Protein AF-0000000087010013 (afdb_homodimer)

pLDDT: mean 96.3, std 2.97, range [78.44, 98.94]

Radius of gyration: 27.85 Å; Cα contacts (8 Å, |Δi|>4): 1281; chains: 2; bounding box: 55×81×56 Å

Secondary structure (DSSP, 8-state):
--EEESTTSS-EEESEEEE-TTBTTTB-HHHHHHHHHHHHHTT--EEEE-TTGGGGTHHHHHHHHHHTT--GGG-EEEEEESEEEETTEEEE--SHHHHHHHHHHHHHHHT-S-EEEEEE-S--TTS-HHHHHHHHHHHHHTTSEEEEEEES--HHHHHHHHHHHHHTTPPPEEEEEEE-BTTB-GGGGTHHHHHHHHTPEEEEESTTGGGGGGTTTSS---TTSGGGSTTTTHHHHTT-SHHHHHHHHHHHHHHHHHT--HHHHHHHHHHTSTTEEEEEE--SSHHHHHHHHTS--PPPPHHHHHHHHHHT-/--EEESTTSS-EEESEEEE-TTBTTTB-HHHHHHHHHHHHHTT--EEEE-TTGGGGTHHHHHHHHHHTT--GGG-EEEEEESEEEETTEEEE--SHHHHHHHHHHHHHHHT-S-EEEEEE-S--TTS-HHHHHHHHHHHHHTTSEEEEEEES--HHHHHHHHHHHHHTTPPPEEEEEEE-BTTB-GGGGTHHHHHHHHTPEEEEESTTGGGGGGTTTSS---TTSGGGSTTTTHHHHTT-SHHHHHHHHHHHHHHHHHT--HHHHHHHHHHTSTTEEEEEE--SSHHHHHHHHTS--PPPPHHHHHHHHHHT-

InterPro domains:
  IPR023210 NADP-dependent oxidoreductase domain [PF00248] (16-305)
  IPR036812 NAD(P)-dependent oxidoreductase domain superfamily [G3DSA:3.20.20.100] (1-313)
  IPR036812 NAD(P)-dependent oxidoreductase domain superfamily [SSF51430] (1-311)
  IPR050523 Aldo/Keto Reductase Detoxification and Biosynthesis [PTHR43364] (1-310)

Solvent-accessible surface area (backbone atoms only — not comparable to full-atom values): 31497 Å² total; per-residue (Å²): 86,64,69,28,47,30,33,74,49,93,50,68,31,14,42,54,23,39,35,35,60,42,26,62,64,73,14,51,67,67,33,54,45,49,39,54,50,49,37,47,74,43,53,20,31,30,37,38,43,27,45,40,20,22,79,38,31,21,43,48,49,53,10,50,42,38,72,72,65,48,62,70,88,63,46,41,38,33,36,36,38,36,42,29,41,58,94,90,36,78,42,80,38,53,44,52,70,40,40,53,51,49,53,51,49,49,30,59,47,38,70,48,78,53,40,40,31,40,21,42,46,49,77,56,89,89,47,63,67,66,51,39,54,51,43,55,34,46,39,39,75,71,50,46,19,70,40,34,31,40,19,62,58,55,34,33,55,51,27,29,51,38,40,45,22,54,76,69,71,42,71,52,59,33,37,35,37,36,69,35,26,78,87,37,60,76,45,69,79,41,38,50,56,44,26,62,75,68,39,23,7,30,38,24,34,52,34,42,45,58,46,47,45,52,51,66,55,76,88,46,78,52,75,89,36,48,70,55,31,82,92,41,18,73,68,23,56,86,52,67,46,73,67,44,50,55,42,38,49,51,43,42,51,53,11,57,74,69,76,50,44,24,49,30,49,45,46,16,52,51,60,66,37,86,53,42,20,26,34,32,38,66,58,59,41,35,67,56,41,51,54,60,73,66,47,67,62,61,77,64,56,67,69,59,48,48,50,53,50,61,71,51,103,85,64,67,28,48,31,33,72,49,93,51,67,31,14,41,53,23,40,36,32,59,42,25,62,64,74,13,50,68,67,33,52,47,49,38,55,51,50,37,47,72,44,54,20,31,30,36,39,45,27,46,40,19,21,79,39,30,21,43,48,49,53,11,50,42,39,71,71,65,47,62,69,88,65,47,42,40,33,37,33,39,35,44,29,44,57,94,90,37,78,42,79,38,54,44,54,68,40,40,54,51,48,52,52,51,50,30,59,48,37,70,48,77,54,41,40,29,41,20,43,49,49,76,55,91,89,47,62,67,65,51,40,54,52,41,55,37,45,38,38,76,72,51,45,19,70,38,35,31,42,19,63,57,56,33,32,57,52,27,29,53,39,38,45,24,53,76,69,71,43,72,52,59,32,36,37,37,35,70,36,26,78,88,37,60,76,44,70,78,40,38,50,56,44,25,61,77,67,39,24,7,30,38,22,33,50,36,42,44,58,47,47,44,54,51,66,54,76,86,44,76,52,75,89,35,48,69,56,32,81,92,41,17,73,67,23,57,86,52,67,44,74,68,44,50,55,44,39,51,52,44,42,52,54,11,58,74,68,75,50,44,24,48,31,50,46,47,15,52,50,60,66,36,87,52,40,20,26,34,34,39,67,58,59,41,37,67,54,40,51,53,60,73,66,47,68,62,62,76,63,56,66,69,58,49,48,51,53,50,61,70,51,102

Sequence (626 aa):
MKKNKVGISGLSVGHIGLGTLTWGRDTEFEDATRMVQALLDAGGNLIDVSPLYGEGLAVGVLGQILTNGINRDDLVISVHLGLSINNGRVIHDSSRGGLVRAIDDVLRQLGIDHVDIVQLAAPAPDIPFREVIDTLAALIQSGKARYLGLANHPAWQISRVSQYLIDLHLPELTAINTDYSLLQRGIEDDVTATAKAFGLGIIAQSPLAGGVLTGKYRRTIPASSRAATDHLSPTVDRYLDADSRRLVEAVVKAADGLGRTPTDVSLAWLLDQNHVAAALSGARTAAQFDQLLALDLSPLPSQVAEVLSEVTAMKKNKVGISGLSVGHIGLGTLTWGRDTEFEDATRMVQALLDAGGNLIDVSPLYGEGLAVGVLGQILTNGINRDDLVISVHLGLSINNGRVIHDSSRGGLVRAIDDVLRQLGIDHVDIVQLAAPAPDIPFREVIDTLAALIQSGKARYLGLANHPAWQISRVSQYLIDLHLPELTAINTDYSLLQRGIEDDVTATAKAFGLGIIAQSPLAGGVLTGKYRRTIPASSRAATDHLSPTVDRYLDADSRRLVEAVVKAADGLGRTPTDVSLAWLLDQNHVAAALSGARTAAQFDQLLALDLSPLPSQVAEVLSEVTA

Organism: NCBI:txid2722751

Structure (mmCIF, N/CA/C/O backbone):
data_AF-0000000087010013-model_v1
#
loop_
_entity.id
_entity.type
_entity.pdbx_description
1 polymer 'Aldo/keto reductase'
#
loop_
_atom_site.group_PDB
_atom_site.id
_atom_site.type_symbol
_atom_site.label_atom_id
_atom_site.label_alt_id
_atom_site.label_comp_id
_atom_site.label_asym_id
_atom_site.label_entity_id
_atom_site.label_seq_id
_atom_site.pdbx_PDB_ins_code
_atom_site.Cartn_x
_atom_site.Cartn_y
_atom_site.Cartn_z
_atom_site.occupancy
_atom_site.B_iso_or_equiv
_atom_site.auth_seq_id
_atom_site.auth_comp_id
_atom_site.auth_asym_id
_atom_site.auth_atom_id
_atom_site.pdbx_PDB_model_num
ATOM 1 N N . MET A 1 1 ? 2.674 -22.375 -26.75 1 93.12 1 MET A N 1
ATOM 2 C CA . MET A 1 1 ? 2.242 -21.375 -25.781 1 93.12 1 MET A CA 1
ATOM 3 C C . MET A 1 1 ? 3.141 -20.141 -25.828 1 93.12 1 MET A C 1
ATOM 5 O O . MET A 1 1 ? 4.348 -20.266 -26.062 1 93.12 1 MET A O 1
ATOM 9 N N . LYS A 1 2 ? 2.473 -18.922 -25.656 1 93.56 2 LYS A N 1
ATOM 10 C CA . LYS A 1 2 ? 3.209 -17.656 -25.578 1 93.56 2 LYS A CA 1
ATOM 11 C C . LYS A 1 2 ? 4.043 -17.594 -24.297 1 93.56 2 LYS A C 1
ATOM 13 O O . LYS A 1 2 ? 3.578 -17.984 -23.234 1 93.56 2 LYS A O 1
ATOM 18 N N . LYS A 1 3 ? 5.352 -17.156 -24.453 1 96.56 3 LYS A N 1
ATOM 19 C CA . LYS A 1 3 ? 6.184 -16.891 -23.281 1 96.56 3 LYS A CA 1
ATOM 20 C C . LYS A 1 3 ? 6.312 -15.391 -23.031 1 96.56 3 LYS A C 1
ATOM 22 O O . LYS A 1 3 ? 6.426 -14.602 -23.969 1 96.56 3 LYS A O 1
ATOM 27 N N . ASN A 1 4 ? 6.25 -15.062 -21.828 1 97.56 4 ASN A N 1
ATOM 28 C CA . ASN A 1 4 ? 6.402 -13.68 -21.406 1 97.56 4 ASN A CA 1
ATOM 29 C C . ASN A 1 4 ? 7.625 -13.492 -20.516 1 97.56 4 ASN A C 1
ATOM 31 O O . ASN A 1 4 ? 8.016 -14.406 -19.781 1 97.56 4 ASN A O 1
ATOM 35 N N . LYS A 1 5 ? 8.133 -12.305 -20.578 1 97.81 5 LYS A N 1
ATOM 36 C CA . LYS A 1 5 ? 9.148 -11.938 -19.594 1 97.81 5 LYS A CA 1
ATOM 37 C C . LYS A 1 5 ? 8.523 -11.703 -18.219 1 97.81 5 LYS A C 1
ATOM 39 O O . LYS A 1 5 ? 7.391 -11.234 -18.125 1 97.81 5 LYS A O 1
ATOM 44 N N . VAL A 1 6 ? 9.266 -12.07 -17.234 1 98.62 6 VAL A N 1
ATOM 45 C CA . VAL A 1 6 ? 8.852 -11.719 -15.883 1 98.62 6 VAL A CA 1
ATOM 46 C C . VAL A 1 6 ? 9.406 -10.344 -15.523 1 98.62 6 VAL A C 1
ATOM 48 O O . VAL A 1 6 ? 10.578 -10.211 -15.172 1 98.62 6 VAL A O 1
ATOM 51 N N . GLY A 1 7 ? 8.5 -9.383 -15.547 1 97.81 7 GLY A N 1
ATOM 52 C CA . GLY A 1 7 ? 8.977 -8.023 -15.406 1 97.81 7 GLY A CA 1
ATOM 53 C C . GLY A 1 7 ? 10.008 -7.641 -16.453 1 97.81 7 GLY A C 1
ATOM 54 O O . GLY A 1 7 ? 9.82 -7.875 -17.641 1 97.81 7 GLY A O 1
ATOM 55 N N . ILE A 1 8 ? 11.047 -7.016 -15.992 1 97.62 8 ILE A N 1
ATOM 56 C CA . ILE A 1 8 ? 12.078 -6.559 -16.906 1 97.62 8 ILE A CA 1
ATOM 57 C C . ILE A 1 8 ? 13.266 -7.516 -16.875 1 97.62 8 ILE A C 1
ATOM 59 O O . ILE A 1 8 ? 14.344 -7.203 -17.391 1 97.62 8 ILE A O 1
ATOM 63 N N . SER A 1 9 ? 13.07 -8.656 -16.203 1 97.5 9 SER A N 1
ATOM 64 C CA . SER A 1 9 ? 14.164 -9.609 -16.031 1 97.5 9 SER A CA 1
ATOM 65 C C . SER A 1 9 ? 14.414 -10.398 -17.312 1 97.5 9 SER A C 1
ATOM 67 O O . SER A 1 9 ? 13.68 -10.242 -18.297 1 97.5 9 SER A O 1
ATOM 69 N N . GLY A 1 10 ? 15.461 -11.172 -17.266 1 97.38 10 GLY A N 1
ATOM 70 C CA . GLY A 1 10 ? 15.75 -12.078 -18.375 1 97.38 10 GLY A CA 1
ATOM 71 C C . GLY A 1 10 ? 14.977 -13.375 -18.297 1 97.38 10 GLY A C 1
ATOM 72 O O . GLY A 1 10 ? 15.094 -14.227 -19.188 1 97.38 10 GLY A O 1
ATOM 73 N N . LEU A 1 11 ? 14.18 -13.547 -17.266 1 97.88 11 LEU A N 1
ATOM 74 C CA . LEU A 1 11 ? 13.391 -14.758 -17.078 1 97.88 11 LEU A CA 1
ATOM 75 C C . LEU A 1 11 ? 12.156 -14.75 -17.969 1 97.88 11 LEU A C 1
ATOM 77 O O . LEU A 1 11 ? 11.438 -13.75 -18.031 1 97.88 11 LEU A O 1
ATOM 81 N N . SER A 1 12 ? 11.914 -15.789 -18.656 1 98.12 12 SER A N 1
ATOM 82 C CA . SER A 1 12 ? 10.75 -15.961 -19.516 1 98.12 12 SER A CA 1
ATOM 83 C C . SER A 1 12 ? 9.922 -17.172 -19.094 1 98.12 12 SER A C 1
ATOM 85 O O . SER A 1 12 ? 10.477 -18.25 -18.844 1 98.12 12 SER A O 1
ATOM 87 N N . VAL A 1 13 ? 8.664 -16.984 -19 1 98.69 13 VAL A N 1
ATOM 88 C CA . VAL A 1 13 ? 7.785 -18.078 -18.578 1 98.69 13 VAL A CA 1
ATOM 89 C C . VAL A 1 13 ? 6.578 -18.141 -19.516 1 98.69 13 VAL A C 1
ATOM 91 O O . VAL A 1 13 ? 6.184 -17.141 -20.109 1 98.69 13 VAL A O 1
ATOM 94 N N . GLY A 1 14 ? 6.07 -19.391 -19.641 1 98.12 14 GLY A N 1
ATOM 95 C CA . GLY A 1 14 ? 4.793 -19.5 -20.328 1 98.12 14 GLY A CA 1
ATOM 96 C C . GLY A 1 14 ? 3.676 -18.734 -19.656 1 98.12 14 GLY A C 1
ATOM 97 O O . GLY A 1 14 ? 3.656 -18.625 -18.422 1 98.12 14 GLY A O 1
ATOM 98 N N . HIS A 1 15 ? 2.742 -18.25 -20.438 1 97.94 15 HIS A N 1
ATOM 99 C CA . HIS A 1 15 ? 1.671 -17.438 -19.891 1 97.94 15 HIS A CA 1
ATOM 100 C C . HIS A 1 15 ? 0.713 -18.266 -19.047 1 97.94 15 HIS A C 1
ATOM 102 O O . HIS A 1 15 ? -0.053 -17.719 -18.25 1 97.94 15 HIS A O 1
ATOM 108 N N . ILE A 1 16 ? 0.754 -19.594 -19.203 1 98.06 16 ILE A N 1
ATOM 109 C CA . ILE A 1 16 ? 0.075 -20.516 -18.297 1 98.06 16 ILE A CA 1
ATOM 110 C C . ILE A 1 16 ? 1.106 -21.344 -17.547 1 98.06 16 ILE A C 1
ATOM 112 O O . ILE A 1 16 ? 2.029 -21.891 -18.156 1 98.06 16 ILE A O 1
ATOM 116 N N . GLY A 1 17 ? 1.034 -21.312 -16.25 1 98.31 17 GLY A N 1
ATOM 117 C CA . GLY A 1 17 ? 1.851 -22.156 -15.406 1 98.31 17 GLY A CA 1
ATOM 118 C C . GLY A 1 17 ? 1.043 -23.203 -14.648 1 98.31 17 GLY A C 1
ATOM 119 O O . GLY A 1 17 ? -0.189 -23.156 -14.641 1 98.31 17 GLY A O 1
ATOM 120 N N . LEU A 1 18 ? 1.729 -24.094 -14.078 1 98.31 18 LEU A N 1
ATOM 121 C CA . LEU A 1 18 ? 1.094 -25.156 -13.297 1 98.31 18 LEU A CA 1
ATOM 122 C C . LEU A 1 18 ? 1.266 -24.906 -11.805 1 98.31 18 LEU A C 1
ATOM 124 O O . LEU A 1 18 ? 2.391 -24.75 -11.32 1 98.31 18 LEU A O 1
ATOM 128 N N . GLY A 1 19 ? 0.164 -24.766 -11.117 1 98 19 GLY A N 1
ATOM 129 C CA . GLY A 1 19 ? 0.165 -24.812 -9.664 1 98 19 GLY A CA 1
ATOM 130 C C . GLY A 1 19 ? -0.008 -26.219 -9.102 1 98 19 GLY A C 1
ATOM 131 O O . GLY A 1 19 ? -0.709 -27.031 -9.695 1 98 19 GLY A O 1
ATOM 132 N N . THR A 1 20 ? 0.496 -26.484 -7.91 1 98.31 20 THR A N 1
ATOM 133 C CA . THR A 1 20 ? 0.564 -27.859 -7.438 1 98.31 20 THR A CA 1
ATOM 134 C C . THR A 1 20 ? -0.109 -28 -6.074 1 98.31 20 THR A C 1
ATOM 136 O O . THR A 1 20 ? 0.224 -28.891 -5.297 1 98.31 20 THR A O 1
ATOM 139 N N . LEU A 1 21 ? -1.007 -27.125 -5.77 1 96.94 21 LEU A N 1
ATOM 140 C CA . LEU A 1 21 ? -1.673 -27.047 -4.473 1 96.94 21 LEU A CA 1
ATOM 141 C C . LEU A 1 21 ? -2.225 -28.422 -4.07 1 96.94 21 LEU A C 1
ATOM 143 O O . LEU A 1 21 ? -2.18 -28.781 -2.895 1 96.94 21 LEU A O 1
ATOM 147 N N . THR A 1 22 ? -2.668 -29.266 -5.043 1 96.31 22 THR A N 1
ATOM 148 C CA . THR A 1 22 ? -3.42 -30.484 -4.746 1 96.31 22 THR A CA 1
ATOM 149 C C . THR A 1 22 ? -2.57 -31.719 -5 1 96.31 22 THR A C 1
ATOM 151 O O . THR A 1 22 ? -3.049 -32.844 -4.859 1 96.31 22 THR A O 1
ATOM 154 N N . TRP A 1 23 ? -1.386 -31.578 -5.461 1 98 23 TRP A N 1
ATOM 155 C CA . TRP A 1 23 ? -0.56 -32.688 -5.902 1 98 23 TRP A CA 1
ATOM 156 C C . TRP A 1 23 ? -0.235 -33.625 -4.738 1 98 23 TRP A C 1
ATOM 158 O O . TRP A 1 23 ? 0.177 -33.156 -3.668 1 98 23 TRP A O 1
ATOM 168 N N . GLY A 1 24 ? -0.354 -34.875 -4.941 1 96.31 24 GLY A N 1
ATOM 169 C CA . GLY A 1 24 ? -0.057 -35.906 -3.934 1 96.31 24 GLY A CA 1
ATOM 170 C C . GLY A 1 24 ? -1.234 -36.188 -3.025 1 96.31 24 GLY A C 1
ATOM 171 O O . GLY A 1 24 ? -1.288 -37.25 -2.4 1 96.31 24 GLY A O 1
ATOM 172 N N . ARG A 1 25 ? -2.189 -35.281 -2.955 1 94.44 25 ARG A N 1
ATOM 173 C CA . ARG A 1 25 ? -3.377 -35.469 -2.125 1 94.44 25 ARG A CA 1
ATOM 174 C C . ARG A 1 25 ? -4.617 -35.688 -2.984 1 94.44 25 ARG A C 1
ATOM 176 O O . ARG A 1 25 ? -5.133 -36.812 -3.059 1 94.44 25 ARG A O 1
ATOM 183 N N . ASP A 1 26 ? -4.977 -34.719 -3.766 1 94.12 26 ASP A N 1
ATOM 184 C CA . ASP A 1 26 ? -6.172 -34.75 -4.602 1 94.12 26 ASP A CA 1
ATOM 185 C C . ASP A 1 26 ? -5.816 -35.031 -6.055 1 94.12 26 ASP A C 1
ATOM 187 O O . ASP A 1 26 ? -6.688 -35.406 -6.852 1 94.12 26 ASP A O 1
ATOM 191 N N . THR A 1 27 ? -4.617 -34.812 -6.465 1 95.81 27 THR A N 1
ATOM 192 C CA . THR A 1 27 ? -4.078 -35.062 -7.793 1 95.81 27 THR A CA 1
ATOM 193 C C . THR A 1 27 ? -3.104 -36.25 -7.75 1 95.81 27 THR A C 1
ATOM 195 O O . THR A 1 27 ? -2.064 -36.188 -7.094 1 95.81 27 THR A O 1
ATOM 198 N N . GLU A 1 28 ? -3.426 -37.25 -8.477 1 95.75 28 GLU A N 1
ATOM 199 C CA . GLU A 1 28 ? -2.602 -38.469 -8.5 1 95.75 28 GLU A CA 1
ATOM 200 C C . GLU A 1 28 ? -1.308 -38.219 -9.273 1 95.75 28 GLU A C 1
ATOM 202 O O . GLU A 1 28 ? -1.246 -37.344 -10.148 1 95.75 28 GLU A O 1
ATOM 207 N N . PHE A 1 29 ? -0.332 -39.094 -8.906 1 97.62 29 PHE A N 1
ATOM 208 C CA . PHE A 1 29 ? 0.993 -39 -9.508 1 97.62 29 PHE A CA 1
ATOM 209 C C . PHE A 1 29 ? 0.903 -39.062 -11.031 1 97.62 29 PHE A C 1
ATOM 211 O O . PHE A 1 29 ? 1.562 -38.281 -11.727 1 97.62 29 PHE A O 1
ATOM 218 N N . GLU A 1 30 ? 0.088 -39.938 -11.516 1 97.38 30 GLU A N 1
ATOM 219 C CA . GLU A 1 30 ? -0.029 -40.094 -12.953 1 97.38 30 GLU A CA 1
ATOM 220 C C . GLU A 1 30 ? -0.594 -38.844 -13.625 1 97.38 30 GLU A C 1
ATOM 222 O O . GLU A 1 30 ? -0.115 -38.438 -14.68 1 97.38 30 GLU A O 1
ATOM 227 N N . ASP A 1 31 ? -1.587 -38.281 -13.031 1 97.88 31 ASP A N 1
ATOM 228 C CA . ASP A 1 31 ? -2.162 -37.031 -13.547 1 97.88 31 ASP A CA 1
ATOM 229 C C . ASP A 1 31 ? -1.145 -35.906 -13.508 1 97.88 31 ASP A C 1
ATOM 231 O O . ASP A 1 31 ? -1.012 -35.125 -14.477 1 97.88 31 ASP A O 1
ATOM 235 N N . ALA A 1 32 ? -0.458 -35.812 -12.414 1 98.38 32 ALA A N 1
ATOM 236 C CA . ALA A 1 32 ? 0.565 -34.781 -12.266 1 98.38 32 ALA A CA 1
ATOM 237 C C . ALA A 1 32 ? 1.634 -34.906 -13.352 1 98.38 32 ALA A C 1
ATOM 239 O O . ALA A 1 32 ? 2.01 -33.938 -13.977 1 98.38 32 ALA A O 1
ATOM 240 N N . THR A 1 33 ? 2.055 -36.156 -13.586 1 98.25 33 THR A N 1
ATOM 241 C CA . THR A 1 33 ? 3.068 -36.438 -14.602 1 98.25 33 THR A CA 1
ATOM 242 C C . THR A 1 33 ? 2.572 -36.031 -15.984 1 98.25 33 THR A C 1
ATOM 244 O O . THR A 1 33 ? 3.287 -35.344 -16.734 1 98.25 33 THR A O 1
ATOM 247 N N . ARG A 1 34 ? 1.408 -36.406 -16.25 1 98.25 34 ARG A N 1
ATOM 248 C CA . ARG A 1 34 ? 0.816 -36.062 -17.531 1 98.25 34 ARG A CA 1
ATOM 249 C C . ARG A 1 34 ? 0.668 -34.562 -17.703 1 98.25 34 ARG A C 1
ATOM 251 O O . ARG A 1 34 ? 0.851 -34.031 -18.812 1 98.25 34 ARG A O 1
ATOM 258 N N . MET A 1 35 ? 0.333 -33.844 -16.656 1 98.56 35 MET A N 1
ATOM 259 C CA . MET A 1 35 ? 0.165 -32.406 -16.734 1 98.56 35 MET A CA 1
ATOM 260 C C . MET A 1 35 ? 1.495 -31.719 -17 1 98.56 35 MET A C 1
ATOM 262 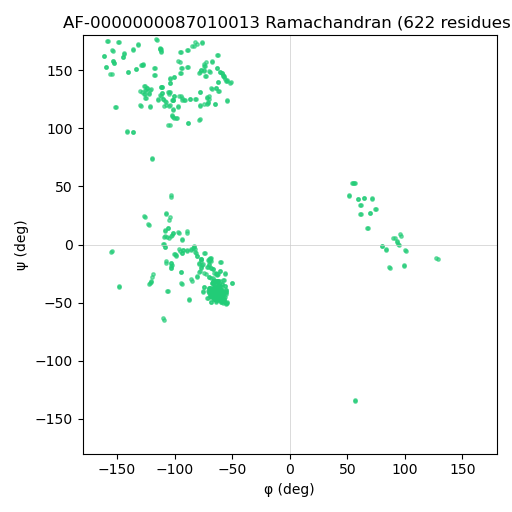O O . MET A 1 35 ? 1.552 -30.75 -17.781 1 98.56 35 MET A O 1
ATOM 266 N N . VAL A 1 36 ? 2.564 -32.219 -16.391 1 98.69 36 VAL A N 1
ATOM 267 C CA . VAL A 1 36 ? 3.879 -31.625 -16.641 1 98.69 36 VAL A CA 1
ATOM 268 C C . VAL A 1 36 ? 4.277 -31.844 -18.109 1 98.69 36 VAL A C 1
ATOM 270 O O . VAL A 1 36 ? 4.758 -30.938 -18.766 1 98.69 36 VAL A O 1
ATOM 273 N N . GLN A 1 37 ? 4 -33.062 -18.594 1 98.31 37 GLN A N 1
ATOM 274 C CA . GLN A 1 37 ? 4.301 -33.375 -20 1 98.31 37 GLN A CA 1
ATOM 275 C C . GLN A 1 37 ? 3.486 -32.469 -20.938 1 98.31 37 GLN A C 1
ATOM 277 O O . GLN A 1 37 ? 4.02 -31.953 -21.906 1 98.31 37 GLN A O 1
ATOM 282 N N . ALA A 1 38 ? 2.232 -32.344 -20.594 1 98.31 38 ALA A N 1
ATOM 283 C CA . ALA A 1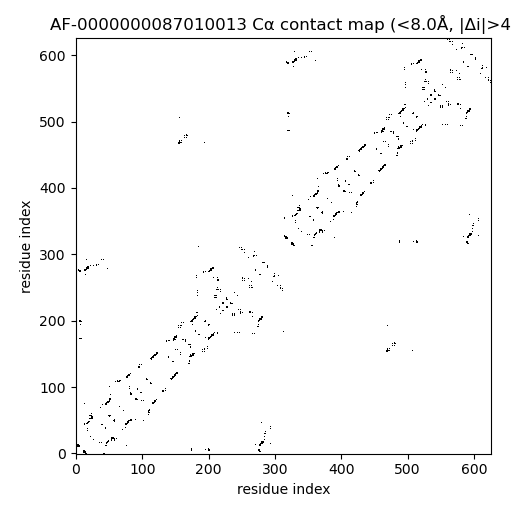 38 ? 1.35 -31.531 -21.422 1 98.31 38 ALA A CA 1
ATOM 284 C C . ALA A 1 38 ? 1.814 -30.078 -21.422 1 98.31 38 ALA A C 1
ATOM 286 O O . ALA A 1 38 ? 1.758 -29.406 -22.453 1 98.31 38 ALA A O 1
ATOM 287 N N . LEU A 1 39 ? 2.256 -29.578 -20.266 1 98.44 39 LEU A N 1
ATOM 288 C CA . LEU A 1 39 ? 2.783 -28.219 -20.172 1 98.44 39 LEU A CA 1
ATOM 289 C C . LEU A 1 39 ? 3.959 -28.016 -21.109 1 98.44 39 LEU A C 1
ATOM 291 O O . LEU A 1 39 ? 3.971 -27.078 -21.906 1 98.44 39 LEU A O 1
ATOM 295 N N . LEU A 1 40 ? 4.883 -28.906 -21.109 1 98.31 40 LEU A N 1
ATOM 296 C CA . LEU A 1 40 ? 6.082 -28.828 -21.938 1 98.31 40 LEU A CA 1
ATOM 297 C C . LEU A 1 40 ? 5.727 -28.953 -23.406 1 98.31 40 LEU A C 1
ATOM 299 O O . LEU A 1 40 ? 6.238 -28.203 -24.25 1 98.31 40 LEU A O 1
ATOM 303 N N . ASP A 1 41 ? 4.797 -29.891 -23.672 1 97.94 41 ASP A N 1
ATOM 304 C CA . ASP A 1 41 ? 4.379 -30.109 -25.062 1 97.94 41 ASP A CA 1
ATOM 305 C C . ASP A 1 41 ? 3.723 -28.844 -25.641 1 97.94 41 ASP A C 1
ATOM 307 O O . ASP A 1 41 ? 3.84 -28.578 -26.828 1 97.94 41 ASP A O 1
ATOM 311 N N . ALA A 1 42 ? 3.076 -28.109 -24.781 1 97.5 42 ALA A N 1
ATOM 312 C CA . ALA A 1 42 ? 2.389 -26.906 -25.203 1 97.5 42 ALA A CA 1
ATOM 313 C C . ALA A 1 42 ? 3.357 -25.719 -25.297 1 97.5 42 ALA A C 1
ATOM 315 O O . ALA A 1 42 ? 2.969 -24.625 -25.688 1 97.5 42 ALA A O 1
ATOM 316 N N . GLY A 1 43 ? 4.59 -25.922 -24.922 1 97.38 43 GLY A N 1
ATOM 317 C CA . GLY A 1 43 ? 5.609 -24.891 -25.016 1 97.38 43 GLY A CA 1
ATOM 318 C C . GLY A 1 43 ? 5.754 -24.094 -23.719 1 97.38 43 GLY A C 1
ATOM 319 O O . GLY A 1 43 ? 6.465 -23.094 -23.688 1 97.38 43 GLY A O 1
ATOM 320 N N . GLY A 1 44 ? 4.984 -24.5 -22.672 1 98 44 GLY A N 1
ATOM 321 C CA . GLY A 1 44 ? 5.129 -23.875 -21.375 1 98 44 GLY A CA 1
ATOM 322 C C . GLY A 1 44 ? 6.285 -24.438 -20.562 1 98 44 GLY A C 1
ATOM 323 O O . GLY A 1 44 ? 6.941 -25.391 -21 1 98 44 GLY A O 1
ATOM 324 N N . ASN A 1 45 ? 6.512 -23.766 -19.375 1 98.69 45 ASN A N 1
ATOM 325 C CA . ASN A 1 45 ? 7.684 -24.203 -18.625 1 98.69 45 ASN A CA 1
ATOM 326 C C . ASN A 1 45 ? 7.543 -23.891 -17.141 1 98.69 45 ASN A C 1
ATOM 328 O O . ASN A 1 45 ? 8.398 -24.266 -16.328 1 98.69 45 ASN A O 1
ATOM 332 N N . LEU A 1 46 ? 6.562 -23.203 -16.672 1 98.88 46 LEU A N 1
ATOM 333 C CA . LEU A 1 46 ? 6.473 -22.703 -15.305 1 98.88 46 LEU A CA 1
ATOM 334 C C . LEU A 1 46 ? 5.715 -23.672 -14.414 1 98.88 46 LEU A C 1
ATOM 336 O O . LEU A 1 46 ? 4.594 -24.062 -14.734 1 98.88 46 LEU A O 1
ATOM 340 N N . ILE A 1 47 ? 6.293 -24.062 -13.344 1 98.88 47 ILE A N 1
ATOM 341 C CA . ILE A 1 47 ? 5.645 -24.859 -12.305 1 98.88 47 ILE A CA 1
ATOM 342 C C . ILE A 1 47 ? 5.887 -24.219 -10.938 1 98.88 47 ILE A C 1
ATOM 344 O O . ILE A 1 47 ? 7.02 -23.859 -10.609 1 98.88 47 ILE A O 1
ATOM 348 N N . ASP A 1 48 ? 4.863 -24.078 -10.188 1 98.88 48 ASP A N 1
ATOM 349 C CA . ASP A 1 48 ? 4.902 -23.453 -8.867 1 98.88 48 ASP A CA 1
ATOM 350 C C . ASP A 1 48 ? 4.617 -24.484 -7.773 1 98.88 48 ASP A C 1
ATOM 352 O O . ASP A 1 48 ? 3.627 -25.203 -7.84 1 98.88 48 ASP A O 1
ATOM 356 N N . VAL A 1 49 ? 5.48 -24.547 -6.762 1 98.75 49 VAL A N 1
ATOM 357 C CA . VAL A 1 49 ? 5.34 -25.594 -5.754 1 98.75 49 VAL A CA 1
ATOM 358 C C . VAL A 1 49 ? 5.73 -25.047 -4.383 1 98.75 49 VAL A C 1
ATOM 360 O O . VAL A 1 49 ? 6.285 -23.953 -4.281 1 98.75 49 VAL A O 1
ATOM 363 N N . SER A 1 50 ? 5.363 -25.734 -3.34 1 98.69 50 SER A N 1
ATOM 364 C CA . SER A 1 50 ? 5.629 -25.359 -1.958 1 98.69 50 SER A CA 1
ATOM 365 C C . SER A 1 50 ? 5.648 -26.578 -1.039 1 98.69 50 SER A C 1
ATOM 367 O O . SER A 1 50 ? 4.918 -27.531 -1.266 1 98.69 50 SER A O 1
ATOM 369 N N . PRO A 1 51 ? 6.48 -26.547 0.001 1 98.44 51 PRO A N 1
ATOM 370 C CA . PRO A 1 51 ? 6.418 -27.594 1.023 1 98.44 51 PRO A CA 1
ATOM 371 C C . PRO A 1 51 ? 5.059 -27.656 1.714 1 98.44 51 PRO A C 1
ATOM 373 O O . PRO A 1 51 ? 4.758 -28.641 2.389 1 98.44 51 PRO A O 1
ATOM 376 N N . LEU A 1 52 ? 4.25 -26.641 1.565 1 97.75 52 LEU A N 1
ATOM 377 C CA . LEU A 1 52 ? 2.922 -26.562 2.162 1 97.75 52 LEU A CA 1
ATOM 378 C C . LEU A 1 52 ? 1.91 -27.344 1.331 1 97.75 52 LEU A C 1
ATOM 380 O O . LEU A 1 52 ? 0.913 -27.844 1.863 1 97.75 52 LEU A O 1
ATOM 384 N N . TYR A 1 53 ? 2.086 -27.5 0.098 1 97.38 53 TYR A N 1
ATOM 385 C CA . TYR A 1 53 ? 1.071 -27.969 -0.837 1 97.38 53 TYR A CA 1
ATOM 386 C C . TYR A 1 53 ? 0.907 -29.484 -0.745 1 97.38 53 TYR A C 1
ATOM 388 O O . TYR A 1 53 ? 1.862 -30.203 -0.438 1 97.38 53 TYR A O 1
ATOM 396 N N . GLY A 1 54 ? -0.372 -29.953 -1.009 1 96.12 54 GLY A N 1
ATOM 397 C CA . GLY A 1 54 ? -0.678 -31.375 -0.992 1 96.12 54 GLY A CA 1
ATOM 398 C C . GLY A 1 54 ? -0.437 -32.031 0.358 1 96.12 54 GLY A C 1
ATOM 399 O O . GLY A 1 54 ? -0.025 -33.188 0.433 1 96.12 54 GLY A O 1
ATOM 400 N N . GLU A 1 55 ? -0.533 -31.172 1.384 1 94.81 55 GLU A N 1
ATOM 401 C CA . GLU A 1 55 ? -0.229 -31.609 2.742 1 94.81 55 GLU A CA 1
ATOM 402 C C . GLU A 1 55 ? 1.225 -32.062 2.865 1 94.81 55 GLU A C 1
ATOM 404 O O . GLU A 1 55 ? 1.514 -33.094 3.5 1 94.81 55 GLU A O 1
ATOM 409 N N . GLY A 1 56 ? 2.061 -31.422 2.127 1 96.88 56 GLY A N 1
ATOM 410 C CA . GLY A 1 56 ? 3.492 -31.656 2.211 1 96.88 56 GLY A CA 1
ATOM 411 C C . GLY A 1 56 ? 3.994 -32.625 1.164 1 96.88 56 GLY A C 1
ATOM 412 O O . GLY A 1 56 ? 5.188 -32.938 1.123 1 96.88 56 GLY A O 1
ATOM 413 N N . LEU A 1 57 ? 3.166 -33.031 0.222 1 97.69 57 LEU A N 1
ATOM 414 C CA . LEU A 1 57 ? 3.518 -34.094 -0.684 1 97.69 57 LEU A CA 1
ATOM 415 C C . LEU A 1 57 ? 3.934 -33.562 -2.047 1 97.69 57 LEU A C 1
ATOM 417 O O . LEU A 1 57 ? 4.562 -34.281 -2.836 1 97.69 57 LEU A O 1
ATOM 421 N N . ALA A 1 58 ? 3.596 -32.344 -2.346 1 98.5 58 ALA A N 1
ATOM 422 C CA . ALA A 1 58 ? 3.699 -31.797 -3.703 1 98.5 58 ALA A CA 1
ATOM 423 C C . ALA A 1 58 ? 5.148 -31.781 -4.18 1 98.5 58 ALA A C 1
ATOM 425 O O . ALA A 1 58 ? 5.438 -32.156 -5.32 1 98.5 58 ALA A O 1
ATOM 426 N N . VAL A 1 59 ? 6.082 -31.391 -3.293 1 98.81 59 VAL A N 1
ATOM 427 C CA . VAL A 1 59 ? 7.488 -31.328 -3.674 1 98.81 59 VAL A CA 1
ATOM 428 C C . VAL A 1 59 ? 7.992 -32.719 -4.039 1 98.81 59 VAL A C 1
ATOM 430 O O . VAL A 1 59 ? 8.68 -32.875 -5.047 1 98.81 59 VAL A O 1
ATOM 433 N N . GLY A 1 60 ? 7.629 -33.656 -3.24 1 98.62 60 GLY A N 1
ATOM 434 C CA . GLY A 1 60 ? 8.016 -35.031 -3.529 1 98.62 60 GLY A CA 1
ATOM 435 C C . GLY A 1 60 ? 7.48 -35.531 -4.855 1 98.62 60 GLY A C 1
ATOM 436 O O . GLY A 1 60 ? 8.188 -36.219 -5.598 1 98.62 60 GLY A O 1
ATOM 437 N N . VAL A 1 61 ? 6.238 -35.219 -5.141 1 98.69 61 VAL A N 1
ATOM 438 C CA . VAL A 1 61 ? 5.625 -35.594 -6.406 1 98.69 61 VAL A CA 1
ATOM 439 C C . VAL A 1 61 ? 6.422 -35.031 -7.57 1 98.69 61 VAL A C 1
ATOM 441 O O . VAL A 1 61 ? 6.766 -35.75 -8.516 1 98.69 61 VAL A O 1
ATOM 444 N N . LEU A 1 62 ? 6.762 -33.781 -7.523 1 98.81 62 LEU A N 1
ATOM 445 C CA . LEU A 1 62 ? 7.539 -33.125 -8.586 1 98.81 62 LEU A CA 1
ATOM 446 C C . LEU A 1 62 ? 8.922 -33.781 -8.695 1 98.81 62 LEU A C 1
ATOM 448 O O . LEU A 1 62 ? 9.422 -33.969 -9.805 1 98.81 62 LEU A O 1
ATOM 452 N N . GLY A 1 63 ? 9.539 -34.062 -7.531 1 98.81 63 GLY A N 1
ATOM 453 C CA . GLY A 1 63 ? 10.828 -34.719 -7.539 1 98.81 63 GLY A CA 1
ATOM 454 C C . GLY A 1 63 ? 10.797 -36.062 -8.289 1 98.81 63 GLY A C 1
ATOM 455 O O . GLY A 1 63 ? 11.695 -36.344 -9.078 1 98.81 63 GLY A O 1
ATOM 456 N N . GLN A 1 64 ? 9.773 -36.812 -8.016 1 98.5 64 GLN A N 1
ATOM 457 C CA . GLN A 1 64 ? 9.617 -38.094 -8.688 1 98.5 64 GLN A CA 1
ATOM 458 C C . GLN A 1 64 ? 9.445 -37.906 -10.195 1 98.5 64 GLN A C 1
ATOM 460 O O . GLN A 1 64 ? 9.977 -38.688 -10.984 1 98.5 64 GLN A O 1
ATOM 465 N N . ILE A 1 65 ? 8.688 -36.906 -10.531 1 98.5 65 ILE A N 1
ATOM 466 C CA . ILE A 1 65 ? 8.461 -36.625 -11.945 1 98.5 65 ILE A CA 1
ATOM 467 C C . ILE A 1 65 ? 9.789 -36.281 -12.617 1 98.5 65 ILE A C 1
ATOM 469 O O . ILE A 1 65 ? 10.062 -36.75 -13.727 1 98.5 65 ILE A O 1
ATOM 473 N N . LEU A 1 66 ? 10.625 -35.531 -11.977 1 98.25 66 LEU A N 1
ATOM 474 C CA . LEU A 1 66 ? 11.93 -35.188 -12.516 1 98.25 66 LEU A CA 1
ATOM 475 C C . LEU A 1 66 ? 12.828 -36.406 -12.641 1 98.25 66 LEU A C 1
ATOM 477 O O . LEU A 1 66 ? 13.523 -36.562 -13.648 1 98.25 66 LEU A O 1
ATOM 481 N N . THR A 1 67 ? 12.766 -37.25 -11.68 1 96.38 67 THR A N 1
ATOM 482 C CA . THR A 1 67 ? 13.57 -38.469 -11.68 1 96.38 67 THR A CA 1
ATOM 483 C C . THR A 1 67 ? 13.133 -39.406 -12.789 1 96.38 67 THR A C 1
ATOM 485 O O . THR A 1 67 ? 13.953 -40.156 -13.344 1 96.38 67 THR A O 1
ATOM 488 N N . ASN A 1 68 ? 11.875 -39.344 -13.156 1 95.19 68 ASN A N 1
ATOM 489 C CA . ASN A 1 68 ? 11.297 -40.281 -14.117 1 95.19 68 ASN A CA 1
ATOM 490 C C . ASN A 1 68 ? 11.453 -39.781 -15.555 1 95.19 68 ASN A C 1
ATOM 492 O O . ASN A 1 68 ? 10.789 -40.25 -16.469 1 95.19 68 ASN A O 1
ATOM 496 N N . GLY A 1 69 ? 12.219 -38.75 -15.727 1 92.81 69 GLY A N 1
ATOM 497 C CA . GLY A 1 69 ? 12.617 -38.531 -17.109 1 92.81 69 GLY A CA 1
ATOM 498 C C . GLY A 1 69 ? 12.344 -37.094 -17.578 1 92.81 69 GLY A C 1
ATOM 499 O O . GLY A 1 69 ? 12.75 -36.719 -18.672 1 92.81 69 GLY A O 1
ATOM 500 N N . ILE A 1 70 ? 11.586 -36.281 -16.859 1 96.25 70 ILE A N 1
ATOM 501 C CA . ILE A 1 70 ? 11.438 -34.906 -17.25 1 96.25 70 ILE A CA 1
ATOM 502 C C . ILE A 1 70 ? 12.742 -34.156 -17.016 1 96.25 70 ILE A C 1
ATOM 504 O O . ILE A 1 70 ? 13.328 -34.219 -15.93 1 96.25 70 ILE A O 1
ATOM 508 N N . ASN A 1 71 ? 13.188 -33.5 -18.047 1 96.38 71 ASN A N 1
ATOM 509 C CA . ASN A 1 71 ? 14.43 -32.75 -17.938 1 96.38 71 ASN A CA 1
ATOM 510 C C . ASN A 1 71 ? 14.227 -31.469 -17.125 1 96.38 71 ASN A C 1
ATOM 512 O O . ASN A 1 71 ? 13.445 -30.594 -17.516 1 96.38 71 ASN A O 1
ATOM 516 N N . ARG A 1 72 ? 14.953 -31.344 -16.062 1 97.31 72 ARG A N 1
ATOM 517 C CA . ARG A 1 72 ? 14.852 -30.203 -15.156 1 97.31 72 ARG A CA 1
ATOM 518 C C . ARG A 1 72 ? 15.102 -28.891 -15.891 1 97.31 72 ARG A C 1
ATOM 520 O O . ARG A 1 72 ? 14.492 -27.875 -15.57 1 97.31 72 ARG A O 1
ATOM 527 N N . ASP A 1 73 ? 15.898 -28.875 -16.922 1 96.44 73 ASP A N 1
ATOM 528 C CA . ASP A 1 73 ? 16.297 -27.656 -17.625 1 96.44 73 ASP A CA 1
ATOM 529 C C . ASP A 1 73 ? 15.164 -27.156 -18.531 1 96.44 73 ASP A C 1
ATOM 531 O O . ASP A 1 73 ? 15.211 -26.031 -19.016 1 96.44 73 ASP A O 1
ATOM 535 N N . ASP A 1 74 ? 14.203 -27.969 -18.719 1 97.94 74 ASP A N 1
ATOM 536 C CA . ASP A 1 74 ? 13.062 -27.578 -19.531 1 97.94 74 ASP A CA 1
ATOM 537 C C . ASP A 1 74 ? 12.023 -26.828 -18.703 1 97.94 74 ASP A C 1
ATOM 539 O O . ASP A 1 74 ? 11.07 -26.266 -19.25 1 97.94 74 ASP A O 1
ATOM 543 N N . LEU A 1 75 ? 12.281 -26.75 -17.375 1 98.69 75 LEU A N 1
ATOM 544 C CA . LEU A 1 75 ? 11.289 -26.188 -16.484 1 98.69 75 LEU A CA 1
ATOM 545 C C . LEU A 1 75 ? 11.812 -24.922 -15.805 1 98.69 75 LEU A C 1
ATOM 547 O O . LEU A 1 75 ? 13.023 -24.781 -15.617 1 98.69 75 LEU A O 1
ATOM 551 N N . VAL A 1 76 ? 10.953 -23.984 -15.57 1 98.88 76 VAL A N 1
ATOM 552 C CA . VAL A 1 76 ? 11.125 -22.938 -14.578 1 98.88 76 VAL A CA 1
ATOM 553 C C . VAL A 1 76 ? 10.391 -23.297 -13.297 1 98.88 76 VAL A C 1
ATOM 555 O O . VAL A 1 76 ? 9.156 -23.312 -13.258 1 98.88 76 VAL A O 1
ATOM 558 N N . ILE A 1 77 ? 11.125 -23.609 -12.273 1 98.94 77 ILE A N 1
ATOM 559 C CA . ILE A 1 77 ? 10.539 -24.062 -11.016 1 98.94 77 ILE A CA 1
ATOM 560 C C . ILE A 1 77 ? 10.516 -22.922 -10.008 1 98.94 77 ILE A C 1
ATOM 562 O O . ILE A 1 77 ? 11.57 -22.391 -9.648 1 98.94 77 ILE A O 1
ATOM 566 N N . SER A 1 78 ? 9.32 -22.516 -9.609 1 98.94 78 SER A N 1
ATOM 567 C CA . SER A 1 78 ? 9.07 -21.5 -8.594 1 98.94 78 SER A CA 1
ATOM 568 C C . SER A 1 78 ? 8.688 -22.141 -7.262 1 98.94 78 SER A C 1
ATOM 570 O O . SER A 1 78 ? 7.699 -22.875 -7.184 1 98.94 78 SER A O 1
ATOM 572 N N . VAL A 1 79 ? 9.398 -21.828 -6.191 1 98.88 79 VAL A N 1
ATOM 573 C CA . VAL A 1 79 ? 9.172 -22.484 -4.906 1 98.88 79 VAL A CA 1
ATOM 574 C C . VAL A 1 79 ? 8.836 -21.438 -3.85 1 98.88 79 VAL A C 1
ATOM 576 O O . VAL A 1 79 ? 9.531 -20.422 -3.725 1 98.88 79 VAL A O 1
ATOM 579 N N . HIS A 1 80 ? 7.773 -21.688 -3.152 1 98.81 80 HIS A N 1
ATOM 580 C CA . HIS A 1 80 ? 7.414 -20.859 -2.004 1 98.81 80 HIS A CA 1
ATOM 581 C C . HIS A 1 80 ? 8.016 -21.422 -0.717 1 98.81 80 HIS A C 1
ATOM 583 O O . HIS A 1 80 ? 7.797 -22.594 -0.38 1 98.81 80 HIS A O 1
ATOM 589 N N . LEU A 1 81 ? 8.758 -20.641 -0.018 1 98.75 81 LEU A N 1
ATOM 590 C CA . LEU A 1 81 ? 9.375 -21.047 1.24 1 98.75 81 LEU A CA 1
ATOM 591 C C . LEU A 1 81 ? 8.758 -20.297 2.416 1 98.75 81 LEU A C 1
ATOM 593 O O . LEU A 1 81 ? 8.062 -19.297 2.223 1 98.75 81 LEU A O 1
ATOM 597 N N . GLY A 1 82 ? 9.016 -20.75 3.625 1 98.31 82 GLY A N 1
ATOM 598 C CA . GLY A 1 82 ? 8.586 -20.109 4.855 1 98.31 82 GLY A CA 1
ATOM 599 C C . GLY A 1 82 ? 7.344 -20.734 5.457 1 98.31 82 GLY A C 1
ATOM 600 O O . GLY A 1 82 ? 7.047 -20.547 6.637 1 98.31 82 GLY A O 1
ATOM 601 N N . LEU A 1 83 ? 6.641 -21.484 4.641 1 97.94 83 LEU A N 1
ATOM 602 C CA . LEU A 1 83 ? 5.473 -22.219 5.098 1 97.94 83 LEU A CA 1
ATOM 603 C C . LEU A 1 83 ? 5.594 -23.703 4.738 1 97.94 83 LEU A C 1
ATOM 605 O O . LEU A 1 83 ? 6.055 -24.047 3.646 1 97.94 83 LEU A O 1
ATOM 609 N N . SER A 1 84 ? 5.25 -24.516 5.664 1 97.19 84 SER A N 1
ATOM 610 C CA . SER A 1 84 ? 5.223 -25.969 5.473 1 97.19 84 SER A CA 1
ATOM 611 C C . SER A 1 84 ? 4.141 -26.609 6.328 1 97.19 84 SER A C 1
ATOM 613 O O . SER A 1 84 ? 3.344 -25.922 6.965 1 97.19 84 SER A O 1
ATOM 615 N N . ILE A 1 85 ? 4.012 -27.859 6.109 1 95.81 85 ILE A N 1
ATOM 616 C CA . ILE A 1 85 ? 3.02 -28.578 6.895 1 95.81 85 ILE A CA 1
ATOM 617 C C . ILE A 1 85 ? 3.674 -29.781 7.57 1 95.81 85 ILE A C 1
ATOM 619 O O . ILE A 1 85 ? 4.496 -30.469 6.965 1 95.81 85 ILE A O 1
ATOM 623 N N . ASN A 1 86 ? 3.475 -29.906 8.852 1 91.06 86 ASN A N 1
ATOM 624 C CA . ASN A 1 86 ? 3.908 -31.047 9.641 1 91.06 86 ASN A CA 1
ATOM 625 C C . ASN A 1 86 ? 2.768 -31.609 10.492 1 91.06 86 ASN A C 1
ATOM 627 O O . ASN A 1 86 ? 2.225 -30.906 11.344 1 91.06 86 ASN A O 1
ATOM 631 N N . ASN A 1 87 ? 2.391 -32.844 10.305 1 90.94 87 ASN A N 1
ATOM 632 C CA . ASN A 1 87 ? 1.322 -33.531 11.031 1 90.94 87 ASN A CA 1
ATOM 633 C C . ASN A 1 87 ? 0.031 -32.719 11.016 1 90.94 87 ASN A C 1
ATOM 635 O O . ASN A 1 87 ? -0.563 -32.469 12.07 1 90.94 87 ASN A O 1
ATOM 639 N N . GLY A 1 88 ? -0.263 -32.188 9.914 1 88.81 88 GLY A N 1
ATOM 640 C CA . GLY A 1 88 ? -1.521 -31.484 9.711 1 88.81 88 GLY A CA 1
ATOM 641 C C . GLY A 1 88 ? -1.488 -30.047 10.18 1 88.81 88 GLY A C 1
ATOM 642 O O . GLY A 1 88 ? -2.48 -29.328 10.062 1 88.81 88 GLY A O 1
ATOM 643 N N . ARG A 1 89 ? -0.375 -29.688 10.781 1 93.19 89 ARG A N 1
ATOM 644 C CA . ARG A 1 89 ? -0.263 -28.328 11.281 1 93.19 89 ARG A CA 1
ATOM 645 C C . ARG A 1 89 ? 0.637 -27.484 10.383 1 93.19 89 ARG A C 1
ATOM 647 O O . ARG A 1 89 ? 1.739 -27.906 10.023 1 93.19 89 ARG A O 1
ATOM 654 N N . VAL A 1 90 ? 0.158 -26.312 9.984 1 95.81 90 VAL A N 1
ATOM 655 C CA . VAL A 1 90 ? 0.95 -25.391 9.18 1 95.81 90 VAL A CA 1
ATOM 656 C C . VAL A 1 90 ? 2.053 -24.766 10.039 1 95.81 90 VAL A C 1
ATOM 658 O O . VAL A 1 90 ? 1.791 -24.281 11.141 1 95.81 90 VAL A O 1
ATOM 661 N N . ILE A 1 91 ? 3.246 -24.875 9.578 1 95.75 91 ILE A N 1
ATOM 662 C CA . ILE A 1 91 ? 4.406 -24.312 10.266 1 95.75 91 ILE A CA 1
ATOM 663 C C . ILE A 1 91 ? 4.922 -23.094 9.508 1 95.75 91 ILE A C 1
ATOM 665 O O . ILE A 1 91 ? 5.164 -23.172 8.297 1 95.75 91 ILE A O 1
ATOM 669 N N . HIS A 1 92 ? 4.973 -22 10.18 1 96.94 92 HIS A N 1
ATOM 670 C CA . HIS A 1 92 ? 5.57 -20.797 9.641 1 96.94 92 HIS A CA 1
ATOM 671 C C . HIS A 1 92 ? 6.969 -20.562 10.211 1 96.94 92 HIS A C 1
ATOM 673 O O . HIS A 1 92 ? 7.125 -20.344 11.414 1 96.94 92 HIS A O 1
ATOM 679 N N . ASP A 1 93 ? 8 -20.688 9.406 1 97.31 93 ASP A N 1
ATOM 680 C CA . ASP A 1 93 ? 9.375 -20.438 9.828 1 97.31 93 ASP A CA 1
ATOM 681 C C . ASP A 1 93 ? 10.172 -19.734 8.734 1 97.31 93 ASP A C 1
ATOM 683 O O . ASP A 1 93 ? 10.742 -20.391 7.859 1 97.31 93 ASP A O 1
ATOM 687 N N . SER A 1 94 ? 10.258 -18.438 8.844 1 98.19 94 SER A N 1
ATOM 688 C CA . SER A 1 94 ? 11.008 -17.625 7.891 1 98.19 94 SER A CA 1
ATOM 689 C C . SER A 1 94 ? 12.328 -17.141 8.484 1 98.19 94 SER A C 1
ATOM 691 O O . SER A 1 94 ? 12.922 -16.188 7.996 1 98.19 94 SER A O 1
ATOM 693 N N . SER A 1 95 ? 12.711 -17.766 9.617 1 97.88 95 SER A N 1
ATOM 694 C CA . SER A 1 95 ? 14.031 -17.469 10.164 1 97.88 95 SER A CA 1
ATOM 695 C C . SER A 1 95 ? 15.133 -17.891 9.195 1 97.88 95 SER A C 1
ATOM 697 O O . SER A 1 95 ? 14.898 -18.672 8.273 1 97.88 95 SER A O 1
ATOM 699 N N . ARG A 1 96 ? 16.328 -17.391 9.398 1 97.62 96 ARG A N 1
ATOM 700 C CA . ARG A 1 96 ? 17.469 -17.766 8.57 1 97.62 96 ARG A CA 1
ATOM 701 C C . ARG A 1 96 ? 17.641 -19.281 8.555 1 97.62 96 ARG A C 1
ATOM 703 O O . ARG A 1 96 ? 17.734 -19.891 7.48 1 97.62 96 ARG A O 1
ATOM 710 N N . GLY A 1 97 ? 17.641 -19.875 9.734 1 97.31 97 GLY A N 1
ATOM 711 C CA . GLY A 1 97 ? 17.75 -21.312 9.82 1 97.31 97 GLY A CA 1
ATOM 712 C C . GLY A 1 97 ? 16.625 -22.047 9.125 1 97.31 97 GLY A C 1
ATOM 713 O O . GLY A 1 97 ? 16.844 -23.047 8.445 1 97.31 97 GLY A O 1
ATOM 714 N N . GLY A 1 98 ? 15.422 -21.547 9.297 1 98.06 98 GLY A N 1
ATOM 715 C CA . GLY A 1 98 ? 14.25 -22.141 8.68 1 98.06 98 GLY A CA 1
ATOM 716 C C . GLY A 1 98 ? 14.273 -22.109 7.164 1 98.06 98 GLY A C 1
ATOM 717 O O . GLY A 1 98 ? 14.008 -23.109 6.508 1 98.06 98 GLY A O 1
ATOM 718 N N . LEU A 1 99 ? 14.602 -20.984 6.621 1 98.69 99 LEU A N 1
ATOM 719 C CA . LEU A 1 99 ? 14.609 -20.828 5.172 1 98.69 99 LEU A CA 1
ATOM 720 C C . LEU A 1 99 ? 15.719 -21.656 4.539 1 98.69 99 LEU A C 1
ATOM 722 O O . LEU A 1 99 ? 15.516 -22.281 3.496 1 98.69 99 LEU A O 1
ATOM 726 N N . VAL A 1 100 ? 16.875 -21.688 5.172 1 98.31 100 VAL A N 1
ATOM 727 C CA . VAL A 1 100 ? 18 -22.453 4.656 1 98.31 100 VAL A CA 1
ATOM 728 C C . VAL A 1 100 ? 17.656 -23.953 4.691 1 98.31 100 VAL A C 1
ATOM 730 O O . VAL A 1 100 ? 17.891 -24.672 3.715 1 98.31 100 VAL A O 1
ATOM 733 N N . ARG A 1 101 ? 17.078 -24.375 5.797 1 98.25 101 ARG A N 1
ATOM 734 C CA . ARG A 1 101 ? 16.672 -25.781 5.895 1 98.25 101 ARG A CA 1
ATOM 735 C C . ARG A 1 101 ? 15.609 -26.109 4.852 1 98.25 101 ARG A C 1
ATOM 737 O O . ARG A 1 101 ? 15.656 -27.188 4.238 1 98.25 101 ARG A O 1
ATOM 744 N N . ALA A 1 102 ? 14.703 -25.234 4.676 1 98.56 102 ALA A N 1
ATOM 745 C CA . ALA A 1 102 ? 13.594 -25.469 3.756 1 98.56 102 ALA A CA 1
ATOM 746 C C . ALA A 1 102 ? 14.094 -25.625 2.324 1 98.56 102 ALA A C 1
ATOM 748 O O . ALA A 1 102 ? 13.688 -26.562 1.623 1 98.56 102 ALA A O 1
ATOM 749 N N . ILE A 1 103 ? 14.992 -24.734 1.896 1 98.81 103 ILE A N 1
ATOM 750 C CA . ILE A 1 103 ? 15.461 -24.812 0.516 1 98.81 103 ILE A CA 1
ATOM 751 C C . ILE A 1 103 ? 16.312 -26.062 0.333 1 98.81 103 ILE A C 1
ATOM 753 O O . ILE A 1 103 ? 16.25 -26.719 -0.708 1 98.81 103 ILE A O 1
ATOM 757 N N . ASP A 1 104 ? 17.094 -26.391 1.324 1 98.69 104 ASP A N 1
ATOM 758 C CA . ASP A 1 104 ? 17.891 -27.609 1.24 1 98.69 104 ASP A CA 1
ATOM 759 C C . ASP A 1 104 ? 17 -28.844 1.119 1 98.69 104 ASP A C 1
ATOM 761 O O . ASP A 1 104 ? 17.281 -29.75 0.313 1 98.69 104 ASP A O 1
ATOM 765 N N . ASP A 1 105 ? 16 -28.875 1.87 1 98.62 105 ASP A N 1
ATOM 766 C CA . ASP A 1 105 ? 15.062 -30 1.839 1 98.62 105 ASP A CA 1
ATOM 767 C C . ASP A 1 105 ? 14.352 -30.078 0.491 1 98.62 105 ASP A C 1
ATOM 769 O O . ASP A 1 105 ? 14.188 -31.156 -0.066 1 98.62 105 ASP A O 1
ATOM 773 N N . VAL A 1 106 ? 13.914 -28.953 -0.006 1 98.88 106 VAL A N 1
ATOM 774 C CA . VAL A 1 106 ? 13.227 -28.891 -1.294 1 98.88 106 VAL A CA 1
ATOM 775 C C . VAL A 1 106 ? 14.156 -29.422 -2.391 1 98.88 106 VAL A C 1
ATOM 777 O O . VAL A 1 106 ? 13.758 -30.266 -3.193 1 98.88 106 VAL A O 1
ATOM 780 N N . LEU A 1 107 ? 15.391 -28.938 -2.402 1 98.81 107 LEU A N 1
ATOM 781 C CA . LEU A 1 107 ? 16.359 -29.344 -3.422 1 98.81 107 LEU A CA 1
ATOM 782 C C . LEU A 1 107 ? 16.641 -30.828 -3.332 1 98.81 107 LEU A C 1
ATOM 784 O O . LEU A 1 107 ? 16.734 -31.516 -4.355 1 98.81 107 LEU A O 1
ATOM 788 N N . ARG A 1 108 ? 16.75 -31.297 -2.115 1 98.62 108 ARG A N 1
ATOM 789 C CA . ARG A 1 108 ? 16.969 -32.719 -1.918 1 98.62 108 ARG A CA 1
ATOM 790 C C . ARG A 1 108 ? 15.789 -33.531 -2.467 1 98.62 108 ARG A C 1
ATOM 792 O O . ARG A 1 108 ? 15.992 -34.5 -3.189 1 98.62 108 ARG A O 1
ATOM 799 N N . GLN A 1 109 ? 14.609 -33.156 -2.17 1 98.62 109 GLN A N 1
ATOM 800 C CA . GLN A 1 109 ? 13.414 -33.875 -2.611 1 98.62 109 GLN A CA 1
ATOM 801 C C . GLN A 1 109 ? 13.266 -33.812 -4.129 1 98.62 109 GLN A C 1
ATOM 803 O O . GLN A 1 109 ? 12.828 -34.781 -4.758 1 98.62 109 GLN A O 1
ATOM 808 N N . LEU A 1 110 ? 13.57 -32.688 -4.672 1 98.69 110 LEU A N 1
ATOM 809 C CA . LEU A 1 110 ? 13.461 -32.5 -6.113 1 98.69 110 LEU A CA 1
ATOM 810 C C . LEU A 1 110 ? 14.586 -33.25 -6.844 1 98.69 110 LEU A C 1
ATOM 812 O O . LEU A 1 110 ? 14.469 -33.531 -8.039 1 98.69 110 LEU A O 1
ATOM 816 N N . GLY A 1 111 ? 15.695 -33.469 -6.16 1 98.19 111 GLY A N 1
ATOM 817 C CA . GLY A 1 111 ? 16.859 -34.094 -6.762 1 98.19 111 GLY A CA 1
ATOM 818 C C . GLY A 1 111 ? 17.625 -33.188 -7.695 1 98.19 111 GLY A C 1
ATOM 819 O O . GLY A 1 111 ? 18.141 -33.625 -8.727 1 98.19 111 GLY A O 1
ATOM 820 N N . ILE A 1 112 ? 17.594 -31.891 -7.398 1 98.31 112 ILE A N 1
ATOM 821 C CA . ILE A 1 112 ? 18.281 -30.922 -8.242 1 98.31 112 ILE A CA 1
ATOM 822 C C . ILE A 1 112 ? 19.125 -29.984 -7.367 1 98.31 112 ILE A C 1
ATOM 824 O O . ILE A 1 112 ? 19.016 -30.016 -6.137 1 98.31 112 ILE A O 1
ATOM 828 N N . ASP A 1 113 ? 19.938 -29.141 -8.008 1 97.88 113 ASP A N 1
ATOM 829 C CA . ASP A 1 113 ? 20.875 -28.328 -7.242 1 97.88 113 ASP A CA 1
ATOM 830 C C . ASP A 1 113 ? 20.391 -26.891 -7.113 1 97.88 113 ASP A C 1
ATOM 832 O O . ASP A 1 113 ? 20.938 -26.109 -6.32 1 97.88 113 ASP A O 1
ATOM 836 N N . HIS A 1 114 ? 19.422 -26.484 -7.93 1 98.5 114 HIS A N 1
ATOM 837 C CA . HIS A 1 114 ? 18.875 -25.141 -7.828 1 98.5 114 HIS A CA 1
ATOM 838 C C . HIS A 1 114 ? 17.438 -25.078 -8.344 1 98.5 114 HIS A C 1
ATOM 840 O O . HIS A 1 114 ? 17.016 -25.953 -9.102 1 98.5 114 HIS A O 1
ATOM 846 N N . VAL A 1 115 ? 16.766 -24.109 -7.895 1 98.81 115 VAL A N 1
ATOM 847 C CA . VAL A 1 115 ? 15.461 -23.75 -8.461 1 98.81 115 VAL A CA 1
ATOM 848 C C . VAL A 1 115 ? 15.562 -22.406 -9.164 1 98.81 115 VAL A C 1
ATOM 850 O O . VAL A 1 115 ? 16.578 -21.703 -9.062 1 98.81 115 VAL A O 1
ATOM 853 N N . ASP A 1 116 ? 14.555 -22.062 -9.906 1 98.88 116 ASP A N 1
ATOM 854 C CA . ASP A 1 116 ? 14.617 -20.859 -10.711 1 98.88 116 ASP A CA 1
ATOM 855 C C . ASP A 1 116 ? 14.148 -19.641 -9.914 1 98.88 116 ASP A C 1
ATOM 857 O O . ASP A 1 116 ? 14.789 -18.594 -9.93 1 98.88 116 ASP A O 1
ATOM 861 N N . ILE A 1 117 ? 13.055 -19.734 -9.25 1 98.88 117 ILE A N 1
ATOM 862 C CA . ILE A 1 117 ? 12.523 -18.656 -8.43 1 98.88 117 ILE A CA 1
ATOM 863 C C . ILE A 1 117 ? 12.297 -19.141 -7.004 1 98.88 117 ILE A C 1
ATOM 865 O O . ILE A 1 117 ? 11.648 -20.172 -6.789 1 98.88 117 ILE A O 1
ATOM 869 N N . VAL A 1 118 ? 12.828 -18.5 -6.047 1 98.88 118 VAL A N 1
ATOM 870 C CA . VAL A 1 118 ? 12.453 -18.688 -4.648 1 98.88 118 VAL A CA 1
ATOM 871 C C . VAL A 1 118 ? 11.594 -17.516 -4.188 1 98.88 118 VAL A C 1
ATOM 873 O O . VAL A 1 118 ? 11.922 -16.359 -4.453 1 98.88 118 VAL A O 1
ATOM 876 N N . GLN A 1 119 ? 10.5 -17.875 -3.568 1 98.69 119 GLN A N 1
ATOM 877 C CA . GLN A 1 119 ? 9.57 -16.859 -3.08 1 98.69 119 GLN A CA 1
ATOM 878 C C . GLN A 1 119 ? 9.328 -17.016 -1.582 1 98.69 119 GLN A C 1
ATOM 880 O O . GLN A 1 119 ? 9.141 -18.141 -1.092 1 98.69 119 GLN A O 1
ATOM 885 N N . LEU A 1 120 ? 9.359 -15.922 -0.84 1 98.88 120 LEU A N 1
ATOM 886 C CA . LEU A 1 120 ? 8.797 -15.953 0.504 1 98.88 120 LEU A CA 1
ATOM 887 C C . LEU A 1 120 ? 7.273 -16.047 0.453 1 98.88 120 LEU A C 1
ATOM 889 O O . LEU A 1 120 ? 6.617 -15.172 -0.119 1 98.88 120 LEU A O 1
ATOM 893 N N . ALA A 1 121 ? 6.73 -17.047 1.045 1 98.69 121 ALA A N 1
ATOM 894 C CA . ALA A 1 121 ? 5.336 -17.438 0.841 1 98.69 121 ALA A CA 1
ATOM 895 C C . ALA A 1 121 ? 4.387 -16.422 1.467 1 98.69 121 ALA A C 1
ATOM 897 O O . ALA A 1 121 ? 3.234 -16.297 1.047 1 98.69 121 ALA A O 1
ATOM 898 N N . ALA A 1 122 ? 4.844 -15.758 2.488 1 97.88 122 ALA A N 1
ATOM 899 C CA . ALA A 1 122 ? 4.035 -14.797 3.229 1 97.88 122 ALA A CA 1
ATOM 900 C C . ALA A 1 122 ? 4.918 -13.859 4.051 1 97.88 122 ALA A C 1
ATOM 902 O O . ALA A 1 122 ? 6.078 -14.172 4.328 1 97.88 122 ALA A O 1
ATOM 903 N N . PRO A 1 123 ? 4.289 -12.734 4.441 1 97.19 123 PRO A N 1
ATOM 904 C CA . PRO A 1 123 ? 5.047 -11.844 5.324 1 97.19 123 PRO A CA 1
ATOM 905 C C . PRO A 1 123 ? 5.473 -12.523 6.625 1 97.19 123 PRO A C 1
ATOM 907 O O . PRO A 1 123 ? 4.777 -13.422 7.113 1 97.19 123 PRO A O 1
ATOM 910 N N . ALA A 1 124 ? 6.625 -12.133 7.156 1 96.38 124 ALA A N 1
ATOM 911 C CA . ALA A 1 124 ? 7.172 -12.648 8.406 1 96.38 124 ALA A CA 1
ATOM 912 C C . ALA A 1 124 ? 7.344 -11.531 9.438 1 96.38 124 ALA A C 1
ATOM 914 O O . ALA A 1 124 ? 8.469 -11.172 9.789 1 96.38 124 ALA A O 1
ATOM 915 N N . PRO A 1 125 ? 6.277 -11.062 10.008 1 91.81 125 PRO A N 1
ATOM 916 C CA . PRO A 1 125 ? 6.355 -9.883 10.875 1 91.81 125 PRO A CA 1
ATOM 917 C C . PRO A 1 125 ? 7.102 -10.164 12.18 1 91.81 125 PRO A C 1
ATOM 919 O O . PRO A 1 125 ? 7.555 -9.227 12.844 1 91.81 125 PRO A O 1
ATOM 922 N N . ASP A 1 126 ? 7.32 -11.461 12.484 1 94.19 126 ASP A N 1
ATOM 923 C CA . ASP A 1 126 ? 7.91 -11.805 13.781 1 94.19 126 ASP A CA 1
ATOM 924 C C . ASP A 1 126 ? 9.422 -11.984 13.656 1 94.19 126 ASP A C 1
ATOM 926 O O . ASP A 1 126 ? 10.094 -12.297 14.641 1 94.19 126 ASP A O 1
ATOM 930 N N . ILE A 1 127 ? 9.891 -11.914 12.484 1 96.88 127 ILE A N 1
ATOM 931 C CA . ILE A 1 127 ? 11.32 -12.062 12.227 1 96.88 127 ILE A CA 1
ATOM 932 C C . ILE A 1 127 ? 11.898 -10.734 11.75 1 96.88 127 ILE A C 1
ATOM 934 O O . ILE A 1 127 ? 11.281 -10.031 10.945 1 96.88 127 ILE A O 1
ATOM 938 N N . PRO A 1 128 ? 13.109 -10.312 12.289 1 97 128 PRO A N 1
ATOM 939 C CA . PRO A 1 128 ? 13.711 -9.062 11.828 1 97 128 PRO A CA 1
ATOM 940 C C . PRO A 1 128 ? 13.82 -8.984 10.305 1 97 128 PRO A C 1
ATOM 942 O O . PRO A 1 128 ? 14.227 -9.961 9.664 1 97 128 PRO A O 1
ATOM 945 N N . PHE A 1 129 ? 13.555 -7.844 9.781 1 97.56 129 PHE A N 1
ATOM 946 C CA . PHE A 1 129 ? 13.484 -7.594 8.352 1 97.56 129 PHE A CA 1
ATOM 947 C C . PHE A 1 129 ? 14.781 -8.016 7.664 1 97.56 129 PHE A C 1
ATOM 949 O O . PHE A 1 129 ? 14.758 -8.797 6.715 1 97.56 129 PHE A O 1
ATOM 956 N N . ARG A 1 130 ? 15.891 -7.59 8.133 1 97.56 130 ARG A N 1
ATOM 957 C CA . ARG A 1 130 ? 17.172 -7.84 7.5 1 97.56 130 ARG A CA 1
ATOM 958 C C . ARG A 1 130 ? 17.531 -9.32 7.535 1 97.56 130 ARG A C 1
ATOM 960 O O . ARG A 1 130 ? 18.141 -9.844 6.598 1 97.56 130 ARG A O 1
ATOM 967 N N . GLU A 1 131 ? 17.125 -10.008 8.594 1 98.31 131 GLU A N 1
ATOM 968 C CA . GLU A 1 131 ? 17.406 -11.438 8.68 1 98.31 131 GLU A CA 1
ATOM 969 C C . GLU A 1 131 ? 16.734 -12.203 7.539 1 98.31 131 GLU A C 1
ATOM 971 O O . GLU A 1 131 ? 17.375 -13.008 6.859 1 98.31 131 GLU A O 1
ATOM 976 N N . VAL A 1 132 ? 15.523 -11.898 7.305 1 98.5 132 VAL A N 1
ATOM 977 C CA . VAL A 1 132 ? 14.742 -12.609 6.301 1 98.5 132 VAL A CA 1
ATOM 978 C C . VAL A 1 132 ? 15.273 -12.289 4.906 1 98.5 132 VAL A C 1
ATOM 980 O O . VAL A 1 132 ? 15.602 -13.195 4.137 1 98.5 132 VAL A O 1
ATOM 983 N N . ILE A 1 133 ? 15.438 -10.969 4.641 1 98.56 133 ILE A N 1
ATOM 984 C CA . ILE A 1 133 ? 15.711 -10.539 3.271 1 98.56 133 ILE A CA 1
ATOM 985 C C . ILE A 1 133 ? 17.156 -10.867 2.902 1 98.56 133 ILE A C 1
ATOM 987 O O . ILE A 1 133 ? 17.422 -11.305 1.784 1 98.56 133 ILE A O 1
ATOM 991 N N . ASP A 1 134 ? 18.062 -10.742 3.842 1 98.44 134 ASP A N 1
ATOM 992 C CA . ASP A 1 134 ? 19.453 -11.125 3.59 1 98.44 134 ASP A CA 1
ATOM 993 C C . ASP A 1 134 ? 19.562 -12.625 3.348 1 98.44 134 ASP A C 1
ATOM 995 O O . ASP A 1 134 ? 20.391 -13.07 2.553 1 98.44 134 ASP A O 1
ATOM 999 N N . THR A 1 135 ? 18.766 -13.383 4.062 1 98.69 135 THR A N 1
ATOM 1000 C CA . THR A 1 135 ? 18.766 -14.828 3.859 1 98.69 135 THR A CA 1
ATOM 1001 C C . THR A 1 135 ? 18.281 -15.18 2.457 1 98.69 135 THR A C 1
ATOM 1003 O O . THR A 1 135 ? 18.891 -15.992 1.764 1 98.69 135 THR A O 1
ATOM 1006 N N . LEU A 1 136 ? 17.25 -14.578 2.018 1 98.81 136 LEU A N 1
ATOM 1007 C CA . LEU A 1 136 ? 16.719 -14.828 0.68 1 98.81 136 LEU A CA 1
ATOM 1008 C C . LEU A 1 136 ? 17.734 -14.43 -0.388 1 98.81 136 LEU A C 1
ATOM 1010 O O . LEU A 1 136 ? 17.953 -15.164 -1.357 1 98.81 136 LEU A O 1
ATOM 1014 N N . ALA A 1 137 ? 18.344 -13.281 -0.198 1 98.69 137 ALA A N 1
ATOM 1015 C CA . ALA A 1 137 ? 19.375 -12.836 -1.119 1 98.69 137 ALA A CA 1
ATOM 1016 C C . ALA A 1 137 ? 20.531 -13.836 -1.165 1 98.69 137 ALA A C 1
ATOM 1018 O O . ALA A 1 137 ? 21.078 -14.117 -2.236 1 98.69 137 ALA A O 1
ATOM 1019 N N . ALA A 1 138 ? 20.875 -14.344 -0.015 1 98.56 138 ALA A N 1
ATOM 1020 C CA . ALA A 1 138 ? 21.984 -15.297 0.081 1 98.56 138 ALA A CA 1
ATOM 1021 C C . ALA A 1 138 ? 21.672 -16.578 -0.685 1 98.56 138 ALA A C 1
ATOM 1023 O O . ALA A 1 138 ? 22.562 -17.219 -1.232 1 98.56 138 ALA A O 1
ATOM 1024 N N . LEU A 1 139 ? 20.375 -16.969 -0.751 1 98.69 139 LEU A N 1
ATOM 1025 C CA . LEU A 1 139 ? 19.984 -18.141 -1.519 1 98.69 139 LEU A CA 1
ATOM 1026 C C . LEU A 1 139 ? 20.297 -17.953 -3 1 98.69 139 LEU A C 1
ATOM 1028 O O . LEU A 1 139 ? 20.672 -18.906 -3.688 1 98.69 139 LEU A O 1
ATOM 1032 N N . ILE A 1 140 ? 20.141 -16.719 -3.506 1 98.69 140 ILE A N 1
ATOM 1033 C CA . ILE A 1 140 ? 20.469 -16.391 -4.891 1 98.69 140 ILE A CA 1
ATOM 1034 C C . ILE A 1 140 ? 21.984 -16.391 -5.078 1 98.69 140 ILE A C 1
ATOM 1036 O O . ILE A 1 140 ? 22.5 -17 -6.02 1 98.69 140 ILE A O 1
ATOM 1040 N N . GLN A 1 141 ? 22.641 -15.766 -4.164 1 98.25 141 GLN A N 1
ATOM 1041 C CA . GLN A 1 141 ? 24.094 -15.609 -4.258 1 98.25 141 GLN A CA 1
ATOM 1042 C C . GLN A 1 141 ? 24.797 -16.969 -4.168 1 98.25 141 GLN A C 1
ATOM 1044 O O . GLN A 1 141 ? 25.844 -17.172 -4.781 1 98.25 141 GLN A O 1
ATOM 1049 N N . SER A 1 142 ? 24.203 -17.891 -3.43 1 97.56 142 SER A N 1
ATOM 1050 C CA . SER A 1 142 ? 24.797 -19.219 -3.26 1 97.56 142 SER A CA 1
ATOM 1051 C C . SER A 1 142 ? 24.531 -20.094 -4.477 1 97.56 142 SER A C 1
ATOM 1053 O O . SER A 1 142 ? 25.125 -21.172 -4.602 1 97.56 142 SER A O 1
ATOM 1055 N N . GLY A 1 143 ? 23.578 -19.703 -5.332 1 97.5 143 GLY A N 1
ATOM 1056 C CA . GLY A 1 143 ? 23.281 -20.453 -6.535 1 97.5 143 GLY A CA 1
ATOM 1057 C C . GLY A 1 143 ? 22.156 -21.453 -6.355 1 97.5 143 GLY A C 1
ATOM 1058 O O . GLY A 1 143 ? 21.75 -22.125 -7.309 1 97.5 143 GLY A O 1
ATOM 1059 N N . LYS A 1 144 ? 21.578 -21.516 -5.168 1 98.44 144 LYS A N 1
ATOM 1060 C CA . LYS A 1 144 ? 20.484 -22.438 -4.906 1 98.44 144 LYS A CA 1
ATOM 1061 C C . LYS A 1 144 ? 19.203 -22 -5.613 1 98.44 144 LYS A C 1
ATOM 1063 O O . LYS A 1 144 ? 18.281 -22.797 -5.797 1 98.44 144 LYS A O 1
ATOM 1068 N N . ALA A 1 145 ? 19.172 -20.734 -5.973 1 98.69 145 ALA A N 1
ATOM 1069 C CA . ALA A 1 145 ? 18.078 -20.156 -6.75 1 98.69 145 ALA A CA 1
ATOM 1070 C C . ALA A 1 145 ? 18.594 -19.094 -7.703 1 98.69 145 ALA A C 1
ATOM 1072 O O . ALA A 1 145 ? 19.703 -18.578 -7.527 1 98.69 145 ALA A O 1
ATOM 1073 N N . ARG A 1 146 ? 17.812 -18.766 -8.695 1 98.69 146 ARG A N 1
ATOM 1074 C CA . ARG A 1 146 ? 18.266 -17.812 -9.711 1 98.69 146 ARG A CA 1
ATOM 1075 C C . ARG A 1 146 ? 17.594 -16.469 -9.539 1 98.69 146 ARG A C 1
ATOM 1077 O O . ARG A 1 146 ? 18.219 -15.422 -9.742 1 98.69 146 ARG A O 1
ATOM 1084 N N . TYR A 1 147 ? 16.312 -16.453 -9.211 1 98.81 147 TYR A N 1
ATOM 1085 C CA . TYR A 1 147 ? 15.531 -15.234 -9.086 1 98.81 147 TYR A CA 1
ATOM 1086 C C . TYR A 1 147 ? 14.789 -15.203 -7.758 1 98.81 147 TYR A C 1
ATOM 1088 O O . TYR A 1 147 ? 14.539 -16.25 -7.148 1 98.81 147 TYR A O 1
ATOM 1096 N N . LEU A 1 148 ? 14.484 -14.031 -7.281 1 98.81 148 LEU A N 1
ATOM 1097 C CA . LEU A 1 148 ? 13.812 -13.805 -6.004 1 98.81 148 LEU A CA 1
ATOM 1098 C C . LEU A 1 148 ? 12.398 -13.273 -6.219 1 98.81 148 LEU A C 1
ATOM 1100 O O . LEU A 1 148 ? 12.18 -12.422 -7.082 1 98.81 148 LEU A O 1
ATOM 1104 N N . GLY A 1 149 ? 11.445 -13.828 -5.477 1 98.81 149 GLY A N 1
ATOM 1105 C CA . GLY A 1 149 ? 10.086 -13.336 -5.508 1 98.81 149 GLY A CA 1
ATOM 1106 C C . GLY A 1 149 ? 9.461 -13.219 -4.129 1 98.81 149 GLY A C 1
ATOM 1107 O O . GLY A 1 149 ? 10.047 -13.648 -3.137 1 98.81 149 GLY A O 1
ATOM 1108 N N . LEU A 1 150 ? 8.328 -12.555 -4.035 1 98.88 150 LEU A N 1
ATOM 1109 C CA . LEU A 1 150 ? 7.477 -12.469 -2.855 1 98.88 150 LEU A CA 1
ATOM 1110 C C . LEU A 1 150 ? 6.051 -12.898 -3.186 1 98.88 150 LEU A C 1
ATOM 1112 O O . LEU A 1 150 ? 5.516 -12.531 -4.234 1 98.88 150 LEU A O 1
ATOM 1116 N N . ALA A 1 151 ? 5.52 -13.719 -2.344 1 98.62 151 ALA A N 1
ATOM 1117 C CA . ALA A 1 151 ? 4.129 -14.125 -2.525 1 98.62 151 ALA A CA 1
ATOM 1118 C C . ALA A 1 151 ? 3.236 -13.547 -1.435 1 98.62 151 ALA A C 1
ATOM 1120 O O . ALA A 1 151 ? 3.607 -13.539 -0.258 1 98.62 151 ALA A O 1
ATOM 1121 N N . ASN A 1 152 ? 2.168 -12.961 -1.802 1 97.44 152 ASN A N 1
ATOM 1122 C CA . ASN A 1 152 ? 1.098 -12.539 -0.902 1 97.44 152 ASN A CA 1
ATOM 1123 C C . ASN A 1 152 ? 1.571 -11.469 0.074 1 97.44 152 ASN A C 1
ATOM 1125 O O . ASN A 1 152 ? 1.264 -11.531 1.266 1 97.44 152 ASN A O 1
ATOM 1129 N N . HIS A 1 153 ? 2.332 -10.586 -0.386 1 98.25 153 HIS A N 1
ATOM 1130 C CA . HIS A 1 153 ? 2.811 -9.453 0.402 1 98.25 153 HIS A CA 1
ATOM 1131 C C . HIS A 1 153 ? 2.08 -8.172 0.025 1 98.25 153 HIS A C 1
ATOM 1133 O O . HIS A 1 153 ? 1.769 -7.949 -1.147 1 98.25 153 HIS A O 1
ATOM 1139 N N . PRO A 1 154 ? 1.812 -7.332 1.037 1 97.44 154 PRO A N 1
ATOM 1140 C CA . PRO A 1 154 ? 1.266 -6.023 0.679 1 97.44 154 PRO A CA 1
ATOM 1141 C C . PRO A 1 154 ? 2.271 -5.148 -0.068 1 97.44 154 PRO A C 1
ATOM 1143 O O . PRO A 1 154 ? 3.482 -5.348 0.058 1 97.44 154 PRO A O 1
ATOM 1146 N N . ALA A 1 155 ? 1.725 -4.191 -0.801 1 98.12 155 ALA A N 1
ATOM 1147 C CA . ALA A 1 155 ? 2.531 -3.354 -1.687 1 98.12 155 ALA A CA 1
ATOM 1148 C C . ALA A 1 155 ? 3.66 -2.67 -0.918 1 98.12 155 ALA A C 1
ATOM 1150 O O . ALA A 1 155 ? 4.777 -2.541 -1.426 1 98.12 155 ALA A O 1
ATOM 1151 N N . TRP A 1 156 ? 3.391 -2.201 0.334 1 98.06 156 TRP A N 1
ATOM 1152 C CA . TRP A 1 156 ? 4.406 -1.453 1.069 1 98.06 156 TRP A CA 1
ATOM 1153 C C . TRP A 1 156 ? 5.586 -2.348 1.431 1 98.06 156 TRP A C 1
ATOM 1155 O O . TRP A 1 156 ? 6.734 -1.9 1.432 1 98.06 156 TRP A O 1
ATOM 1165 N N . GLN A 1 157 ? 5.391 -3.641 1.676 1 98.5 157 GLN A N 1
ATOM 1166 C CA . GLN A 1 157 ? 6.488 -4.555 1.969 1 98.5 157 GLN A CA 1
ATOM 1167 C C . GLN A 1 157 ? 7.266 -4.906 0.703 1 98.5 157 GLN A C 1
ATOM 1169 O O . GLN A 1 157 ? 8.492 -5.016 0.733 1 98.5 157 GLN A O 1
ATOM 1174 N N . ILE A 1 158 ? 6.512 -5.109 -0.385 1 98.75 158 ILE A N 1
ATOM 1175 C CA . ILE A 1 158 ? 7.176 -5.363 -1.66 1 98.75 158 ILE A CA 1
ATOM 1176 C C . ILE A 1 158 ? 8.117 -4.207 -1.987 1 98.75 158 ILE A C 1
ATOM 1178 O O . ILE A 1 158 ? 9.273 -4.43 -2.371 1 98.75 158 ILE A O 1
ATOM 1182 N N . SER A 1 159 ? 7.617 -3.014 -1.84 1 98.62 159 SER A N 1
ATOM 1183 C CA . SER A 1 159 ? 8.398 -1.809 -2.107 1 98.62 159 SER A CA 1
ATOM 1184 C C . SER A 1 159 ? 9.602 -1.714 -1.181 1 98.62 159 SER A C 1
ATOM 1186 O O . SER A 1 159 ? 10.711 -1.397 -1.624 1 98.62 159 SER A O 1
ATOM 1188 N N . ARG A 1 160 ? 9.43 -1.976 0.133 1 98.5 160 ARG A N 1
ATOM 1189 C CA . ARG A 1 160 ? 10.5 -1.96 1.126 1 98.5 160 ARG A CA 1
ATOM 1190 C C . ARG A 1 160 ? 11.609 -2.926 0.743 1 98.5 160 ARG A C 1
ATOM 1192 O O . ARG A 1 160 ? 12.789 -2.549 0.717 1 98.5 160 ARG A O 1
ATOM 1199 N N . VAL A 1 161 ? 11.227 -4.168 0.393 1 98.75 161 VAL A N 1
ATOM 1200 C CA . VAL A 1 161 ? 12.18 -5.219 0.048 1 98.75 161 VAL A CA 1
ATOM 1201 C C . VAL A 1 161 ? 12.922 -4.844 -1.233 1 98.75 161 VAL A C 1
ATOM 1203 O O . VAL A 1 161 ? 14.148 -4.945 -1.299 1 98.75 161 VAL A O 1
ATOM 1206 N N . SER A 1 162 ? 12.172 -4.395 -2.266 1 98.81 162 SER A N 1
ATOM 1207 C CA . SER A 1 162 ? 12.773 -4.039 -3.547 1 98.81 162 SER A CA 1
ATOM 1208 C C . SER A 1 162 ? 13.805 -2.93 -3.385 1 98.81 162 SER A C 1
ATOM 1210 O O . SER A 1 162 ? 14.922 -3.033 -3.9 1 98.81 162 SER A O 1
ATOM 1212 N N . GLN A 1 163 ? 13.422 -1.884 -2.645 1 98.5 163 GLN A N 1
ATOM 1213 C CA . GLN A 1 163 ? 14.32 -0.746 -2.465 1 98.5 163 GLN A CA 1
ATOM 1214 C C . GLN A 1 163 ? 15.57 -1.146 -1.689 1 98.5 163 GLN A C 1
ATOM 1216 O O . GLN A 1 163 ? 16.688 -0.748 -2.045 1 98.5 163 GLN A O 1
ATOM 1221 N N . TYR A 1 164 ? 15.445 -1.975 -0.599 1 98.5 164 TYR A N 1
ATOM 1222 C CA . TYR A 1 164 ? 16.547 -2.467 0.21 1 98.5 164 TYR A CA 1
ATOM 1223 C C . TYR A 1 164 ? 17.547 -3.238 -0.644 1 98.5 164 TYR A C 1
ATOM 1225 O O . TYR A 1 164 ? 18.75 -2.977 -0.594 1 98.5 164 TYR A O 1
ATOM 1233 N N . LEU A 1 165 ? 17 -4.133 -1.438 1 98.81 165 LEU A N 1
ATOM 1234 C CA . LEU A 1 165 ? 17.859 -4.98 -2.264 1 98.81 165 LEU A CA 1
ATOM 1235 C C . LEU A 1 165 ? 18.641 -4.148 -3.275 1 98.81 165 LEU A C 1
ATOM 1237 O O . LEU A 1 165 ? 19.828 -4.367 -3.477 1 98.81 165 LEU A O 1
ATOM 1241 N N . ILE A 1 166 ? 17.984 -3.182 -3.92 1 97.94 166 ILE A N 1
ATOM 1242 C CA . ILE A 1 166 ? 18.625 -2.316 -4.91 1 97.94 166 ILE A CA 1
ATOM 1243 C C . ILE A 1 166 ? 19.703 -1.475 -4.246 1 97.94 166 ILE A C 1
ATOM 1245 O O . ILE A 1 166 ? 20.844 -1.432 -4.723 1 97.94 166 ILE A O 1
ATOM 1249 N N . ASP A 1 167 ? 19.391 -0.859 -3.152 1 97.38 167 ASP A N 1
ATOM 1250 C CA . ASP A 1 167 ? 20.297 0.09 -2.512 1 97.38 167 ASP A CA 1
ATOM 1251 C C . ASP A 1 167 ? 21.547 -0.616 -1.967 1 97.38 167 ASP A C 1
ATOM 1253 O O . ASP A 1 167 ? 22.641 -0.043 -1.955 1 97.38 167 ASP A O 1
ATOM 1257 N N . LEU A 1 168 ? 21.406 -1.879 -1.503 1 97.19 168 LEU A N 1
ATOM 1258 C CA . LEU A 1 168 ? 22.516 -2.619 -0.92 1 97.19 168 LEU A CA 1
ATOM 1259 C C . LEU A 1 168 ? 23.219 -3.471 -1.974 1 97.19 168 LEU A C 1
ATOM 1261 O O . LEU A 1 168 ? 24.109 -4.254 -1.651 1 97.19 168 LEU A O 1
ATOM 1265 N N . HIS A 1 169 ? 22.781 -3.342 -3.246 1 97.56 169 HIS A N 1
ATOM 1266 C CA . HIS A 1 169 ? 23.375 -4.047 -4.375 1 97.56 169 HIS A CA 1
ATOM 1267 C C . HIS A 1 169 ? 23.297 -5.559 -4.188 1 97.56 169 HIS A C 1
ATOM 1269 O O . HIS A 1 169 ? 24.266 -6.273 -4.406 1 97.56 169 HIS A O 1
ATOM 1275 N N . LEU A 1 170 ? 22.203 -6.023 -3.668 1 97.94 170 LEU A N 1
ATOM 1276 C CA . LEU A 1 170 ? 21.859 -7.434 -3.533 1 97.94 170 LEU A CA 1
ATOM 1277 C C . LEU A 1 170 ? 21 -7.902 -4.707 1 97.94 170 LEU A C 1
ATOM 1279 O O . LEU A 1 170 ? 20.562 -7.09 -5.523 1 97.94 170 LEU A O 1
ATOM 1283 N N . PRO A 1 171 ? 20.844 -9.234 -4.879 1 97.94 171 PRO A N 1
ATOM 1284 C CA . PRO A 1 171 ? 19.969 -9.711 -5.957 1 97.94 171 PRO A CA 1
ATOM 1285 C C . PRO A 1 171 ? 18.562 -9.117 -5.887 1 97.94 171 PRO A C 1
ATOM 1287 O O . PRO A 1 171 ? 17.891 -9.258 -4.867 1 97.94 171 PRO A O 1
ATOM 1290 N N . GLU A 1 172 ? 18.172 -8.516 -6.941 1 98.25 172 GLU A N 1
ATOM 1291 C CA . GLU A 1 172 ? 16.938 -7.738 -6.949 1 98.25 172 GLU A CA 1
ATOM 1292 C C . GLU A 1 172 ? 15.719 -8.648 -7.027 1 98.25 172 GLU A C 1
ATOM 1294 O O . GLU A 1 172 ? 15.797 -9.758 -7.559 1 98.25 172 GLU A O 1
ATOM 1299 N N . LEU A 1 173 ? 14.656 -8.133 -6.438 1 98.81 173 LEU A N 1
ATOM 1300 C CA . LEU A 1 173 ? 13.367 -8.797 -6.562 1 98.81 173 LEU A CA 1
ATOM 1301 C C . LEU A 1 173 ? 12.914 -8.852 -8.016 1 98.81 173 LEU A C 1
ATOM 1303 O O . LEU A 1 173 ? 13.062 -7.871 -8.75 1 98.81 173 LEU A O 1
ATOM 1307 N N . THR A 1 174 ? 12.305 -10.023 -8.438 1 98.69 174 THR A N 1
ATOM 1308 C CA . THR A 1 174 ? 11.953 -10.203 -9.844 1 98.69 174 THR A CA 1
ATOM 1309 C C . THR A 1 174 ? 10.461 -10.438 -10 1 98.69 174 THR A C 1
ATOM 1311 O O . THR A 1 174 ? 9.859 -9.984 -10.984 1 98.69 174 THR A O 1
ATOM 1314 N N . ALA A 1 175 ? 9.828 -11.07 -9.008 1 98.75 175 ALA A N 1
ATOM 1315 C CA . ALA A 1 175 ? 8.469 -11.562 -9.234 1 98.75 175 ALA A CA 1
ATOM 1316 C C . ALA A 1 175 ? 7.594 -11.352 -8 1 98.75 175 ALA A C 1
ATOM 1318 O O . ALA A 1 175 ? 8.086 -11.367 -6.871 1 98.75 175 ALA A O 1
ATOM 1319 N N . ILE A 1 176 ? 6.34 -11.148 -8.281 1 98.81 176 ILE A N 1
ATOM 1320 C CA . ILE A 1 176 ? 5.293 -11.117 -7.27 1 98.81 176 ILE A CA 1
ATOM 1321 C C . ILE A 1 176 ? 4.242 -12.18 -7.574 1 98.81 176 ILE A C 1
ATOM 1323 O O . ILE A 1 176 ? 3.684 -12.211 -8.672 1 98.81 176 ILE A O 1
ATOM 1327 N N . ASN A 1 177 ? 4.109 -13.078 -6.656 1 98.75 177 ASN A N 1
ATOM 1328 C CA . ASN A 1 177 ? 3.006 -14.031 -6.715 1 98.75 177 ASN A CA 1
ATOM 1329 C C . ASN A 1 177 ? 1.835 -13.586 -5.844 1 98.75 177 ASN A C 1
ATOM 1331 O O . ASN A 1 177 ? 1.994 -13.375 -4.641 1 98.75 177 ASN A O 1
ATOM 1335 N N . THR A 1 178 ? 0.68 -13.359 -6.484 1 98.25 178 THR A N 1
ATOM 1336 C CA . THR A 1 178 ? -0.452 -12.82 -5.742 1 98.25 178 THR A CA 1
ATOM 1337 C C . THR A 1 178 ? -1.771 -13.25 -6.379 1 98.25 178 THR A C 1
ATOM 1339 O O . THR A 1 178 ? -1.814 -13.586 -7.562 1 98.25 178 THR A O 1
ATOM 1342 N N . ASP A 1 179 ? -2.844 -13.25 -5.508 1 97.44 179 ASP A N 1
ATOM 1343 C CA . ASP A 1 179 ? -4.188 -13.539 -6 1 97.44 179 ASP A CA 1
ATOM 1344 C C . ASP A 1 179 ? -4.66 -12.461 -6.973 1 97.44 179 ASP A C 1
ATOM 1346 O O . ASP A 1 179 ? -4.684 -11.273 -6.629 1 97.44 179 ASP A O 1
ATOM 1350 N N . TYR A 1 180 ? -4.977 -12.82 -8.164 1 98.06 180 TYR A N 1
ATOM 1351 C CA . TYR A 1 180 ? -5.426 -11.867 -9.164 1 98.06 180 TYR A CA 1
ATOM 1352 C C . TYR A 1 180 ? -6.359 -12.531 -10.172 1 98.06 180 TYR A C 1
ATOM 1354 O O . TYR A 1 180 ? -5.984 -13.516 -10.812 1 98.06 180 TYR A O 1
ATOM 1362 N N . SER A 1 181 ? -7.535 -12.117 -10.258 1 97.81 181 SER A N 1
ATOM 1363 C CA . SER A 1 181 ? -8.594 -12.562 -11.164 1 97.81 181 SER A CA 1
ATOM 1364 C C . SER A 1 181 ? -9.664 -11.492 -11.328 1 97.81 181 SER A C 1
ATOM 1366 O O . SER A 1 181 ? -9.609 -10.445 -10.68 1 97.81 181 SER A O 1
ATOM 1368 N N . LEU A 1 182 ? -10.617 -11.781 -12.211 1 97.19 182 LEU A N 1
ATOM 1369 C CA . LEU A 1 182 ? -11.727 -10.859 -12.398 1 97.19 182 LEU A CA 1
ATOM 1370 C C . LEU A 1 182 ? -12.516 -10.68 -11.102 1 97.19 182 LEU A C 1
ATOM 1372 O O . LEU A 1 182 ? -13.172 -9.664 -10.906 1 97.19 182 LEU A O 1
ATOM 1376 N N . LEU A 1 183 ? -12.383 -11.695 -10.234 1 96.62 183 LEU A N 1
ATOM 1377 C CA . LEU A 1 183 ? -13.148 -11.633 -9 1 96.62 183 LEU A CA 1
ATOM 1378 C C . LEU A 1 183 ? -12.289 -11.125 -7.848 1 96.62 183 LEU A C 1
ATOM 1380 O O . LEU A 1 183 ? -12.797 -10.891 -6.746 1 96.62 183 LEU A O 1
ATOM 1384 N N . GLN A 1 184 ? -11.023 -11 -8.023 1 96.44 184 GLN A N 1
ATOM 1385 C CA . GLN A 1 184 ? -10.078 -10.508 -7.027 1 96.44 184 GLN A CA 1
ATOM 1386 C C . GLN A 1 184 ? -9.094 -9.523 -7.645 1 96.44 184 GLN A C 1
ATOM 1388 O O . GLN A 1 184 ? -8.047 -9.922 -8.156 1 96.44 184 GLN A O 1
ATOM 1393 N N . ARG A 1 185 ? -9.352 -8.258 -7.516 1 95.75 185 ARG A N 1
ATOM 1394 C CA . ARG A 1 185 ? -8.586 -7.234 -8.227 1 95.75 185 ARG A CA 1
ATOM 1395 C C . ARG A 1 185 ? -7.961 -6.238 -7.254 1 95.75 185 ARG A C 1
ATOM 1397 O O . ARG A 1 185 ? -7.559 -5.145 -7.652 1 95.75 185 ARG A O 1
ATOM 1404 N N . GLY A 1 186 ? -7.906 -6.672 -5.945 1 93.31 186 GLY A N 1
ATOM 1405 C CA . GLY A 1 186 ? -7.41 -5.801 -4.891 1 93.31 186 GLY A CA 1
ATOM 1406 C C . GLY A 1 186 ? -6.012 -5.281 -5.156 1 93.31 186 GLY A C 1
ATOM 1407 O O . GLY A 1 186 ? -5.652 -4.191 -4.703 1 93.31 186 GLY A O 1
ATOM 1408 N N . ILE A 1 187 ? -5.223 -5.973 -5.945 1 94.56 187 ILE A N 1
ATOM 1409 C CA . ILE A 1 187 ? -3.816 -5.645 -6.156 1 94.56 187 ILE A CA 1
ATOM 1410 C C . ILE A 1 187 ? -3.705 -4.441 -7.094 1 94.56 187 ILE A C 1
ATOM 1412 O O . ILE A 1 187 ? -2.637 -3.834 -7.211 1 94.56 187 ILE A O 1
ATOM 1416 N N . GLU A 1 188 ? -4.715 -4.094 -7.824 1 94.31 188 GLU A N 1
ATOM 1417 C CA . GLU A 1 188 ? -4.664 -3.043 -8.836 1 94.31 188 GLU A CA 1
ATOM 1418 C C . GLU A 1 188 ? -4.484 -1.668 -8.195 1 94.31 188 GLU A C 1
ATOM 1420 O O . GLU A 1 188 ? -4.102 -0.709 -8.875 1 94.31 188 GLU A O 1
ATOM 1425 N N . ASP A 1 189 ? -4.641 -1.613 -6.91 1 89.12 189 ASP A N 1
ATOM 1426 C CA . ASP A 1 189 ? -4.57 -0.33 -6.215 1 89.12 189 ASP A CA 1
ATOM 1427 C C . ASP A 1 189 ? -3.129 0.03 -5.867 1 89.12 189 ASP A C 1
ATOM 1429 O O . ASP A 1 189 ? -2.779 1.21 -5.785 1 89.12 189 ASP A O 1
ATOM 1433 N N . ASP A 1 190 ? -2.355 -0.974 -5.66 1 94.38 190 ASP A N 1
ATOM 1434 C CA . ASP A 1 190 ? -1.057 -0.592 -5.113 1 94.38 190 ASP A CA 1
ATOM 1435 C C . ASP A 1 190 ? 0.038 -1.55 -5.574 1 94.38 190 ASP A C 1
ATOM 1437 O O . ASP A 1 190 ? 1.132 -1.118 -5.945 1 94.38 190 ASP A O 1
ATOM 1441 N N . VAL A 1 191 ? -0.298 -2.854 -5.691 1 97.12 191 VAL A N 1
ATOM 1442 C CA . VAL A 1 191 ? 0.73 -3.828 -6.035 1 97.12 191 VAL A CA 1
ATOM 1443 C C . VAL A 1 191 ? 1.163 -3.631 -7.488 1 97.12 191 VAL A C 1
ATOM 1445 O O . VAL A 1 191 ? 2.352 -3.719 -7.805 1 97.12 191 VAL A O 1
ATOM 1448 N N . THR A 1 192 ? 0.218 -3.311 -8.352 1 97.44 192 THR A N 1
ATOM 1449 C CA . THR A 1 192 ? 0.554 -3.102 -9.75 1 97.44 192 THR A CA 1
ATOM 1450 C C . THR A 1 192 ? 1.439 -1.871 -9.922 1 97.44 192 THR A C 1
ATOM 1452 O O . THR A 1 192 ? 2.336 -1.854 -10.766 1 97.44 192 THR A O 1
ATOM 1455 N N . ALA A 1 193 ? 1.188 -0.823 -9.117 1 96.75 193 ALA A N 1
ATOM 1456 C CA . ALA A 1 193 ? 2.027 0.371 -9.156 1 96.75 193 ALA A CA 1
ATOM 1457 C C . ALA A 1 193 ? 3.451 0.057 -8.703 1 96.75 193 ALA A C 1
ATOM 1459 O O . ALA A 1 193 ? 4.418 0.545 -9.289 1 96.75 193 ALA A O 1
ATOM 1460 N N . THR A 1 194 ? 3.531 -0.767 -7.688 1 97.94 194 THR A N 1
ATOM 1461 C CA . THR A 1 194 ? 4.836 -1.188 -7.191 1 97.94 194 THR A CA 1
ATOM 1462 C C . THR A 1 194 ? 5.57 -2.016 -8.242 1 97.94 194 THR A C 1
ATOM 1464 O O . THR A 1 194 ? 6.77 -1.825 -8.461 1 97.94 194 THR A O 1
ATOM 1467 N N . ALA A 1 195 ? 4.805 -2.934 -8.883 1 98.5 195 ALA A N 1
ATOM 1468 C CA . ALA A 1 195 ? 5.387 -3.754 -9.938 1 98.5 195 ALA A CA 1
ATOM 1469 C C . ALA A 1 195 ? 5.938 -2.885 -11.062 1 98.5 195 ALA A C 1
ATOM 1471 O O . ALA A 1 195 ? 7.035 -3.133 -11.57 1 98.5 195 ALA A O 1
ATOM 1472 N N . LYS A 1 196 ? 5.207 -1.887 -11.422 1 97.62 196 LYS A N 1
ATOM 1473 C CA . LYS A 1 196 ? 5.641 -0.957 -12.461 1 97.62 196 LYS A CA 1
ATOM 1474 C C . LYS A 1 196 ? 6.902 -0.209 -12.039 1 97.62 196 LYS A C 1
ATOM 1476 O O . LYS A 1 196 ? 7.871 -0.139 -12.797 1 97.62 196 LYS A O 1
ATOM 1481 N N . ALA A 1 197 ? 6.902 0.314 -10.859 1 97.5 197 ALA A N 1
ATOM 1482 C CA . ALA A 1 197 ? 7.984 1.164 -10.375 1 97.5 197 ALA A CA 1
ATOM 1483 C C . ALA A 1 197 ? 9.305 0.4 -10.328 1 97.5 197 ALA A C 1
ATOM 1485 O O . ALA A 1 197 ? 10.367 0.969 -10.586 1 97.5 197 ALA A O 1
ATOM 1486 N N . PHE A 1 198 ? 9.273 -0.916 -10.008 1 98.38 198 PHE A N 1
ATOM 1487 C CA . PHE A 1 198 ? 10.5 -1.673 -9.773 1 98.38 198 PHE A CA 1
ATOM 1488 C C . PHE A 1 198 ? 10.734 -2.668 -10.906 1 98.38 198 PHE A C 1
ATOM 1490 O O . PHE A 1 198 ? 11.719 -3.418 -10.883 1 98.38 198 PHE A O 1
ATOM 1497 N N . GLY A 1 199 ? 9.82 -2.699 -11.922 1 98.38 199 GLY A N 1
ATOM 1498 C CA . GLY A 1 199 ? 9.977 -3.598 -13.055 1 98.38 199 GLY A CA 1
ATOM 1499 C C . GLY A 1 199 ? 9.742 -5.055 -12.695 1 98.38 199 GLY A C 1
ATOM 1500 O O . GLY A 1 199 ? 10.469 -5.938 -13.156 1 98.38 199 GLY A O 1
ATOM 1501 N N . LEU A 1 200 ? 8.773 -5.375 -11.867 1 98.81 200 LEU A N 1
ATOM 1502 C CA . LEU A 1 200 ? 8.508 -6.734 -11.406 1 98.81 200 LEU A CA 1
ATOM 1503 C C . LEU A 1 200 ? 7.449 -7.402 -12.273 1 98.81 200 LEU A C 1
ATOM 1505 O O . LEU A 1 200 ? 6.617 -6.723 -12.883 1 98.81 200 LEU A O 1
ATOM 1509 N N . GLY A 1 201 ? 7.504 -8.703 -12.367 1 98.81 201 GLY A N 1
ATOM 1510 C CA . GLY A 1 201 ? 6.461 -9.469 -13.031 1 98.81 201 GLY A CA 1
ATOM 1511 C C . GLY A 1 201 ? 5.484 -10.109 -12.055 1 98.81 201 GLY A C 1
ATOM 1512 O O . GLY A 1 201 ? 5.887 -10.586 -10.992 1 98.81 201 GLY A O 1
ATOM 1513 N N . ILE A 1 202 ? 4.246 -10.164 -12.453 1 98.88 202 ILE A N 1
ATOM 1514 C CA . ILE A 1 202 ? 3.213 -10.75 -11.602 1 98.88 202 ILE A CA 1
ATOM 1515 C C . ILE A 1 202 ? 2.889 -12.156 -12.086 1 98.88 202 ILE A C 1
ATOM 1517 O O . ILE A 1 202 ? 2.633 -12.375 -13.273 1 98.88 202 ILE A O 1
ATOM 1521 N N . ILE A 1 203 ? 3.002 -13.094 -11.227 1 98.88 203 ILE A N 1
ATOM 1522 C CA . ILE A 1 203 ? 2.488 -14.445 -11.406 1 98.88 203 ILE A CA 1
ATOM 1523 C C . ILE A 1 203 ? 1.179 -14.609 -10.641 1 98.88 203 ILE A C 1
ATOM 1525 O O . ILE A 1 203 ? 1.172 -14.625 -9.406 1 98.88 203 ILE A O 1
ATOM 1529 N N . ALA A 1 204 ? 0.098 -14.703 -11.375 1 98.75 204 ALA A N 1
ATOM 1530 C CA . ALA A 1 204 ? -1.234 -14.664 -10.781 1 98.75 204 ALA A CA 1
ATOM 1531 C C . ALA A 1 204 ? -1.629 -16.031 -10.227 1 98.75 204 ALA A C 1
ATOM 1533 O O . ALA A 1 204 ? -1.577 -17.031 -10.945 1 98.75 204 ALA A O 1
ATOM 1534 N N . GLN A 1 205 ? -1.986 -16.016 -8.961 1 97.44 205 GLN A N 1
ATOM 1535 C CA . GLN A 1 205 ? -2.572 -17.188 -8.32 1 97.44 205 GLN A CA 1
ATOM 1536 C C . GLN A 1 205 ? -4.098 -17.125 -8.344 1 97.44 205 GLN A C 1
ATOM 1538 O O . GLN A 1 205 ? -4.68 -16.031 -8.32 1 97.44 205 GLN A O 1
ATOM 1543 N N . SER A 1 206 ? -4.719 -18.297 -8.43 1 97.12 206 SER A N 1
ATOM 1544 C CA . SER A 1 206 ? -6.172 -18.438 -8.461 1 97.12 206 SER A CA 1
ATOM 1545 C C . SER A 1 206 ? -6.789 -17.594 -9.57 1 97.12 206 SER A C 1
ATOM 1547 O O . SER A 1 206 ? -7.727 -16.828 -9.336 1 97.12 206 SER A O 1
ATOM 1549 N N . PRO A 1 207 ? -6.297 -17.766 -10.742 1 97.44 207 PRO A N 1
ATOM 1550 C CA . PRO A 1 207 ? -6.75 -16.922 -11.852 1 97.44 207 PRO A CA 1
ATOM 1551 C C . PRO A 1 207 ? -8.211 -17.156 -12.219 1 97.44 207 PRO A C 1
ATOM 1553 O O . PRO A 1 207 ? -8.836 -16.312 -12.859 1 97.44 207 PRO A O 1
ATOM 1556 N N . LEU A 1 208 ? -8.766 -18.328 -11.852 1 97.06 208 LEU A N 1
ATOM 1557 C CA . LEU A 1 208 ? -10.164 -18.641 -12.125 1 97.06 208 LEU A CA 1
ATOM 1558 C C . LEU A 1 208 ? -10.984 -18.609 -10.836 1 97.06 208 LEU A C 1
ATOM 1560 O O . LEU A 1 208 ? -12.109 -19.125 -10.805 1 97.06 208 LEU A O 1
ATOM 1564 N N . ALA A 1 209 ? -10.43 -18.109 -9.773 1 96.75 209 ALA A N 1
ATOM 1565 C CA . ALA A 1 209 ? -11.109 -17.938 -8.492 1 96.75 209 ALA A CA 1
ATOM 1566 C C . ALA A 1 209 ? -11.68 -19.266 -7.984 1 96.75 209 ALA A C 1
ATOM 1568 O O . ALA A 1 209 ? -12.867 -19.359 -7.672 1 96.75 209 ALA A O 1
ATOM 1569 N N . GLY A 1 210 ? -10.766 -20.25 -7.938 1 93.69 210 GLY A N 1
ATOM 1570 C CA . GLY A 1 210 ? -11.203 -21.547 -7.453 1 93.69 210 GLY A CA 1
ATOM 1571 C C . GLY A 1 210 ? -12.188 -22.219 -8.383 1 93.69 210 GLY A C 1
ATOM 1572 O O . GLY A 1 210 ? -12.961 -23.094 -7.961 1 93.69 210 GLY A O 1
ATOM 1573 N N . GLY A 1 211 ? -12.336 -21.781 -9.578 1 94.56 211 GLY A N 1
ATOM 1574 C CA . GLY A 1 211 ? -13.242 -22.359 -10.555 1 94.56 211 GLY A CA 1
ATOM 1575 C C . GLY A 1 211 ? -14.539 -21.594 -10.695 1 94.56 211 GLY A C 1
ATOM 1576 O O . GLY A 1 211 ? -15.328 -21.844 -11.609 1 94.56 211 GLY A O 1
ATOM 1577 N N . VAL A 1 212 ? -14.742 -20.609 -9.914 1 96.12 212 VAL A N 1
ATOM 1578 C CA . VAL A 1 212 ? -15.984 -19.828 -9.93 1 96.12 212 VAL A CA 1
ATOM 1579 C C . VAL A 1 212 ? -16.125 -19.125 -11.273 1 96.12 212 VAL A C 1
ATOM 1581 O O . VAL A 1 212 ? -17.234 -19.047 -11.828 1 96.12 212 VAL A O 1
ATOM 1584 N N . LEU A 1 213 ? -15.086 -18.734 -11.891 1 96.75 213 LEU A N 1
ATOM 1585 C CA . LEU A 1 213 ? -15.094 -17.953 -13.125 1 96.75 213 LEU A CA 1
ATOM 1586 C C . LEU A 1 213 ? -15.32 -18.859 -14.336 1 96.75 213 LEU A C 1
ATOM 1588 O O . LEU A 1 213 ? -15.492 -18.375 -15.453 1 96.75 213 LEU A O 1
ATOM 1592 N N . THR A 1 214 ? -15.32 -20.156 -14.156 1 94 214 THR A N 1
ATOM 1593 C CA . THR A 1 214 ? -15.68 -21.078 -15.234 1 94 214 THR A CA 1
ATOM 1594 C C . THR A 1 214 ? -17.203 -21.109 -15.43 1 94 214 THR A C 1
ATOM 1596 O O . THR A 1 214 ? -17.688 -21.594 -16.453 1 94 214 THR A O 1
ATOM 1599 N N . GLY A 1 215 ? -17.938 -20.672 -14.391 1 93.81 215 GLY A N 1
ATOM 1600 C CA . GLY A 1 215 ? -19.406 -20.688 -14.422 1 93.81 215 GLY A CA 1
ATOM 1601 C C . GLY A 1 215 ? -19.984 -21.969 -13.867 1 93.81 215 GLY A C 1
ATOM 1602 O O . GLY A 1 215 ? -21.203 -22.125 -13.797 1 93.81 215 GLY A O 1
ATOM 1603 N N . LYS A 1 216 ? -19.172 -22.828 -13.344 1 91.5 216 LYS A N 1
ATOM 1604 C CA . LYS A 1 216 ? -19.656 -24.156 -12.992 1 91.5 216 LYS A CA 1
ATOM 1605 C C . LYS A 1 216 ? -20.469 -24.109 -11.695 1 91.5 216 LYS A C 1
ATOM 1607 O O . LYS A 1 216 ? -21.219 -25.047 -11.398 1 91.5 216 LYS A O 1
ATOM 1612 N N . TYR A 1 217 ? -20.406 -23.016 -10.992 1 92.5 217 TYR A N 1
ATOM 1613 C CA . TYR A 1 217 ? -21.109 -22.938 -9.711 1 92.5 217 TYR A CA 1
ATOM 1614 C C . TYR A 1 217 ? -22.344 -22.062 -9.82 1 92.5 217 TYR A C 1
ATOM 1616 O O . TYR A 1 217 ? -22.969 -21.734 -8.812 1 92.5 217 TYR A O 1
ATOM 1624 N N . ARG A 1 218 ? -22.672 -21.625 -11.008 1 89.88 218 ARG A N 1
ATOM 1625 C CA . ARG A 1 218 ? -23.766 -20.672 -11.219 1 89.88 218 ARG A CA 1
ATOM 1626 C C . ARG A 1 218 ? -25.094 -21.25 -10.734 1 89.88 218 ARG A C 1
ATOM 1628 O O . ARG A 1 218 ? -25.938 -20.516 -10.211 1 89.88 218 ARG A O 1
ATOM 1635 N N . ARG A 1 219 ? -25.344 -22.531 -10.906 1 86.62 219 ARG A N 1
ATOM 1636 C CA . ARG A 1 219 ? -26.656 -23.094 -10.625 1 86.62 219 ARG A CA 1
ATOM 1637 C C . ARG A 1 219 ? -26.578 -24.156 -9.531 1 86.62 219 ARG A C 1
ATOM 1639 O O . ARG A 1 219 ? -27.562 -24.391 -8.812 1 86.62 219 ARG A O 1
ATOM 1646 N N . THR A 1 220 ? -25.359 -24.781 -9.406 1 89.12 220 THR A N 1
ATOM 1647 C CA . THR A 1 220 ? -25.141 -25.859 -8.438 1 89.12 220 THR A CA 1
ATOM 1648 C C . THR A 1 220 ? -23.672 -25.938 -8.039 1 89.12 220 THR A C 1
ATOM 1650 O O . THR A 1 220 ? -22.828 -25.266 -8.625 1 89.12 220 THR A O 1
ATOM 1653 N N . ILE A 1 221 ? -23.484 -26.719 -6.973 1 91.81 221 ILE A N 1
ATOM 1654 C CA . ILE A 1 221 ? -22.125 -27.094 -6.594 1 91.81 221 ILE A CA 1
ATOM 1655 C C . ILE A 1 221 ? -21.875 -28.547 -6.965 1 91.81 221 ILE A C 1
ATOM 1657 O O . ILE A 1 221 ? -22.375 -29.469 -6.297 1 91.81 221 ILE A O 1
ATOM 1661 N N . PRO A 1 222 ? -21.172 -28.766 -8.023 1 90.44 222 PRO A N 1
ATOM 1662 C CA . PRO A 1 222 ? -20.922 -30.141 -8.438 1 90.44 222 PRO A CA 1
ATOM 1663 C C . PRO A 1 222 ? -20.234 -30.969 -7.359 1 90.44 222 PRO A C 1
ATOM 1665 O O . PRO A 1 222 ? -19.344 -30.469 -6.672 1 90.44 222 PRO A O 1
ATOM 1668 N N . ALA A 1 223 ? -20.5 -32.188 -7.207 1 89 223 ALA A N 1
ATOM 1669 C CA . ALA A 1 223 ? -20.047 -33.062 -6.125 1 89 223 ALA A CA 1
ATOM 1670 C C . ALA A 1 223 ? -18.531 -33.25 -6.176 1 89 223 ALA A C 1
ATOM 1672 O O . ALA A 1 223 ? -17.875 -33.344 -5.133 1 89 223 ALA A O 1
ATOM 1673 N N . SER A 1 224 ? -17.922 -33.25 -7.285 1 85.38 224 SER A N 1
ATOM 1674 C CA . SER A 1 224 ? -16.5 -33.5 -7.426 1 85.38 224 SER A CA 1
ATOM 1675 C C . SER A 1 224 ? -15.688 -32.219 -7.492 1 85.38 224 SER A C 1
ATOM 1677 O O . SER A 1 224 ? -14.469 -32.25 -7.676 1 85.38 224 SER A O 1
ATOM 1679 N N . SER A 1 225 ? -16.438 -31.203 -7.199 1 89.12 225 SER A N 1
ATOM 1680 C CA . SER A 1 225 ? -15.773 -29.906 -7.328 1 89.12 225 SER A CA 1
ATOM 1681 C C . SER A 1 225 ? -15.07 -29.516 -6.031 1 89.12 225 SER A C 1
ATOM 1683 O O . SER A 1 225 ? -15.289 -30.141 -4.988 1 89.12 225 SER A O 1
ATOM 1685 N N . ARG A 1 226 ? -14.18 -28.438 -6.094 1 90.88 226 ARG A N 1
ATOM 1686 C CA . ARG A 1 226 ? -13.477 -27.906 -4.926 1 90.88 226 ARG A CA 1
ATOM 1687 C C . ARG A 1 226 ? -14.461 -27.422 -3.871 1 90.88 226 ARG A C 1
ATOM 1689 O O . ARG A 1 226 ? -14.297 -27.688 -2.682 1 90.88 226 ARG A O 1
ATOM 1696 N N . ALA A 1 227 ? -15.5 -26.797 -4.32 1 90.5 227 ALA A N 1
ATOM 1697 C CA . ALA A 1 227 ? -16.469 -26.203 -3.395 1 90.5 227 ALA A CA 1
ATOM 1698 C C . ALA A 1 227 ? -17.156 -27.266 -2.562 1 90.5 227 ALA A C 1
ATOM 1700 O O . ALA A 1 227 ? -17.625 -27 -1.449 1 90.5 227 ALA A O 1
ATOM 1701 N N . ALA A 1 228 ? -17.188 -28.5 -3.115 1 92 228 ALA A N 1
ATOM 1702 C CA . ALA A 1 228 ? -17.906 -29.594 -2.459 1 92 228 ALA A CA 1
ATOM 1703 C C . ALA A 1 228 ? -16.953 -30.406 -1.578 1 92 228 ALA A C 1
ATOM 1705 O O . ALA A 1 228 ? -17.391 -31.344 -0.888 1 92 228 ALA A O 1
ATOM 1706 N N . THR A 1 229 ? -15.719 -30.141 -1.647 1 90.69 229 THR A N 1
ATOM 1707 C CA . THR A 1 229 ? -14.703 -30.875 -0.899 1 90.69 229 THR A CA 1
ATOM 1708 C C . THR A 1 229 ? -14.281 -30.094 0.343 1 90.69 229 THR A C 1
ATOM 1710 O O . THR A 1 229 ? -13.766 -28.969 0.237 1 90.69 229 THR A O 1
ATOM 1713 N N . ASP A 1 230 ? -14.297 -30.688 1.522 1 90.31 230 ASP A N 1
ATOM 1714 C CA . ASP A 1 230 ? -14.141 -30 2.799 1 90.31 230 ASP A CA 1
ATOM 1715 C C . ASP A 1 230 ? -12.805 -29.266 2.865 1 90.31 230 ASP A C 1
ATOM 1717 O O . ASP A 1 230 ? -12.758 -28.078 3.195 1 90.31 230 ASP A O 1
ATOM 1721 N N . HIS A 1 231 ? -11.766 -29.938 2.533 1 89.75 231 HIS A N 1
ATOM 1722 C CA . HIS A 1 231 ? -10.453 -29.344 2.723 1 89.75 231 HIS A CA 1
ATOM 1723 C C . HIS A 1 231 ? -10.117 -28.375 1.59 1 89.75 231 HIS A C 1
ATOM 1725 O O . HIS A 1 231 ? -9.164 -27.594 1.692 1 89.75 231 HIS A O 1
ATOM 1731 N N . LEU A 1 232 ? -10.953 -28.375 0.514 1 92.31 232 LEU A N 1
ATOM 1732 C CA . LEU A 1 232 ? -10.68 -27.484 -0.607 1 92.31 232 LEU A CA 1
ATOM 1733 C C . LEU A 1 232 ? -11.68 -26.328 -0.647 1 92.31 232 LEU A C 1
ATOM 1735 O O . LEU A 1 232 ? -11.445 -25.328 -1.311 1 92.31 232 LEU A O 1
ATOM 1739 N N . SER A 1 233 ? -12.773 -26.406 0.037 1 93.06 233 SER A N 1
ATOM 1740 C CA . SER A 1 233 ? -13.867 -25.438 -0.053 1 93.06 233 SER A CA 1
ATOM 1741 C C . SER A 1 233 ? -13.406 -24.047 0.333 1 93.06 233 SER A C 1
ATOM 1743 O O . SER A 1 233 ? -13.875 -23.047 -0.232 1 93.06 233 SER A O 1
ATOM 1745 N N . PRO A 1 234 ? -12.438 -23.938 1.241 1 90.56 234 PRO A N 1
ATOM 1746 C CA . PRO A 1 234 ? -11.984 -22.594 1.607 1 90.56 234 PRO A CA 1
ATOM 1747 C C . PRO A 1 234 ? -11.359 -21.844 0.435 1 90.56 234 PRO A C 1
ATOM 1749 O O . PRO A 1 234 ? -11.352 -20.609 0.418 1 90.56 234 PRO A O 1
ATOM 1752 N N . THR A 1 235 ? -10.805 -22.5 -0.573 1 91.56 235 THR A N 1
ATOM 1753 C CA . THR A 1 235 ? -10.195 -21.859 -1.735 1 91.56 235 THR A CA 1
ATOM 1754 C C . THR A 1 235 ? -11.266 -21.297 -2.668 1 91.56 235 THR A C 1
ATOM 1756 O O . THR A 1 235 ? -10.961 -20.547 -3.592 1 91.56 235 THR A O 1
ATOM 1759 N N . VAL A 1 236 ? -12.602 -21.594 -2.375 1 93.88 236 VAL A N 1
ATOM 1760 C CA . VAL A 1 236 ? -13.695 -21.234 -3.275 1 93.88 236 VAL A CA 1
ATOM 1761 C C . VAL A 1 236 ? -14.695 -20.344 -2.551 1 93.88 236 VAL A C 1
ATOM 1763 O O . VAL A 1 236 ? -15.242 -19.406 -3.143 1 93.88 236 VAL A O 1
ATOM 1766 N N . ASP A 1 237 ? -14.852 -20.578 -1.317 1 93.38 237 ASP A N 1
ATOM 1767 C CA . ASP A 1 237 ? -15.93 -19.984 -0.527 1 93.38 237 ASP A CA 1
ATOM 1768 C C . ASP A 1 237 ? -15.914 -18.469 -0.606 1 93.38 237 ASP A C 1
ATOM 1770 O O . ASP A 1 237 ? -16.969 -17.828 -0.7 1 93.38 237 ASP A O 1
ATOM 1774 N N . ARG A 1 238 ? -14.82 -17.875 -0.662 1 90.75 238 ARG A N 1
ATOM 1775 C CA . ARG A 1 238 ? -14.672 -16.422 -0.629 1 90.75 238 ARG A CA 1
ATOM 1776 C C . ARG A 1 238 ? -15.195 -15.781 -1.915 1 90.75 238 ARG A C 1
ATOM 1778 O O . ARG A 1 238 ? -15.398 -14.57 -1.978 1 90.75 238 ARG A O 1
ATOM 1785 N N . TYR A 1 239 ? -15.445 -16.656 -2.928 1 94.06 239 TYR A N 1
ATOM 1786 C CA . TYR A 1 239 ? -15.883 -16.141 -4.223 1 94.06 239 TYR A CA 1
ATOM 1787 C C . TYR A 1 239 ? -17.344 -16.484 -4.469 1 94.06 239 TYR A C 1
ATOM 1789 O O . TYR A 1 239 ? -17.859 -16.281 -5.574 1 94.06 239 TYR A O 1
ATOM 1797 N N . LEU A 1 240 ? -18 -17.016 -3.523 1 92.38 240 LEU A N 1
ATOM 1798 C CA . LEU A 1 240 ? -19.359 -17.484 -3.762 1 92.38 240 LEU A CA 1
ATOM 1799 C C . LEU A 1 240 ? -20.375 -16.531 -3.172 1 92.38 240 LEU A C 1
ATOM 1801 O O . LEU A 1 240 ? -21.531 -16.906 -2.963 1 92.38 240 LEU A O 1
ATOM 1805 N N . ASP A 1 241 ? -20.078 -15.359 -2.99 1 90.56 241 ASP A N 1
ATOM 1806 C CA . ASP A 1 241 ? -21.016 -14.367 -2.482 1 90.56 241 ASP A CA 1
ATOM 1807 C C . ASP A 1 241 ? -21.859 -13.781 -3.611 1 90.56 241 ASP A C 1
ATOM 1809 O O . ASP A 1 241 ? -21.656 -14.117 -4.781 1 90.56 241 ASP A O 1
ATOM 1813 N N . ALA A 1 242 ? -22.875 -13 -3.289 1 89.38 242 ALA A N 1
ATOM 1814 C CA . ALA A 1 242 ? -23.859 -12.484 -4.242 1 89.38 242 ALA A CA 1
ATOM 1815 C C . ALA A 1 242 ? -23.188 -11.586 -5.277 1 89.38 242 ALA A C 1
ATOM 1817 O O . ALA A 1 242 ? -23.531 -11.633 -6.465 1 89.38 242 ALA A O 1
ATOM 1818 N N . ASP A 1 243 ? -22.234 -10.859 -4.918 1 90.38 243 ASP A N 1
ATOM 1819 C CA . ASP A 1 243 ? -21.531 -9.969 -5.836 1 90.38 243 ASP A CA 1
ATOM 1820 C C . ASP A 1 243 ? -20.75 -10.766 -6.875 1 90.38 243 ASP A C 1
ATOM 1822 O O . ASP A 1 243 ? -20.797 -10.461 -8.07 1 90.38 243 ASP A O 1
ATOM 1826 N N . SER A 1 244 ? -20.094 -11.742 -6.426 1 92.38 244 SER A N 1
ATOM 1827 C CA . SER A 1 244 ? -19.344 -12.594 -7.332 1 92.38 244 SER A CA 1
ATOM 1828 C C . SER A 1 244 ? -20.25 -13.281 -8.344 1 92.38 244 SER A C 1
ATOM 1830 O O . SER A 1 244 ? -19.891 -13.422 -9.516 1 92.38 244 SER A O 1
ATOM 1832 N N . ARG A 1 245 ? -21.438 -13.656 -7.879 1 92 245 ARG A N 1
ATOM 1833 C CA . ARG A 1 245 ? -22.391 -14.32 -8.773 1 92 245 ARG A CA 1
ATOM 1834 C C . ARG A 1 245 ? -22.828 -13.391 -9.898 1 92 245 ARG A C 1
ATOM 1836 O O . ARG A 1 245 ? -22.891 -13.797 -11.062 1 92 245 ARG A O 1
ATOM 1843 N N . ARG A 1 246 ? -23.062 -12.203 -9.523 1 92.62 246 ARG A N 1
ATOM 1844 C CA . ARG A 1 246 ? -23.438 -11.203 -10.523 1 92.62 246 ARG A CA 1
ATOM 1845 C C . ARG A 1 246 ? -22.297 -10.984 -11.523 1 92.62 246 ARG A C 1
ATOM 1847 O O . ARG A 1 246 ? -22.547 -10.883 -12.727 1 92.62 246 ARG A O 1
ATOM 1854 N N . LEU A 1 247 ? -21.109 -10.984 -11.039 1 94.62 247 LEU A N 1
ATOM 1855 C CA . LEU A 1 247 ? -19.953 -10.758 -11.891 1 94.62 247 LEU A CA 1
ATOM 1856 C C . LEU A 1 247 ? -19.719 -11.938 -12.828 1 94.62 247 LEU A C 1
ATOM 1858 O O . LEU A 1 247 ? -19.359 -11.75 -13.992 1 94.62 247 LEU A O 1
ATOM 1862 N N . VAL A 1 248 ? -19.953 -13.102 -12.336 1 95.81 248 VAL A N 1
ATOM 1863 C CA . VAL A 1 248 ? -19.797 -14.297 -13.156 1 95.81 248 VAL A CA 1
ATOM 1864 C C . VAL A 1 248 ? -20.812 -14.281 -14.297 1 95.81 248 VAL A C 1
ATOM 1866 O O . VAL A 1 248 ? -20.5 -14.664 -15.422 1 95.81 248 VAL A O 1
ATOM 1869 N N . GLU A 1 249 ? -22.031 -13.789 -14 1 95.38 249 GLU A N 1
ATOM 1870 C CA . GLU A 1 249 ? -23.047 -13.688 -15.047 1 95.38 249 GLU A CA 1
ATOM 1871 C C . GLU A 1 249 ? -22.609 -12.734 -16.156 1 95.38 249 GLU A C 1
ATOM 1873 O O . GLU A 1 249 ? -22.844 -12.992 -17.328 1 95.38 249 GLU A O 1
ATOM 1878 N N . ALA A 1 250 ? -21.969 -11.703 -15.711 1 95 250 ALA A N 1
ATOM 1879 C CA . ALA A 1 250 ? -21.438 -10.766 -16.703 1 95 250 ALA A CA 1
ATOM 1880 C C . ALA A 1 250 ? -20.375 -11.422 -17.562 1 95 250 ALA A C 1
ATOM 1882 O O . ALA A 1 250 ? -20.344 -11.219 -18.781 1 95 250 ALA A O 1
ATOM 1883 N N . VAL A 1 251 ? -19.5 -12.219 -17.016 1 96.69 251 VAL A N 1
ATOM 1884 C CA . VAL A 1 251 ? -18.438 -12.922 -17.734 1 96.69 251 VAL A CA 1
ATOM 1885 C C . VAL A 1 251 ? -19.062 -13.93 -18.703 1 96.69 251 VAL A C 1
ATOM 1887 O O . VAL A 1 251 ? -18.641 -14.023 -19.859 1 96.69 251 VAL A O 1
ATOM 1890 N N . VAL A 1 252 ? -20.094 -14.617 -18.234 1 96.38 252 VAL A N 1
ATOM 1891 C CA . VAL A 1 252 ? -20.766 -15.617 -19.047 1 96.38 252 VAL A CA 1
ATOM 1892 C C . VAL A 1 252 ? -21.422 -14.938 -20.25 1 96.38 252 VAL A C 1
ATOM 1894 O O . VAL A 1 252 ? -21.328 -15.43 -21.375 1 96.38 252 VAL A O 1
ATOM 1897 N N . LYS A 1 253 ? -22.047 -13.828 -19.969 1 95.69 253 LYS A N 1
ATOM 1898 C CA . LYS A 1 253 ? -22.688 -13.078 -21.047 1 95.69 253 LYS A CA 1
ATOM 1899 C C . LYS A 1 253 ? -21.672 -12.617 -22.078 1 95.69 253 LYS A C 1
ATOM 1901 O O . LYS A 1 253 ? -21.906 -12.727 -23.281 1 95.69 253 LYS A O 1
ATOM 1906 N N . ALA A 1 254 ? -20.578 -12.086 -21.641 1 95.44 254 ALA A N 1
ATOM 1907 C CA . ALA A 1 254 ? -19.516 -11.664 -22.531 1 95.44 254 ALA A CA 1
ATOM 1908 C C . ALA A 1 254 ? -18.984 -12.844 -23.359 1 95.44 254 ALA A C 1
ATOM 1910 O O . ALA A 1 254 ? -18.75 -12.719 -24.562 1 95.44 254 ALA A O 1
ATOM 1911 N N . ALA A 1 255 ? -18.75 -13.977 -22.688 1 96.06 255 ALA A N 1
ATOM 1912 C CA . ALA A 1 255 ? -18.25 -15.18 -23.359 1 96.06 255 ALA A CA 1
ATOM 1913 C C . ALA A 1 255 ? -19.203 -15.633 -24.453 1 96.06 255 ALA A C 1
ATOM 1915 O O . ALA A 1 255 ? -18.781 -15.93 -25.578 1 96.06 255 ALA A O 1
ATOM 1916 N N . ASP A 1 256 ? -20.484 -15.617 -24.141 1 96 256 ASP A N 1
ATOM 1917 C CA . ASP A 1 256 ? -21.516 -16 -25.109 1 96 256 ASP A CA 1
ATOM 1918 C C . ASP A 1 256 ? -21.469 -15.094 -26.344 1 96 256 ASP A C 1
ATOM 1920 O O . ASP A 1 256 ? -21.531 -15.57 -27.469 1 96 256 ASP A O 1
ATOM 1924 N N . GLY A 1 257 ? -21.344 -13.898 -26.031 1 95.19 257 GLY A N 1
ATOM 1925 C CA . GLY A 1 257 ? -21.297 -12.93 -27.125 1 95.19 257 GLY A CA 1
ATOM 1926 C C . GLY A 1 257 ? -20.094 -13.109 -28.031 1 95.19 257 GLY A C 1
ATOM 1927 O O . GLY A 1 257 ? -20.172 -12.789 -29.219 1 95.19 257 GLY A O 1
ATOM 1928 N N . LEU A 1 258 ? -19.031 -13.664 -27.578 1 95.12 258 LEU A N 1
ATOM 1929 C CA . LEU A 1 258 ? -17.797 -13.812 -28.328 1 95.12 258 LEU A CA 1
ATOM 1930 C C . LEU A 1 258 ? -17.672 -15.227 -28.906 1 95.12 258 LEU A C 1
ATOM 1932 O O . LEU A 1 258 ? -16.75 -15.516 -29.672 1 95.12 258 LEU A O 1
ATOM 1936 N N . GLY A 1 259 ? -18.594 -16.141 -28.5 1 95.12 259 GLY A N 1
ATOM 1937 C CA . GLY A 1 259 ? -18.469 -17.547 -28.859 1 95.12 259 GLY A CA 1
ATOM 1938 C C . GLY A 1 259 ? -17.312 -18.234 -28.156 1 95.12 259 GLY A C 1
ATOM 1939 O O . GLY A 1 259 ? -16.656 -19.109 -28.734 1 95.12 259 GLY A O 1
ATOM 1940 N N . ARG A 1 260 ? -16.938 -17.75 -27 1 95.62 260 ARG A N 1
ATOM 1941 C CA . ARG A 1 260 ? -15.867 -18.297 -26.188 1 95.62 260 ARG A CA 1
ATOM 1942 C C . ARG A 1 260 ? -16.406 -18.828 -24.859 1 95.62 260 ARG A C 1
ATOM 1944 O O . ARG A 1 260 ? -17.609 -18.781 -24.609 1 95.62 260 ARG A O 1
ATOM 1951 N N . THR A 1 261 ? -15.609 -19.391 -24.078 1 95.88 261 THR A N 1
ATOM 1952 C CA . THR A 1 261 ? -16.031 -19.875 -22.766 1 95.88 261 THR A CA 1
ATOM 1953 C C . THR A 1 261 ? -15.688 -18.844 -21.688 1 95.88 261 THR A C 1
ATOM 1955 O O . THR A 1 261 ? -14.797 -18.016 -21.875 1 95.88 261 THR A O 1
ATOM 1958 N N . PRO A 1 262 ? -16.391 -18.922 -20.562 1 96.38 262 PRO A N 1
ATOM 1959 C CA . PRO A 1 262 ? -16.031 -18.031 -19.453 1 96.38 262 PRO A CA 1
ATOM 1960 C C . PRO A 1 262 ? -14.578 -18.219 -19 1 96.38 262 PRO A C 1
ATOM 1962 O O . PRO A 1 262 ? -13.922 -17.234 -18.625 1 96.38 262 PRO A O 1
ATOM 1965 N N . THR A 1 263 ? -14.133 -19.422 -19.078 1 96.62 263 THR A N 1
ATOM 1966 C CA . THR A 1 263 ? -12.758 -19.719 -18.719 1 96.62 263 THR A CA 1
ATOM 1967 C C . THR A 1 263 ? -11.781 -18.969 -19.625 1 96.62 263 THR A C 1
ATOM 1969 O O . THR A 1 263 ? -10.875 -18.281 -19.141 1 96.62 263 THR A O 1
ATOM 1972 N N . ASP A 1 264 ? -12.078 -19.062 -20.891 1 95.12 264 ASP A N 1
ATOM 1973 C CA . ASP A 1 264 ? -11.227 -18.406 -21.875 1 95.12 264 ASP A CA 1
ATOM 1974 C C . ASP A 1 264 ? -11.25 -16.891 -21.688 1 95.12 264 ASP A C 1
ATOM 1976 O O . ASP A 1 264 ? -10.203 -16.234 -21.719 1 95.12 264 ASP A O 1
ATOM 1980 N N . VAL A 1 265 ? -12.391 -16.359 -21.516 1 96.69 265 VAL A N 1
ATOM 1981 C CA . VAL A 1 265 ? -12.586 -14.914 -21.391 1 96.69 265 VAL A CA 1
ATOM 1982 C C . VAL A 1 265 ? -11.898 -14.406 -20.125 1 96.69 265 VAL A C 1
ATOM 1984 O O . VAL A 1 265 ? -11.211 -13.383 -20.156 1 96.69 265 VAL A O 1
ATOM 1987 N N . SER A 1 266 ? -12.016 -15.125 -19.047 1 97.69 266 SER A N 1
ATOM 1988 C CA . SER A 1 266 ? -11.43 -14.734 -17.766 1 97.69 266 SER A CA 1
ATOM 1989 C C . SER A 1 266 ? -9.906 -14.742 -17.844 1 97.69 266 SER A C 1
ATOM 1991 O O . SER A 1 266 ? -9.25 -13.789 -17.406 1 97.69 266 SER A O 1
ATOM 1993 N N . LEU A 1 267 ? -9.375 -15.75 -18.375 1 97.81 267 LEU A N 1
ATOM 1994 C CA . LEU A 1 267 ? -7.922 -15.883 -18.453 1 97.81 267 LEU A CA 1
ATOM 1995 C C . LEU A 1 267 ? -7.336 -14.883 -19.453 1 97.81 267 LEU A C 1
ATOM 1997 O O . LEU A 1 267 ? -6.281 -14.297 -19.188 1 97.81 267 LEU A O 1
ATOM 2001 N N . ALA A 1 268 ? -8 -14.711 -20.578 1 97.31 268 ALA A N 1
ATOM 2002 C CA . ALA A 1 268 ? -7.535 -13.742 -21.578 1 97.31 268 ALA A CA 1
ATOM 2003 C C . ALA A 1 268 ? -7.496 -12.336 -20.984 1 97.31 268 ALA A C 1
ATOM 2005 O O . ALA A 1 268 ? -6.539 -11.586 -21.203 1 97.31 268 ALA A O 1
ATOM 2006 N N . TRP A 1 269 ? -8.539 -12.023 -20.25 1 97.75 269 TRP A N 1
ATOM 2007 C CA . TRP A 1 269 ? -8.578 -10.727 -19.578 1 97.75 269 TRP A CA 1
ATOM 2008 C C . TRP A 1 269 ? -7.383 -10.562 -18.656 1 97.75 269 TRP A C 1
ATOM 2010 O O . TRP A 1 269 ? -6.684 -9.547 -18.688 1 97.75 269 TRP A O 1
ATOM 2020 N N . LEU A 1 270 ? -7.172 -11.555 -17.828 1 98 270 LEU A N 1
ATOM 2021 C CA . LEU A 1 270 ? -6.117 -11.5 -16.828 1 98 270 LEU A CA 1
ATOM 2022 C C . LEU A 1 270 ? -4.746 -11.375 -17.484 1 98 270 LEU A C 1
ATOM 2024 O O . LEU A 1 270 ? -3.93 -10.547 -17.062 1 98 270 LEU A O 1
ATOM 2028 N N . LEU A 1 271 ? -4.516 -12.141 -18.516 1 97.56 271 LEU A N 1
ATOM 2029 C CA . LEU A 1 271 ? -3.213 -12.211 -19.172 1 97.56 271 LEU A CA 1
ATOM 2030 C C . LEU A 1 271 ? -2.918 -10.922 -19.922 1 97.56 271 LEU A C 1
ATOM 2032 O O . LEU A 1 271 ? -1.771 -10.664 -20.297 1 97.56 271 LEU A O 1
ATOM 2036 N N . ASP A 1 272 ? -3.945 -10.125 -20.094 1 96.62 272 ASP A N 1
ATOM 2037 C CA . ASP A 1 272 ? -3.773 -8.859 -20.797 1 96.62 272 ASP A CA 1
ATOM 2038 C C . ASP A 1 272 ? -3.488 -7.723 -19.828 1 96.62 272 ASP A C 1
ATOM 2040 O O . ASP A 1 272 ? -3.268 -6.582 -20.234 1 96.62 272 ASP A O 1
ATOM 2044 N N . GLN A 1 273 ? -3.525 -8.008 -18.578 1 96.81 273 GLN A N 1
ATOM 2045 C CA . GLN A 1 273 ? -3.268 -6.973 -17.578 1 96.81 273 GLN A CA 1
ATOM 2046 C C . GLN A 1 273 ? -1.781 -6.633 -17.516 1 96.81 273 GLN A C 1
ATOM 2048 O O . GLN A 1 273 ? -0.93 -7.492 -17.75 1 96.81 273 GLN A O 1
ATOM 2053 N N . ASN A 1 274 ? -1.562 -5.395 -17.094 1 95.06 274 ASN A N 1
ATOM 2054 C CA . ASN A 1 274 ? -0.185 -4.922 -17 1 95.06 274 ASN A CA 1
ATOM 2055 C C . ASN A 1 274 ? 0.628 -5.754 -16 1 95.06 274 ASN A C 1
ATOM 2057 O O . ASN A 1 274 ? 0.138 -6.105 -14.93 1 95.06 274 ASN A O 1
ATOM 2061 N N . HIS A 1 275 ? 1.823 -6.188 -16.406 1 97.62 275 HIS A N 1
ATOM 2062 C CA . HIS A 1 275 ? 2.871 -6.777 -15.586 1 97.62 275 HIS A CA 1
ATOM 2063 C C . HIS A 1 275 ? 2.582 -8.25 -15.297 1 97.62 275 HIS A C 1
ATOM 2065 O O . HIS A 1 275 ? 3.387 -8.93 -14.656 1 97.62 275 HIS A O 1
ATOM 2071 N N . VAL A 1 276 ? 1.448 -8.766 -15.797 1 98.56 276 VAL A N 1
ATOM 2072 C CA . VAL A 1 276 ? 1.146 -10.18 -15.586 1 98.56 276 VAL A CA 1
ATOM 2073 C C . VAL A 1 276 ? 1.977 -11.031 -16.547 1 98.56 276 VAL A C 1
ATOM 2075 O O . VAL A 1 276 ? 1.862 -10.898 -17.766 1 98.56 276 VAL A O 1
ATOM 2078 N N . ALA A 1 277 ? 2.771 -11.852 -15.914 1 98.62 277 ALA A N 1
ATOM 2079 C CA . ALA A 1 277 ? 3.635 -12.719 -16.703 1 98.62 277 ALA A CA 1
ATOM 2080 C C . ALA A 1 277 ? 2.986 -14.086 -16.938 1 98.62 277 ALA A C 1
ATOM 2082 O O . ALA A 1 277 ? 3.191 -14.711 -17.984 1 98.62 277 ALA A O 1
ATOM 2083 N N . ALA A 1 278 ? 2.232 -14.531 -15.953 1 98.69 278 ALA A N 1
ATOM 2084 C CA . ALA A 1 278 ? 1.67 -15.875 -16.047 1 98.69 278 ALA A CA 1
ATOM 2085 C C . ALA A 1 278 ? 0.465 -16.031 -15.125 1 98.69 278 ALA A C 1
ATOM 2087 O O . ALA A 1 278 ? 0.335 -15.305 -14.133 1 98.69 278 ALA A O 1
ATOM 2088 N N . ALA A 1 279 ? -0.407 -16.906 -15.5 1 98.44 279 ALA A N 1
ATOM 2089 C CA . ALA A 1 279 ? -1.509 -17.391 -14.672 1 98.44 279 ALA A CA 1
ATOM 2090 C C . ALA A 1 279 ? -1.287 -18.844 -14.25 1 98.44 279 ALA A C 1
ATOM 2092 O O . ALA A 1 279 ? -1.084 -19.719 -15.094 1 98.44 279 ALA A O 1
ATOM 2093 N N . LEU A 1 280 ? -1.335 -19.094 -12.953 1 98.31 280 LEU A N 1
ATOM 2094 C CA . LEU A 1 280 ? -1.115 -20.453 -12.453 1 98.31 280 LEU A CA 1
ATOM 2095 C C . LEU A 1 280 ? -2.414 -21.25 -12.453 1 98.31 280 LEU A C 1
ATOM 2097 O O . LEU A 1 280 ? -3.412 -20.828 -11.867 1 98.31 280 LEU A O 1
ATOM 2101 N N . SER A 1 281 ? -2.361 -22.344 -13.094 1 95.56 281 SER A N 1
ATOM 2102 C CA . SER A 1 281 ? -3.5 -23.266 -13.117 1 95.56 281 SER A CA 1
ATOM 2103 C C . SER A 1 281 ? -3.373 -24.328 -12.047 1 95.56 281 SER A C 1
ATOM 2105 O O . SER A 1 281 ? -2.346 -25.016 -11.953 1 95.56 281 SER A O 1
ATOM 2107 N N . GLY A 1 282 ? -4.398 -24.469 -11.273 1 94.81 282 GLY A N 1
ATOM 2108 C CA . GLY A 1 282 ? -4.445 -25.516 -10.266 1 94.81 282 GLY A CA 1
ATOM 2109 C C . GLY A 1 282 ? -5.324 -26.688 -10.672 1 94.81 282 GLY A C 1
ATOM 2110 O O . GLY A 1 282 ? -6.086 -27.203 -9.852 1 94.81 282 GLY A O 1
ATOM 2111 N N . ALA A 1 283 ? -5.27 -27.109 -11.898 1 93.38 283 ALA A N 1
ATOM 2112 C CA . ALA A 1 283 ? -6.051 -28.25 -12.375 1 93.38 283 ALA A CA 1
ATOM 2113 C C . ALA A 1 283 ? -5.797 -29.5 -11.531 1 93.38 283 ALA A C 1
ATOM 2115 O O . ALA A 1 283 ? -4.656 -29.766 -11.133 1 93.38 283 ALA A O 1
ATOM 2116 N N . ARG A 1 284 ? -6.82 -30.25 -11.281 1 92.31 284 ARG A N 1
ATOM 2117 C CA . ARG A 1 284 ? -6.691 -31.438 -10.453 1 92.31 284 ARG A CA 1
ATOM 2118 C C . ARG A 1 284 ? -6.461 -32.688 -11.305 1 92.31 284 ARG A C 1
ATOM 2120 O O . ARG A 1 284 ? -5.992 -33.719 -10.805 1 92.31 284 ARG A O 1
ATOM 2127 N N . THR A 1 285 ? -6.906 -32.594 -12.578 1 94.25 285 THR A N 1
ATOM 2128 C CA . THR A 1 285 ? -6.742 -33.719 -13.477 1 94.25 285 THR A CA 1
ATOM 2129 C C . THR A 1 285 ? -6.062 -33.281 -14.773 1 94.25 285 THR A C 1
ATOM 2131 O O . THR A 1 285 ? -6.109 -32.125 -15.148 1 94.25 285 THR A O 1
ATOM 2134 N N . ALA A 1 286 ? -5.406 -34.312 -15.406 1 96.62 286 ALA A N 1
ATOM 2135 C CA . ALA A 1 286 ? -4.766 -34.031 -16.688 1 96.62 286 ALA A CA 1
ATOM 2136 C C . ALA A 1 286 ? -5.789 -33.594 -17.719 1 96.62 286 ALA A C 1
ATOM 2138 O O . ALA A 1 286 ? -5.492 -32.719 -18.547 1 96.62 286 ALA A O 1
ATOM 2139 N N . ALA A 1 287 ? -6.945 -34.125 -17.656 1 95.31 287 ALA A N 1
ATOM 2140 C CA . ALA A 1 287 ? -8 -33.75 -18.594 1 95.31 287 ALA A CA 1
ATOM 2141 C C . ALA A 1 287 ? -8.375 -32.281 -18.453 1 95.31 287 ALA A C 1
ATOM 2143 O O . ALA A 1 287 ? -8.539 -31.578 -19.453 1 95.31 287 ALA A O 1
ATOM 2144 N N . GLN A 1 288 ? -8.547 -31.844 -17.234 1 93.12 288 GLN A N 1
ATOM 2145 C CA . GLN A 1 288 ? -8.836 -30.438 -16.969 1 93.12 288 GLN A CA 1
ATOM 2146 C C . GLN A 1 288 ? -7.738 -29.547 -17.531 1 93.12 288 GLN A C 1
ATOM 2148 O O . GLN A 1 288 ? -8.023 -28.5 -18.125 1 93.12 288 GLN A O 1
ATOM 2153 N N . PHE A 1 289 ? -6.508 -29.969 -17.344 1 96.75 289 PHE A N 1
ATOM 2154 C CA . PHE A 1 289 ? -5.375 -29.172 -17.781 1 96.75 289 PHE A CA 1
ATOM 2155 C C . PHE A 1 289 ? -5.301 -29.141 -19.312 1 96.75 289 PHE A C 1
ATOM 2157 O O . PHE A 1 289 ? -5.012 -28.094 -19.891 1 96.75 289 PHE A O 1
ATOM 2164 N N . ASP A 1 290 ? -5.602 -30.25 -19.938 1 96.25 290 ASP A N 1
ATOM 2165 C CA . ASP A 1 290 ? -5.645 -30.297 -21.391 1 96.25 290 ASP A CA 1
ATOM 2166 C C . ASP A 1 290 ? -6.68 -29.312 -21.938 1 96.25 290 ASP A C 1
ATOM 2168 O O . ASP A 1 290 ? -6.434 -28.656 -22.953 1 96.25 290 ASP A O 1
ATOM 2172 N N . GLN A 1 291 ? -7.758 -29.266 -21.281 1 93.88 291 GLN A N 1
ATOM 2173 C CA . GLN A 1 291 ? -8.805 -28.344 -21.703 1 93.88 291 GLN A CA 1
ATOM 2174 C C . GLN A 1 291 ? -8.336 -26.891 -21.609 1 93.88 291 GLN A C 1
ATOM 2176 O O . GLN A 1 291 ? -8.625 -26.078 -22.484 1 93.88 291 GLN A O 1
ATOM 2181 N N . LEU A 1 292 ? -7.66 -26.609 -20.547 1 94.56 292 LEU A N 1
ATOM 2182 C CA . LEU A 1 292 ? -7.145 -25.266 -20.344 1 94.56 292 LEU A CA 1
ATOM 2183 C C . LEU A 1 292 ? -6.133 -24.906 -21.422 1 94.56 292 LEU A C 1
ATOM 2185 O O . LEU A 1 292 ? -6.172 -23.797 -21.969 1 94.56 292 LEU A O 1
ATOM 2189 N N . LEU A 1 293 ? -5.242 -25.828 -21.766 1 95.5 293 LEU A N 1
ATOM 2190 C CA . LEU A 1 293 ? -4.188 -25.578 -22.734 1 95.5 293 LEU A CA 1
ATOM 2191 C C . LEU A 1 293 ? -4.77 -25.406 -24.141 1 95.5 293 LEU A C 1
ATOM 2193 O O . LEU A 1 293 ? -4.137 -24.797 -25.016 1 95.5 293 LEU A O 1
ATOM 2197 N N . ALA A 1 294 ? -5.969 -25.891 -24.328 1 93.94 294 ALA A N 1
ATOM 2198 C CA . ALA A 1 294 ? -6.605 -25.859 -25.641 1 93.94 294 ALA A CA 1
ATOM 2199 C C . ALA A 1 294 ? -7.391 -24.562 -25.828 1 93.94 294 ALA A C 1
ATOM 2201 O O . ALA A 1 294 ? -7.879 -24.281 -26.922 1 93.94 294 ALA A O 1
ATOM 2202 N N . LEU A 1 295 ? -7.473 -23.781 -24.828 1 91.94 295 LEU A N 1
ATOM 2203 C CA . LEU A 1 295 ? -8.289 -22.562 -24.859 1 91.94 295 LEU A CA 1
ATOM 2204 C C . LEU A 1 295 ? -7.688 -21.531 -25.797 1 91.94 295 LEU A C 1
ATOM 2206 O O . LEU A 1 295 ? -6.469 -21.469 -25.969 1 91.94 295 LEU A O 1
ATOM 2210 N N . ASP A 1 296 ? -8.602 -20.766 -26.375 1 87.75 296 ASP A N 1
ATOM 2211 C CA . ASP A 1 296 ? -8.211 -19.562 -27.094 1 87.75 296 ASP A CA 1
ATOM 2212 C C . ASP A 1 296 ? -7.91 -18.422 -26.141 1 87.75 296 ASP A C 1
ATOM 2214 O O . ASP A 1 296 ? -8.828 -17.812 -25.578 1 87.75 296 ASP A O 1
ATOM 2218 N N . LEU A 1 297 ? -6.672 -18.109 -26.016 1 93.5 297 LEU A N 1
ATOM 2219 C CA . LEU A 1 297 ? -6.301 -17.062 -25.078 1 93.5 297 LEU A CA 1
ATOM 2220 C C . LEU A 1 297 ? -5.875 -15.789 -25.812 1 93.5 297 LEU A C 1
ATOM 2222 O O . LEU A 1 297 ? -5.094 -15 -25.281 1 93.5 297 LEU A O 1
ATOM 2226 N N . SER A 1 298 ? -6.445 -15.672 -27.031 1 93.06 298 SER A N 1
ATOM 2227 C CA . SER A 1 298 ? -6.211 -14.43 -27.766 1 93.06 298 SER A CA 1
ATOM 2228 C C . SER A 1 298 ? -6.805 -13.234 -27.031 1 93.06 298 SER A C 1
ATOM 2230 O O . SER A 1 298 ? -7.785 -13.375 -26.297 1 93.06 298 SER A O 1
ATOM 2232 N N . PRO A 1 299 ? -6.254 -12.062 -27.203 1 94.94 299 PRO A N 1
ATOM 2233 C CA . PRO A 1 299 ? -6.75 -10.875 -26.516 1 94.94 299 PRO A CA 1
ATOM 2234 C C . PRO A 1 299 ? -8.227 -10.594 -26.797 1 94.94 299 PRO A C 1
ATOM 2236 O O . PRO A 1 299 ? -8.695 -10.828 -27.906 1 94.94 299 PRO A O 1
ATOM 2239 N N . LEU A 1 300 ? -8.883 -10.102 -25.781 1 96.69 300 LEU A N 1
ATOM 2240 C CA . LEU A 1 300 ? -10.281 -9.711 -25.938 1 96.69 300 LEU A CA 1
ATOM 2241 C C . LEU A 1 300 ? -10.406 -8.406 -26.719 1 96.69 300 LEU A C 1
ATOM 2243 O O . LEU A 1 300 ? -9.5 -7.566 -26.672 1 96.69 300 LEU A O 1
ATOM 2247 N N . PRO A 1 301 ? -11.539 -8.328 -27.422 1 95.88 301 PRO A N 1
ATOM 2248 C CA . PRO A 1 301 ? -11.812 -6.988 -27.953 1 95.88 301 PRO A CA 1
ATOM 2249 C C . PRO A 1 301 ? -11.797 -5.918 -26.859 1 95.88 301 PRO A C 1
ATOM 2251 O O . PRO A 1 301 ? -12.289 -6.152 -25.75 1 95.88 301 PRO A O 1
ATOM 2254 N N . SER A 1 302 ? -11.234 -4.746 -27.25 1 95.5 302 SER A N 1
ATOM 2255 C CA . SER A 1 302 ? -11.008 -3.686 -26.266 1 95.5 302 SER A CA 1
ATOM 2256 C C . SER A 1 302 ? -12.305 -3.305 -25.562 1 95.5 302 SER A C 1
ATOM 2258 O O . SER A 1 302 ? -12.312 -3.107 -24.344 1 95.5 302 SER A O 1
ATOM 2260 N N . GLN A 1 303 ? -13.367 -3.23 -26.266 1 94.62 303 GLN A N 1
ATOM 2261 C CA . GLN A 1 303 ? -14.648 -2.834 -25.703 1 94.62 303 GLN A CA 1
ATOM 2262 C C . GLN A 1 303 ? -15.117 -3.842 -24.656 1 94.62 303 GLN A C 1
ATOM 2264 O O . GLN A 1 303 ? -15.633 -3.459 -23.594 1 94.62 303 GLN A O 1
ATOM 2269 N N . VAL A 1 304 ? -14.93 -5.145 -25 1 94.38 304 VAL A N 1
ATOM 2270 C CA . VAL A 1 304 ? -15.359 -6.203 -24.094 1 94.38 304 VAL A CA 1
ATOM 2271 C C . VAL A 1 304 ? -14.484 -6.188 -22.844 1 94.38 304 VAL A C 1
ATOM 2273 O O . VAL A 1 304 ? -14.992 -6.273 -21.719 1 94.38 304 VAL A O 1
ATOM 2276 N N . ALA A 1 305 ? -13.18 -6.059 -23.062 1 95.62 305 ALA A N 1
ATOM 2277 C CA . ALA A 1 305 ? -12.25 -6 -21.938 1 95.62 305 ALA A CA 1
ATOM 2278 C C . ALA A 1 305 ? -12.578 -4.832 -21.016 1 95.62 305 ALA A C 1
ATOM 2280 O O . ALA A 1 305 ? -12.562 -4.977 -19.797 1 95.62 305 ALA A O 1
ATOM 2281 N N . GLU A 1 306 ? -12.945 -3.723 -21.578 1 94.81 306 GLU A N 1
ATOM 2282 C CA . GLU A 1 306 ? -13.266 -2.52 -20.812 1 94.81 306 GLU A CA 1
ATOM 2283 C C . GLU A 1 306 ? -14.547 -2.695 -20.016 1 94.81 306 GLU A C 1
ATOM 2285 O O . GLU A 1 306 ? -14.617 -2.305 -18.844 1 94.81 306 GLU A O 1
ATOM 2290 N N . VAL A 1 307 ? -15.539 -3.271 -20.625 1 92.94 307 VAL A N 1
ATOM 2291 C CA . VAL A 1 307 ? -16.812 -3.494 -19.953 1 92.94 307 VAL A CA 1
ATOM 2292 C C . VAL A 1 307 ? -16.625 -4.461 -18.781 1 92.94 307 VAL A C 1
ATOM 2294 O O . VAL A 1 307 ? -17.156 -4.238 -17.703 1 92.94 307 VAL A O 1
ATOM 2297 N N . LEU A 1 308 ? -15.844 -5.516 -19.016 1 94.69 308 LEU A N 1
ATOM 2298 C CA . LEU A 1 308 ? -15.562 -6.477 -17.953 1 94.69 308 LEU A CA 1
ATOM 2299 C C . LEU A 1 308 ? -14.844 -5.805 -16.781 1 94.69 308 LEU A C 1
ATOM 2301 O O . LEU A 1 308 ? -15.164 -6.047 -15.625 1 94.69 308 LEU A O 1
ATOM 2305 N N . SER A 1 309 ? -13.891 -4.938 -17.172 1 94.19 309 SER A N 1
ATOM 2306 C CA . SER A 1 309 ? -13.148 -4.219 -16.141 1 94.19 309 SER A CA 1
ATOM 2307 C C . SER A 1 309 ? -14.055 -3.279 -15.352 1 94.19 309 SER A C 1
ATOM 2309 O O . SER A 1 309 ? -13.953 -3.186 -14.133 1 94.19 309 SER A O 1
ATOM 2311 N N . GLU A 1 310 ? -14.938 -2.65 -16 1 92.12 310 GLU A N 1
ATOM 2312 C CA . GLU A 1 310 ? -15.828 -1.688 -15.359 1 92.12 310 GLU A CA 1
ATOM 2313 C C . GLU A 1 310 ? -16.844 -2.387 -14.453 1 92.12 310 GLU A C 1
ATOM 2315 O O . GLU A 1 310 ? -17.078 -1.948 -13.32 1 92.12 310 GLU A O 1
ATOM 2320 N N . VAL A 1 311 ? -17.344 -3.504 -14.898 1 88.88 311 VAL A N 1
ATOM 2321 C CA . VAL A 1 311 ? -18.438 -4.164 -14.18 1 88.88 311 VAL A CA 1
ATOM 2322 C C . VAL A 1 311 ? -17.875 -4.914 -12.977 1 88.88 311 VAL A C 1
ATOM 2324 O O . VAL A 1 311 ? -18.609 -5.215 -12.023 1 88.88 311 VAL A O 1
ATOM 2327 N N . THR A 1 312 ? -16.609 -5.219 -13.117 1 84.94 312 THR A N 1
ATOM 2328 C CA . THR A 1 312 ? -16.016 -6.008 -12.031 1 84.94 312 THR A CA 1
ATOM 2329 C C . THR A 1 312 ? -15.172 -5.129 -11.117 1 84.94 312 THR A C 1
ATOM 2331 O O . THR A 1 312 ? -14.484 -5.633 -10.227 1 84.94 312 THR A O 1
ATOM 2334 N N . ALA A 1 313 ? -15.172 -3.791 -11.258 1 78.44 313 ALA A N 1
ATOM 2335 C CA . ALA A 1 313 ? -14.375 -2.871 -10.453 1 78.44 313 ALA A CA 1
ATOM 2336 C C . ALA A 1 313 ? -15.031 -2.611 -9.102 1 78.44 313 ALA A C 1
ATOM 2338 O O . ALA A 1 313 ? -16.25 -2.654 -8.984 1 78.44 313 ALA A O 1
ATOM 2339 N N . MET B 1 1 ? -2.389 22.094 26.531 1 93.06 1 MET B N 1
ATOM 2340 C CA . MET B 1 1 ? -2.635 21.016 25.562 1 93.06 1 MET B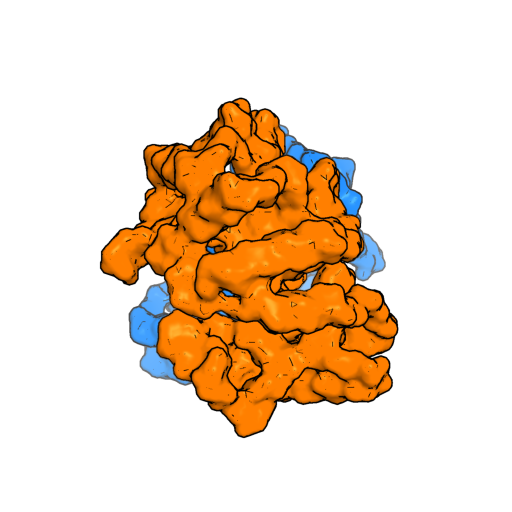 CA 1
ATOM 2341 C C . MET B 1 1 ? -1.577 19.922 25.688 1 93.06 1 MET B C 1
ATOM 2343 O O . MET B 1 1 ? -0.414 20.219 25.969 1 93.06 1 MET B O 1
ATOM 2347 N N . LYS B 1 2 ? -2.059 18.609 25.469 1 93.62 2 LYS B N 1
ATOM 2348 C CA . LYS B 1 2 ? -1.153 17.469 25.453 1 93.62 2 LYS B CA 1
ATOM 2349 C C . LYS B 1 2 ? -0.233 17.531 24.234 1 93.62 2 LYS B C 1
ATOM 2351 O O . LYS B 1 2 ? -0.672 17.859 23.125 1 93.62 2 LYS B O 1
ATOM 2356 N N . LYS B 1 3 ? 1.11 17.266 24.484 1 96.5 3 LYS B N 1
ATOM 2357 C CA . LYS B 1 3 ? 2.051 17.125 23.375 1 96.5 3 LYS B CA 1
ATOM 2358 C C . LYS B 1 3 ? 2.406 15.664 23.125 1 96.5 3 LYS B C 1
ATOM 2360 O O . LYS B 1 3 ? 2.564 14.898 24.078 1 96.5 3 LYS B O 1
ATOM 2365 N N . ASN B 1 4 ? 2.477 15.336 21.922 1 97.56 4 ASN B N 1
ATOM 2366 C CA . ASN B 1 4 ? 2.85 13.984 21.531 1 97.56 4 ASN B CA 1
ATOM 2367 C C . ASN B 1 4 ? 4.148 13.977 20.719 1 97.56 4 ASN B C 1
ATOM 2369 O O . ASN B 1 4 ? 4.457 14.945 20.031 1 97.56 4 ASN B O 1
ATOM 2373 N N . LYS B 1 5 ? 4.816 12.875 20.844 1 97.81 5 LYS B N 1
ATOM 2374 C CA . LYS B 1 5 ? 5.941 12.656 19.938 1 97.81 5 LYS B CA 1
ATOM 2375 C C . LYS B 1 5 ? 5.457 12.344 18.516 1 97.81 5 LYS B C 1
ATOM 2377 O O . LYS B 1 5 ? 4.41 11.727 18.344 1 97.81 5 LYS B O 1
ATOM 2382 N N . VAL B 1 6 ? 6.203 12.812 17.594 1 98.62 6 VAL B N 1
ATOM 2383 C CA . VAL B 1 6 ? 5.941 12.406 16.219 1 98.62 6 VAL B CA 1
ATOM 2384 C C . VAL B 1 6 ? 6.711 11.125 15.898 1 98.62 6 VAL B C 1
ATOM 2386 O O . VAL B 1 6 ? 7.91 11.164 15.625 1 98.62 6 VAL B O 1
ATOM 2389 N N . GLY B 1 7 ? 5.941 10.055 15.875 1 97.88 7 GLY B N 1
ATOM 2390 C CA . GLY B 1 7 ? 6.613 8.766 15.781 1 97.88 7 GLY B CA 1
ATOM 2391 C C . GLY B 1 7 ? 7.617 8.531 16.891 1 97.88 7 GLY B C 1
ATOM 2392 O O . GLY B 1 7 ? 7.309 8.734 18.062 1 97.88 7 GLY B O 1
ATOM 2393 N N . ILE B 1 8 ? 8.766 8.062 16.516 1 97.69 8 ILE B N 1
ATOM 2394 C CA . ILE B 1 8 ? 9.789 7.754 17.516 1 97.69 8 ILE B CA 1
ATOM 2395 C C . ILE B 1 8 ? 10.828 8.875 17.547 1 97.69 8 ILE B C 1
ATOM 2397 O O . ILE B 1 8 ? 11.891 8.719 18.156 1 97.69 8 ILE B O 1
ATOM 2401 N N . SER B 1 9 ? 10.523 9.977 16.859 1 97.5 9 SER B N 1
ATOM 2402 C CA . SER B 1 9 ? 11.477 11.07 16.766 1 97.5 9 SER B CA 1
ATOM 2403 C C . SER B 1 9 ? 11.523 11.883 18.047 1 97.5 9 SER B C 1
ATOM 2405 O O . SER B 1 9 ? 10.758 11.625 18.984 1 97.5 9 SER B O 1
ATOM 2407 N N . GLY B 1 10 ? 12.445 12.805 18.078 1 97.38 10 GLY B N 1
ATOM 2408 C CA . GLY B 1 10 ? 12.531 13.734 19.188 1 97.38 10 GLY B CA 1
ATOM 2409 C C . GLY B 1 10 ? 11.586 14.914 19.062 1 97.38 10 GLY B C 1
ATOM 2410 O O . GLY B 1 10 ? 11.523 15.773 19.938 1 97.38 10 GLY B O 1
ATOM 2411 N N . LEU B 1 11 ? 10.852 14.969 17.969 1 97.88 11 LEU B N 1
ATOM 2412 C CA . LEU B 1 11 ? 9.914 16.062 17.703 1 97.88 11 LEU B CA 1
ATOM 2413 C C . LEU B 1 11 ? 8.633 15.875 18.516 1 97.88 11 LEU B C 1
ATOM 2415 O O . LEU B 1 11 ? 8.055 14.781 18.531 1 97.88 11 LEU B O 1
ATOM 2419 N N . SER B 1 12 ? 8.195 16.859 19.172 1 98.12 12 SER B N 1
ATOM 2420 C CA . SER B 1 12 ? 6.957 16.859 19.938 1 98.12 12 SER B CA 1
ATOM 2421 C C . SER B 1 12 ? 6.004 17.938 19.438 1 98.12 12 SER B C 1
ATOM 2423 O O . SER B 1 12 ? 6.41 19.094 19.219 1 98.12 12 SER B O 1
ATOM 2425 N N . VAL B 1 13 ? 4.793 17.578 19.266 1 98.69 13 VAL B N 1
ATOM 2426 C CA . VAL B 1 13 ? 3.803 18.531 18.781 1 98.69 13 VAL B CA 1
ATOM 2427 C C . VAL B 1 13 ? 2.533 18.438 19.625 1 98.69 13 VAL B C 1
ATOM 2429 O O . VAL B 1 13 ? 2.244 17.391 20.203 1 98.69 13 VAL B O 1
ATOM 2432 N N . GLY B 1 14 ? 1.846 19.594 19.703 1 98.12 14 GLY B N 1
ATOM 2433 C CA . GLY B 1 14 ? 0.521 19.531 20.312 1 98.12 14 GLY B CA 1
ATOM 2434 C C . GLY B 1 14 ? -0.425 18.609 19.547 1 98.12 14 GLY B C 1
ATOM 2435 O O . GLY B 1 14 ? -0.343 18.5 18.328 1 98.12 14 GLY B O 1
ATOM 2436 N N . HIS B 1 15 ? -1.332 18 20.281 1 97.88 15 HIS B N 1
ATOM 2437 C CA . HIS B 1 15 ? -2.232 17.031 19.656 1 97.88 15 HIS B CA 1
ATOM 2438 C C . HIS B 1 15 ? -3.234 17.719 18.734 1 97.88 15 HIS B C 1
ATOM 2440 O O . HIS B 1 15 ? -3.852 17.078 17.891 1 97.88 15 HIS B O 1
ATOM 2446 N N . ILE B 1 16 ? -3.395 19.047 18.906 1 98.06 16 ILE B N 1
ATOM 2447 C CA . ILE B 1 16 ? -4.129 19.859 17.938 1 98.06 16 ILE B CA 1
ATOM 2448 C C . ILE B 1 16 ? -3.176 20.844 17.266 1 98.06 16 ILE B C 1
ATOM 2450 O O . ILE B 1 16 ? -2.385 21.516 17.938 1 98.06 16 ILE B O 1
ATOM 2454 N N . GLY B 1 17 ? -3.152 20.797 15.961 1 98.25 17 GLY B N 1
ATOM 2455 C CA . GLY B 1 17 ? -2.406 21.766 15.164 1 98.25 17 GLY B CA 1
ATOM 2456 C C . GLY B 1 17 ? -3.295 22.672 14.344 1 98.25 17 GLY B C 1
ATOM 2457 O O . GLY B 1 17 ? -4.504 22.453 14.25 1 98.25 17 GLY B O 1
ATOM 2458 N N . LEU B 1 18 ? -2.699 23.672 13.828 1 98.25 18 LEU B N 1
ATOM 2459 C CA . LEU B 1 18 ? -3.418 24.625 12.992 1 98.25 18 LEU B CA 1
ATOM 2460 C C . LEU B 1 18 ? -3.105 24.406 11.523 1 98.25 18 LEU B C 1
ATOM 2462 O O . LEU B 1 18 ? -1.939 24.406 11.117 1 98.25 18 LEU B O 1
ATOM 2466 N N . GLY B 1 19 ? -4.129 24.125 10.758 1 98 19 GLY B N 1
ATOM 2467 C CA . GLY B 1 19 ? -4.031 24.156 9.305 1 98 19 GLY B CA 1
ATOM 2468 C C . GLY B 1 19 ? -4.355 25.531 8.727 1 98 19 GLY B C 1
ATOM 2469 O O . GLY B 1 19 ? -5.211 26.25 9.258 1 98 19 GLY B O 1
ATOM 2470 N N . THR B 1 20 ? -3.809 25.875 7.57 1 98.31 20 THR B N 1
ATOM 2471 C CA . THR B 1 20 ? -3.9 27.25 7.094 1 98.31 20 THR B CA 1
ATOM 2472 C C . THR B 1 20 ? -4.488 27.297 5.684 1 98.31 20 THR B C 1
ATOM 2474 O O . THR B 1 20 ? -4.234 28.234 4.93 1 98.31 20 THR B O 1
ATOM 2477 N N . LEU B 1 21 ? -5.227 26.297 5.324 1 96.88 21 LEU B N 1
ATOM 2478 C CA . LEU B 1 21 ? -5.781 26.141 3.984 1 96.88 21 LEU B CA 1
ATOM 2479 C C . LEU B 1 21 ? -6.492 27.422 3.533 1 96.88 21 LEU B C 1
ATOM 2481 O O . LEU B 1 21 ? -6.418 27.797 2.361 1 96.88 21 LEU B O 1
ATOM 2485 N N . THR B 1 22 ? -7.121 28.188 4.465 1 96.19 22 THR B N 1
ATOM 2486 C CA . THR B 1 22 ? -8.016 29.281 4.102 1 96.19 22 THR B CA 1
ATOM 2487 C C . THR B 1 22 ? -7.367 30.641 4.414 1 96.19 22 THR B C 1
ATOM 2489 O O . THR B 1 22 ? -7.988 31.688 4.227 1 96.19 22 THR B O 1
ATOM 2492 N N . TRP B 1 23 ? -6.207 30.656 4.957 1 97.94 23 TRP B N 1
ATOM 2493 C CA . TRP B 1 23 ? -5.582 31.875 5.445 1 97.94 23 TRP B CA 1
ATOM 2494 C C . TRP B 1 23 ? -5.309 32.844 4.301 1 97.94 23 TRP B C 1
ATOM 2496 O O . TRP B 1 23 ? -4.75 32.469 3.271 1 97.94 23 TRP B O 1
ATOM 2506 N N . GLY B 1 24 ? -5.625 34.094 4.484 1 96.25 24 GLY B N 1
ATOM 2507 C CA . GLY B 1 24 ? -5.402 35.125 3.492 1 96.25 24 GLY B CA 1
ATOM 2508 C C . GLY B 1 24 ? -6.543 35.25 2.504 1 96.25 24 GLY B C 1
ATOM 2509 O O . GLY B 1 24 ? -6.707 36.312 1.875 1 96.25 24 GLY B O 1
ATOM 2510 N N . ARG B 1 25 ? -7.348 34.219 2.377 1 94.38 25 ARG B N 1
ATOM 2511 C CA . ARG B 1 25 ? -8.484 34.219 1.464 1 94.38 25 ARG B CA 1
ATOM 2512 C C . ARG B 1 25 ? -9.805 34.281 2.23 1 94.38 25 ARG B C 1
ATOM 2514 O O . ARG B 1 25 ? -10.477 35.281 2.264 1 94.38 25 ARG B O 1
ATOM 2521 N N . ASP B 1 26 ? -10.078 33.25 2.986 1 94 26 ASP B N 1
ATOM 2522 C CA . ASP B 1 26 ? -11.328 33.125 3.73 1 94 26 ASP B CA 1
ATOM 2523 C C . ASP B 1 26 ? -11.125 33.438 5.207 1 94 26 ASP B C 1
ATOM 2525 O O . ASP B 1 26 ? -12.086 33.688 5.938 1 94 26 ASP B O 1
ATOM 2529 N N . THR B 1 27 ? -9.938 33.375 5.695 1 95.69 27 THR B N 1
ATOM 2530 C CA . THR B 1 27 ? -9.539 33.719 7.059 1 95.69 27 THR B CA 1
ATOM 2531 C C . THR B 1 27 ? -8.742 35.031 7.082 1 95.69 27 THR B C 1
ATOM 2533 O O . THR B 1 27 ? -7.656 35.094 6.5 1 95.69 27 THR B O 1
ATOM 2536 N N . GLU B 1 28 ? -9.258 35.969 7.797 1 95.69 28 GLU B N 1
ATOM 2537 C CA . GLU B 1 28 ? -8.617 37.281 7.875 1 95.69 28 GLU B CA 1
ATOM 2538 C C . GLU B 1 28 ? -7.363 37.25 8.742 1 95.69 28 GLU B C 1
ATOM 2540 O O . GLU B 1 28 ? -7.242 36.375 9.617 1 95.69 28 GLU B O 1
ATOM 2545 N N . PHE B 1 29 ? -6.5 38.219 8.438 1 97.62 29 PHE B N 1
ATOM 2546 C CA . PHE B 1 29 ? -5.219 38.312 9.133 1 97.62 29 PHE B CA 1
ATOM 2547 C C . PHE B 1 29 ? -5.426 38.375 10.641 1 97.62 29 PHE B C 1
ATOM 2549 O O . PHE B 1 29 ? -4.715 37.688 11.391 1 97.62 29 PHE B O 1
ATOM 2556 N N . GLU B 1 30 ? -6.395 39.094 11.047 1 97.44 30 GLU B N 1
ATOM 2557 C CA . GLU B 1 30 ? -6.641 39.25 12.484 1 97.44 30 GLU B CA 1
ATOM 2558 C C . GLU B 1 30 ? -7.066 37.938 13.117 1 97.44 30 GLU B C 1
ATOM 2560 O O . GLU B 1 30 ? -6.613 37.594 14.203 1 97.44 30 GLU B O 1
ATOM 2565 N N . ASP B 1 31 ? -7.914 37.219 12.461 1 97.88 31 ASP B N 1
ATOM 2566 C CA . ASP B 1 31 ? -8.344 35.906 12.945 1 97.88 31 ASP B CA 1
ATOM 2567 C C . ASP B 1 31 ? -7.172 34.938 12.984 1 97.88 31 ASP B C 1
ATOM 2569 O O . ASP B 1 31 ? -7 34.188 13.961 1 97.88 31 ASP B O 1
ATOM 2573 N N . ALA B 1 32 ? -6.406 34.969 11.945 1 98.38 32 ALA B N 1
ATOM 2574 C CA . ALA B 1 32 ? -5.234 34.094 11.883 1 98.38 32 ALA B CA 1
ATOM 2575 C C . ALA B 1 32 ? -4.281 3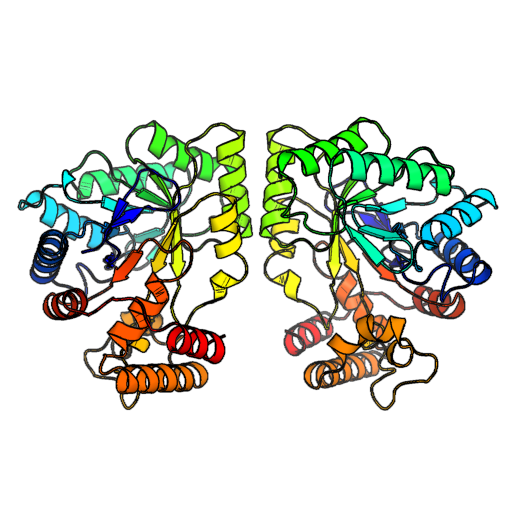4.375 13.039 1 98.38 32 ALA B C 1
ATOM 2577 O O . ALA B 1 32 ? -3.812 33.438 13.695 1 98.38 32 ALA B O 1
ATOM 2578 N N . THR B 1 33 ? -4.059 35.656 13.289 1 98.25 33 THR B N 1
ATOM 2579 C CA . THR B 1 33 ? -3.172 36.062 14.375 1 98.25 33 THR B CA 1
ATOM 2580 C C . THR B 1 33 ? -3.701 35.594 15.719 1 98.25 33 THR B C 1
ATOM 2582 O O . THR B 1 33 ? -2.953 35.031 16.516 1 98.25 33 THR B O 1
ATOM 2585 N N . ARG B 1 34 ? -4.93 35.781 15.891 1 98.19 34 ARG B N 1
ATOM 2586 C CA . ARG B 1 34 ? -5.559 35.375 17.141 1 98.19 34 ARG B CA 1
ATOM 2587 C C . ARG B 1 34 ? -5.504 33.844 17.312 1 98.19 34 ARG B C 1
ATOM 2589 O O . ARG B 1 34 ? -5.324 33.344 18.422 1 98.19 34 ARG B O 1
ATOM 2596 N N . MET B 1 35 ? -5.652 33.125 16.25 1 98.56 35 MET B N 1
ATOM 2597 C CA . MET B 1 35 ? -5.617 31.656 16.312 1 98.56 35 MET B CA 1
ATOM 2598 C C . MET B 1 35 ? -4.227 31.156 16.688 1 98.56 35 MET B C 1
ATOM 2600 O O . MET B 1 35 ? -4.086 30.219 17.469 1 98.56 35 MET B O 1
ATOM 2604 N N . VAL B 1 36 ? -3.205 31.797 16.156 1 98.62 36 VAL B N 1
ATOM 2605 C CA . VAL B 1 36 ? -1.842 31.406 16.5 1 98.62 36 VAL B CA 1
ATOM 2606 C C . VAL B 1 36 ? -1.586 31.672 17.984 1 98.62 36 VAL B C 1
ATOM 2608 O O . VAL B 1 36 ? -1.029 30.828 18.688 1 98.62 36 VAL B O 1
ATOM 2611 N N . GLN B 1 37 ? -2.062 32.844 18.453 1 98.31 37 GLN B N 1
ATOM 2612 C CA . GLN B 1 37 ? -1.907 33.188 19.859 1 98.31 37 GLN B CA 1
ATOM 2613 C C . GLN B 1 37 ? -2.654 32.188 20.75 1 98.31 37 GLN B C 1
ATOM 2615 O O . GLN B 1 37 ? -2.125 31.734 21.766 1 98.31 37 GLN B O 1
ATOM 2620 N N . ALA B 1 38 ? -3.854 31.875 20.312 1 98.25 38 ALA B N 1
ATOM 2621 C CA . ALA B 1 38 ? -4.668 30.938 21.078 1 98.25 38 ALA B CA 1
ATOM 2622 C C . ALA B 1 38 ? -4.004 29.562 21.125 1 98.25 38 ALA B C 1
ATOM 2624 O O . ALA B 1 38 ? -4.039 28.891 22.156 1 98.25 38 ALA B O 1
ATOM 2625 N N . LEU B 1 39 ? -3.41 29.125 20.016 1 98.44 39 LEU B N 1
ATOM 2626 C CA . LEU B 1 39 ? -2.689 27.859 19.953 1 98.44 39 LEU B CA 1
ATOM 2627 C C . LEU B 1 39 ? -1.57 27.828 21 1 98.44 39 LEU B C 1
ATOM 2629 O O . LEU B 1 39 ? -1.482 26.891 21.781 1 98.44 39 LEU B O 1
ATOM 2633 N N . LEU B 1 40 ? -0.787 28.844 21.047 1 98.25 40 LEU B N 1
ATOM 2634 C CA . LEU B 1 40 ? 0.346 28.922 21.953 1 98.25 40 LEU B CA 1
ATOM 2635 C C . LEU B 1 40 ? -0.129 29 23.406 1 98.25 40 LEU B C 1
ATOM 2637 O O . LEU B 1 40 ? 0.421 28.312 24.281 1 98.25 40 LEU B O 1
ATOM 2641 N N . ASP B 1 41 ? -1.204 29.797 23.609 1 97.94 41 ASP B N 1
ATOM 2642 C CA . ASP B 1 41 ? -1.75 29.938 24.953 1 97.94 41 ASP B CA 1
ATOM 2643 C C . ASP B 1 41 ? -2.262 28.594 25.484 1 97.94 41 ASP B C 1
ATOM 2645 O O . ASP B 1 41 ? -2.191 28.344 26.688 1 97.94 41 ASP B O 1
ATOM 2649 N N . ALA B 1 42 ? -2.727 27.781 24.578 1 97.44 42 ALA B N 1
ATOM 2650 C CA . ALA B 1 42 ? -3.266 26.484 24.969 1 97.44 42 ALA B CA 1
ATOM 2651 C C . ALA B 1 42 ? -2.15 25.453 25.125 1 97.44 42 ALA B C 1
ATOM 2653 O O . ALA B 1 42 ? -2.404 24.297 25.484 1 97.44 42 ALA B O 1
ATOM 2654 N N . GLY B 1 43 ? -0.927 25.844 24.844 1 97.38 43 GLY B N 1
ATOM 2655 C CA . GLY B 1 43 ? 0.218 24.953 25 1 97.38 43 GLY B CA 1
ATOM 2656 C C . GLY B 1 43 ? 0.565 24.203 23.734 1 97.38 43 GLY B C 1
ATOM 2657 O O . GLY B 1 43 ? 1.412 23.297 23.75 1 97.38 43 GLY B O 1
ATOM 2658 N N . GLY B 1 44 ? -0.177 24.484 22.641 1 98 44 GLY B N 1
ATOM 2659 C CA . GLY B 1 44 ? 0.145 23.906 21.344 1 98 44 GLY B CA 1
ATOM 2660 C C . GLY B 1 44 ? 1.265 24.625 20.625 1 98 44 GLY B C 1
ATOM 2661 O O . GLY B 1 44 ? 1.74 25.656 21.078 1 98 44 GLY B O 1
ATOM 2662 N N . ASN B 1 45 ? 1.677 23.984 19.469 1 98.69 45 ASN B N 1
ATOM 2663 C CA . ASN B 1 45 ? 2.824 24.594 18.797 1 98.69 45 ASN B CA 1
ATOM 2664 C C . ASN B 1 45 ? 2.842 24.266 17.297 1 98.69 45 ASN B C 1
ATOM 2666 O O . ASN B 1 45 ? 3.691 24.766 16.562 1 98.69 45 ASN B O 1
ATOM 2670 N N . LEU B 1 46 ? 2.002 23.453 16.766 1 98.88 46 LEU B N 1
ATOM 2671 C CA . LEU B 1 46 ? 2.086 22.938 15.406 1 98.88 46 LEU B CA 1
ATOM 2672 C C . LEU B 1 46 ? 1.264 23.797 14.445 1 98.88 46 LEU B C 1
ATOM 2674 O O . LEU B 1 46 ? 0.077 24.031 14.688 1 98.88 46 LEU B O 1
ATOM 2678 N N . ILE B 1 47 ? 1.861 24.297 13.422 1 98.88 47 ILE B N 1
ATOM 2679 C CA . ILE B 1 47 ? 1.188 24.984 12.336 1 98.88 47 ILE B CA 1
ATOM 2680 C C . ILE B 1 47 ? 1.618 24.391 11 1 98.88 47 ILE B C 1
ATOM 2682 O O . ILE B 1 47 ? 2.811 24.188 10.75 1 98.88 47 ILE B O 1
ATOM 2686 N N . ASP B 1 48 ? 0.677 24.094 10.172 1 98.88 48 ASP B N 1
ATOM 2687 C CA . ASP B 1 48 ? 0.896 23.484 8.867 1 98.88 48 ASP B CA 1
ATOM 2688 C C . ASP B 1 48 ? 0.552 24.469 7.746 1 98.88 48 ASP B C 1
ATOM 2690 O O . ASP B 1 48 ? -0.535 25.047 7.734 1 98.88 48 ASP B O 1
ATOM 2694 N N . VAL B 1 49 ? 1.472 24.672 6.801 1 98.75 49 VAL B N 1
ATOM 2695 C CA . VAL B 1 49 ? 1.261 25.688 5.781 1 98.75 49 VAL B CA 1
ATOM 2696 C C . VAL B 1 49 ? 1.824 25.203 4.445 1 98.75 49 VAL B C 1
ATOM 2698 O O . VAL B 1 49 ? 2.527 24.188 4.391 1 98.75 49 VAL B O 1
ATOM 2701 N N . SER B 1 50 ? 1.442 25.859 3.369 1 98.69 50 SER B N 1
ATOM 2702 C CA . SER B 1 50 ? 1.859 25.516 2.012 1 98.69 50 SER B CA 1
ATOM 2703 C C . SER B 1 50 ? 1.77 26.719 1.086 1 98.69 50 SER B C 1
ATOM 2705 O O . SER B 1 50 ? 0.893 27.578 1.251 1 98.69 50 SER B O 1
ATOM 2707 N N . PRO B 1 51 ? 2.668 26.812 0.118 1 98.38 51 PRO B N 1
ATOM 2708 C CA . PRO B 1 51 ? 2.533 27.844 -0.915 1 98.38 51 PRO B CA 1
ATOM 2709 C C . PRO B 1 51 ? 1.229 27.719 -1.702 1 98.38 51 PRO B C 1
ATOM 2711 O O . PRO B 1 51 ? 0.84 28.656 -2.404 1 98.38 51 PRO B O 1
ATOM 2714 N N . LEU B 1 52 ? 0.564 26.594 -1.601 1 97.69 52 LEU B N 1
ATOM 2715 C CA . LEU B 1 52 ? -0.695 26.328 -2.289 1 97.69 52 LEU B CA 1
ATOM 2716 C C . LEU B 1 52 ? -1.865 26.953 -1.539 1 97.69 52 LEU B C 1
ATOM 2718 O O . LEU B 1 52 ? -2.881 27.312 -2.145 1 97.69 52 LEU B O 1
ATOM 2722 N N . TYR B 1 53 ? -1.803 27.141 -0.299 1 97.25 53 TYR B N 1
ATOM 2723 C CA . TYR B 1 53 ? -2.938 27.469 0.559 1 97.25 53 TYR B CA 1
ATOM 2724 C C . TYR B 1 53 ? -3.311 28.938 0.445 1 97.25 53 TYR B C 1
ATOM 2726 O O . TYR B 1 53 ? -2.447 29.781 0.204 1 97.25 53 TYR B O 1
ATOM 2734 N N . GLY B 1 54 ? -4.648 29.203 0.603 1 96 54 GLY B N 1
ATOM 2735 C CA . GLY B 1 54 ? -5.152 30.578 0.551 1 96 54 GLY B CA 1
ATOM 2736 C C . GLY B 1 54 ? -4.906 31.25 -0.783 1 96 54 GLY B C 1
ATOM 2737 O O . GLY B 1 54 ? -4.66 32.469 -0.835 1 96 54 GLY B O 1
ATOM 2738 N N . GLU B 1 55 ? -4.809 30.406 -1.804 1 94.69 55 GLU B N 1
ATOM 2739 C CA . GLU B 1 55 ? -4.469 30.875 -3.139 1 94.69 55 GLU B CA 1
ATOM 2740 C C . GLU B 1 55 ? -3.088 31.531 -3.154 1 94.69 55 GLU B C 1
ATOM 2742 O O . GLU B 1 55 ? -2.902 32.594 -3.768 1 94.69 55 GLU B O 1
ATOM 2747 N N . GLY B 1 56 ? -2.227 31.016 -2.352 1 96.75 56 GLY B N 1
ATOM 2748 C CA . GLY B 1 56 ? -0.843 31.453 -2.332 1 96.75 56 GLY B CA 1
ATOM 2749 C C . GLY B 1 56 ? -0.562 32.5 -1.258 1 96.75 56 GLY B C 1
ATOM 2750 O O . GLY B 1 56 ? 0.565 32.969 -1.132 1 96.75 56 GLY B O 1
ATOM 2751 N N . LEU B 1 57 ? -1.505 32.75 -0.384 1 97.62 57 LEU B N 1
ATOM 2752 C CA . LEU B 1 57 ? -1.38 33.875 0.538 1 97.62 57 LEU B CA 1
ATOM 2753 C C . LEU B 1 57 ? -0.991 33.375 1.932 1 97.62 57 LEU B C 1
ATOM 2755 O O . LEU B 1 57 ? -0.531 34.188 2.76 1 97.62 57 LEU B O 1
ATOM 2759 N N . ALA B 1 58 ? -1.173 32.125 2.215 1 98.44 58 ALA B N 1
ATOM 2760 C CA . ALA B 1 58 ? -1.094 31.594 3.58 1 98.44 58 ALA B CA 1
ATOM 2761 C C . ALA B 1 58 ? 0.306 31.797 4.156 1 98.44 58 ALA B C 1
ATOM 2763 O O . ALA B 1 58 ? 0.457 32.188 5.316 1 98.44 58 ALA B O 1
ATOM 2764 N N . VAL B 1 59 ? 1.342 31.531 3.346 1 98.81 59 VAL B N 1
ATOM 2765 C CA . VAL B 1 59 ? 2.713 31.672 3.824 1 98.81 59 VAL B CA 1
ATOM 2766 C C . VAL B 1 59 ? 2.984 33.125 4.219 1 98.81 59 VAL B C 1
ATOM 2768 O O . VAL B 1 59 ? 3.568 33.375 5.27 1 98.81 59 VAL B O 1
ATOM 2771 N N . GLY B 1 60 ? 2.541 34 3.387 1 98.56 60 GLY B N 1
ATOM 2772 C CA . GLY B 1 60 ? 2.707 35.438 3.695 1 98.56 60 GLY B CA 1
ATOM 2773 C C . GLY B 1 60 ? 2.01 35.844 4.977 1 98.56 60 GLY B C 1
ATOM 2774 O O . GLY B 1 60 ? 2.555 36.625 5.762 1 98.56 60 GLY B O 1
ATOM 2775 N N . VAL B 1 61 ? 0.814 35.344 5.184 1 98.69 61 VAL B N 1
ATOM 2776 C CA . VAL B 1 61 ? 0.059 35.625 6.395 1 98.69 61 VAL B CA 1
ATOM 2777 C C . VAL B 1 61 ? 0.847 35.156 7.617 1 98.69 61 VAL B C 1
ATOM 2779 O O . VAL B 1 61 ? 1.017 35.906 8.578 1 98.69 61 VAL B O 1
ATOM 2782 N N . LEU B 1 62 ? 1.371 33.969 7.598 1 98.81 62 LEU B N 1
ATOM 2783 C CA . LEU B 1 62 ? 2.154 33.438 8.711 1 98.81 62 LEU B CA 1
ATOM 2784 C C . LEU B 1 62 ? 3.42 34.281 8.922 1 98.81 62 LEU B C 1
ATOM 2786 O O . LEU B 1 62 ? 3.803 34.562 10.062 1 98.81 62 LEU B O 1
ATOM 2790 N N . GLY B 1 63 ? 4.074 34.656 7.809 1 98.81 63 GLY B N 1
ATOM 2791 C CA . GLY B 1 63 ? 5.242 35.5 7.906 1 98.81 63 GLY B CA 1
ATOM 2792 C C . GLY B 1 63 ? 4.969 36.812 8.641 1 98.81 63 GLY B C 1
ATOM 2793 O O . GLY B 1 63 ? 5.762 37.219 9.492 1 98.81 63 GLY B O 1
ATOM 2794 N N . GLN B 1 64 ? 3.879 37.406 8.289 1 98.5 64 GLN B N 1
ATOM 2795 C CA . GLN B 1 64 ? 3.488 38.656 8.945 1 98.5 64 GLN B CA 1
ATOM 2796 C C . GLN B 1 64 ? 3.234 38.438 10.43 1 98.5 64 GLN B C 1
ATOM 2798 O O . GLN B 1 64 ? 3.594 39.281 11.258 1 98.5 64 GLN B O 1
ATOM 2803 N N . ILE B 1 65 ? 2.602 37.344 10.719 1 98.5 65 ILE B N 1
ATOM 2804 C CA . ILE B 1 65 ? 2.318 37.031 12.109 1 98.5 65 ILE B CA 1
ATOM 2805 C C . ILE B 1 65 ? 3.627 36.875 12.883 1 98.5 65 ILE B C 1
ATOM 2807 O O . ILE B 1 65 ? 3.754 37.375 14 1 98.5 65 ILE B O 1
ATOM 2811 N N . LEU B 1 66 ? 4.605 36.25 12.305 1 98.25 66 LEU B N 1
ATOM 2812 C CA . LEU B 1 66 ? 5.906 36.062 12.938 1 98.25 66 LEU B CA 1
ATOM 2813 C C . LEU B 1 66 ? 6.609 37.406 13.117 1 98.25 66 LEU B C 1
ATOM 2815 O O . LEU B 1 66 ? 7.195 37.688 14.172 1 98.25 66 LEU B O 1
ATOM 2819 N N . THR B 1 67 ? 6.484 38.25 12.156 1 96.38 67 THR B N 1
ATOM 2820 C CA . THR B 1 67 ? 7.109 39.562 12.203 1 96.38 67 THR B CA 1
ATOM 2821 C C . THR B 1 67 ? 6.461 40.438 13.281 1 96.38 67 THR B C 1
ATOM 2823 O O . THR B 1 67 ? 7.121 41.281 13.891 1 96.38 67 THR B O 1
ATOM 2826 N N . ASN B 1 68 ? 5.207 40.188 13.555 1 95.19 68 ASN B N 1
ATOM 2827 C CA . ASN B 1 68 ? 4.434 41.031 14.469 1 95.19 68 ASN B CA 1
ATOM 2828 C C . ASN B 1 68 ? 4.555 40.531 15.914 1 95.19 68 ASN B C 1
ATOM 2830 O O . ASN B 1 68 ? 3.764 40.938 16.766 1 95.19 68 ASN B O 1
ATOM 2834 N N . GLY B 1 69 ? 5.438 39.656 16.141 1 92.75 69 GLY B N 1
ATOM 2835 C CA . GLY B 1 69 ? 5.766 39.469 17.547 1 92.75 69 GLY B CA 1
ATOM 2836 C C . GLY B 1 69 ? 5.664 38.031 18 1 92.75 69 GLY B C 1
ATOM 2837 O O . GLY B 1 69 ? 6.031 37.688 19.125 1 92.75 69 GLY B O 1
ATOM 2838 N N . ILE B 1 70 ? 5.09 37.125 17.234 1 96.31 70 ILE B N 1
ATOM 2839 C CA . ILE B 1 70 ? 5.109 35.719 17.609 1 96.31 70 ILE B CA 1
ATOM 2840 C C . ILE B 1 70 ? 6.527 35.156 17.484 1 96.31 70 ILE B C 1
ATOM 2842 O O . ILE B 1 70 ? 7.172 35.312 16.438 1 96.31 70 ILE B O 1
ATOM 2846 N N . ASN B 1 71 ? 6.984 34.594 18.562 1 96.31 71 ASN B N 1
ATOM 2847 C CA . ASN B 1 71 ? 8.328 34 18.547 1 96.31 71 ASN B CA 1
ATOM 2848 C C . ASN B 1 71 ? 8.367 32.719 17.719 1 96.31 71 ASN B C 1
ATOM 2850 O O . ASN B 1 71 ? 7.691 31.75 18.047 1 96.31 71 ASN B O 1
ATOM 2854 N N . ARG B 1 72 ? 9.18 32.688 16.719 1 97.31 72 ARG B N 1
ATOM 2855 C CA . ARG B 1 72 ? 9.312 31.562 15.82 1 97.31 72 ARG B CA 1
ATOM 2856 C C . ARG B 1 72 ? 9.688 30.297 16.578 1 97.31 72 ARG B C 1
ATOM 2858 O O . ARG B 1 72 ? 9.258 29.188 16.219 1 97.31 72 ARG B O 1
ATOM 2865 N N . ASP B 1 73 ? 10.398 30.391 17.656 1 96.38 73 ASP B N 1
ATOM 2866 C CA . ASP B 1 73 ? 10.906 29.234 18.391 1 96.38 73 ASP B CA 1
ATOM 2867 C C . ASP B 1 73 ? 9.805 28.578 19.219 1 96.38 73 ASP B C 1
ATOM 2869 O O . ASP B 1 73 ? 9.977 27.469 19.719 1 96.38 73 ASP B O 1
ATOM 2873 N N . ASP B 1 74 ? 8.727 29.25 19.344 1 97.94 74 ASP B N 1
ATOM 2874 C CA . ASP B 1 74 ? 7.594 28.688 20.078 1 97.94 74 ASP B CA 1
ATOM 2875 C C . ASP B 1 74 ? 6.734 27.812 19.172 1 97.94 74 ASP B C 1
ATOM 2877 O O . ASP B 1 74 ? 5.844 27.109 19.641 1 97.94 74 ASP B O 1
ATOM 2881 N N . LEU B 1 75 ? 7.098 27.766 17.875 1 98.69 75 LEU B N 1
ATOM 2882 C CA . LEU B 1 75 ? 6.258 27.078 16.906 1 98.69 75 LEU B CA 1
ATOM 2883 C C . LEU B 1 75 ? 7.008 25.906 16.281 1 98.69 75 LEU B C 1
ATOM 2885 O O . LEU B 1 75 ? 8.242 25.922 16.188 1 98.69 75 LEU B O 1
ATOM 2889 N N . VAL B 1 76 ? 6.309 24.859 15.984 1 98.88 76 VAL B N 1
ATOM 2890 C CA . VAL B 1 76 ? 6.703 23.828 15.016 1 98.88 76 VAL B CA 1
ATOM 2891 C C . VAL B 1 76 ? 6.012 24.094 13.68 1 98.88 76 VAL B C 1
ATOM 2893 O O . VAL B 1 76 ? 4.797 23.938 13.555 1 98.88 76 VAL B O 1
ATOM 2896 N N . ILE B 1 77 ? 6.766 24.516 12.711 1 98.94 77 ILE B N 1
ATOM 2897 C CA . ILE B 1 77 ? 6.215 24.891 11.414 1 98.94 77 ILE B CA 1
ATOM 2898 C C . ILE B 1 77 ? 6.43 23.766 10.414 1 98.94 77 ILE B C 1
ATOM 2900 O O . ILE B 1 77 ? 7.57 23.375 10.141 1 98.94 77 ILE B O 1
ATOM 2904 N N . SER B 1 78 ? 5.34 23.188 9.93 1 98.94 78 SER B N 1
ATOM 2905 C CA . SER B 1 78 ? 5.312 22.156 8.898 1 98.94 78 SER B CA 1
ATOM 2906 C C . SER B 1 78 ? 4.938 22.734 7.543 1 98.94 78 SER B C 1
ATOM 2908 O O . SER B 1 78 ? 3.865 23.328 7.387 1 98.94 78 SER B O 1
ATOM 2910 N N . VAL B 1 79 ? 5.773 22.531 6.539 1 98.88 79 VAL B N 1
ATOM 2911 C CA . VAL B 1 79 ? 5.551 23.156 5.234 1 98.88 79 VAL B CA 1
ATOM 2912 C C . VAL B 1 79 ? 5.445 22.078 4.164 1 98.88 79 VAL B C 1
ATOM 2914 O O . VAL B 1 79 ? 6.285 21.172 4.094 1 98.88 79 VAL B O 1
ATOM 2917 N N . HIS B 1 80 ? 4.41 22.188 3.387 1 98.81 80 HIS B N 1
ATOM 2918 C CA . HIS B 1 80 ? 4.254 21.312 2.223 1 98.81 80 HIS B CA 1
ATOM 2919 C C . HIS B 1 80 ? 4.859 21.953 0.978 1 98.81 80 HIS B C 1
ATOM 2921 O O . HIS B 1 80 ? 4.5 23.078 0.617 1 98.81 80 HIS B O 1
ATOM 2927 N N . LEU B 1 81 ? 5.75 21.297 0.341 1 98.75 81 LEU B N 1
ATOM 2928 C CA . LEU B 1 81 ? 6.395 21.781 -0.873 1 98.75 81 LEU B CA 1
ATOM 2929 C C . LEU B 1 81 ? 5.98 20.953 -2.082 1 98.75 81 LEU B C 1
ATOM 2931 O O . LEU B 1 81 ? 5.418 19.859 -1.932 1 98.75 81 LEU B O 1
ATOM 2935 N N . GLY B 1 82 ? 6.254 21.438 -3.277 1 98.31 82 GLY B N 1
ATOM 2936 C CA . GLY B 1 82 ? 6.004 20.75 -4.527 1 98.31 82 GLY B CA 1
ATOM 2937 C C . GLY B 1 82 ? 4.734 21.203 -5.223 1 98.31 82 GLY B C 1
ATOM 2938 O O . GLY B 1 82 ? 4.555 20.969 -6.418 1 98.31 82 GLY B O 1
ATOM 2939 N N . LEU B 1 83 ? 3.877 21.828 -4.469 1 97.88 83 LEU B N 1
ATOM 2940 C CA . LEU B 1 83 ? 2.652 22.406 -5.016 1 97.88 83 LEU B CA 1
ATOM 2941 C C . LEU B 1 83 ? 2.539 23.875 -4.656 1 97.88 83 LEU B C 1
ATOM 2943 O O . LEU B 1 83 ? 2.863 24.281 -3.537 1 97.88 83 LEU B O 1
ATOM 2947 N N . SER B 1 84 ? 2.158 24.641 -5.617 1 97.06 84 SER B N 1
ATOM 2948 C CA . SER B 1 84 ? 1.917 26.062 -5.441 1 97.06 84 SER B CA 1
ATOM 2949 C C . SER B 1 84 ? 0.82 26.562 -6.379 1 97.06 84 SER B C 1
ATOM 2951 O O . SER B 1 84 ? 0.184 25.766 -7.074 1 97.06 84 SER B O 1
ATOM 2953 N N . ILE B 1 85 ? 0.497 27.766 -6.172 1 95.81 85 ILE B N 1
ATOM 2954 C CA . ILE B 1 85 ? -0.524 28.344 -7.035 1 95.81 85 ILE B CA 1
ATOM 2955 C C . ILE B 1 85 ? 0.012 29.625 -7.68 1 95.81 85 ILE B C 1
ATOM 2957 O O . ILE B 1 85 ? 0.693 30.422 -7.027 1 95.81 85 ILE B O 1
ATOM 2961 N N . ASN B 1 86 ? -0.113 29.719 -8.977 1 90.88 86 ASN B N 1
ATOM 2962 C CA . ASN B 1 86 ? 0.217 30.906 -9.75 1 90.88 86 ASN B CA 1
ATOM 2963 C C . ASN B 1 86 ? -0.924 31.297 -10.688 1 90.88 86 ASN B C 1
ATOM 2965 O O . ASN B 1 86 ? -1.303 30.531 -11.57 1 90.88 86 ASN B O 1
ATOM 2969 N N . ASN B 1 87 ? -1.488 32.5 -10.539 1 90.81 87 ASN B N 1
ATOM 2970 C CA . ASN B 1 87 ? -2.588 33 -11.344 1 90.81 87 ASN B CA 1
ATOM 2971 C C . ASN B 1 87 ? -3.752 32.031 -11.406 1 90.81 87 ASN B C 1
ATOM 2973 O O . ASN B 1 87 ? -4.23 31.703 -12.492 1 90.81 87 ASN B O 1
ATOM 2977 N N . GLY B 1 88 ? -4.035 31.469 -10.32 1 88.81 88 GLY B N 1
ATOM 2978 C CA . GLY B 1 88 ? -5.195 30.609 -10.195 1 88.81 88 GLY B CA 1
ATOM 2979 C C . GLY B 1 88 ? -4.934 29.188 -10.648 1 88.81 88 GLY B C 1
ATOM 2980 O O . GLY B 1 88 ? -5.824 28.328 -10.578 1 88.81 88 GLY B O 1
ATOM 2981 N N . ARG B 1 89 ? -3.732 28.984 -11.148 1 93.19 89 ARG B N 1
ATOM 2982 C CA . ARG B 1 89 ? -3.402 27.641 -11.617 1 93.19 89 ARG B CA 1
ATOM 2983 C C . ARG B 1 89 ? -2.461 26.938 -10.648 1 93.19 89 ARG B C 1
ATOM 2985 O O . ARG B 1 89 ? -1.457 27.516 -10.227 1 93.19 89 ARG B O 1
ATOM 2992 N N . VAL B 1 90 ? -2.807 25.703 -10.289 1 95.69 90 VAL B N 1
ATOM 2993 C CA . VAL B 1 90 ? -1.952 24.906 -9.43 1 95.69 90 VAL B CA 1
ATOM 2994 C C . VAL B 1 90 ? -0.716 24.453 -10.195 1 95.69 90 VAL B C 1
ATOM 2996 O O . VAL B 1 90 ? -0.829 23.922 -11.312 1 95.69 90 VAL B O 1
ATOM 2999 N N . ILE B 1 91 ? 0.415 24.719 -9.656 1 95.69 91 ILE B N 1
ATOM 3000 C CA . ILE B 1 91 ? 1.688 24.328 -10.258 1 95.69 91 ILE B CA 1
ATOM 3001 C C . ILE B 1 91 ? 2.314 23.188 -9.453 1 95.69 91 ILE B C 1
ATOM 3003 O O . ILE B 1 91 ? 2.449 23.297 -8.227 1 95.69 91 ILE B O 1
ATOM 3007 N N . HIS B 1 92 ? 2.57 22.125 -10.117 1 96.88 92 HIS B N 1
ATOM 3008 C CA . HIS B 1 92 ? 3.293 21 -9.531 1 96.88 92 HIS B CA 1
ATOM 3009 C C . HIS B 1 92 ? 4.746 20.969 -9.992 1 96.88 92 HIS B C 1
ATOM 3011 O O . HIS B 1 92 ? 5.02 20.781 -11.18 1 96.88 92 HIS B O 1
ATOM 3017 N N . ASP B 1 93 ? 5.684 21.25 -9.117 1 97.31 93 ASP B N 1
ATOM 3018 C CA . ASP B 1 93 ? 7.105 21.203 -9.445 1 97.31 93 ASP B CA 1
ATOM 3019 C C . ASP B 1 93 ? 7.91 20.625 -8.281 1 97.31 93 ASP B C 1
ATOM 3021 O O . ASP B 1 93 ? 8.32 21.344 -7.379 1 97.31 93 ASP B O 1
ATOM 3025 N N . SER B 1 94 ? 8.195 19.344 -8.383 1 98.12 94 SER B N 1
ATOM 3026 C CA . SER B 1 94 ? 8.984 18.641 -7.371 1 98.12 94 SER B CA 1
ATOM 3027 C C . SER B 1 94 ? 10.398 18.359 -7.867 1 98.12 94 SER B C 1
ATOM 3029 O O . SER B 1 94 ? 11.086 17.484 -7.332 1 98.12 94 SER B O 1
ATOM 3031 N N . SER B 1 95 ? 10.773 19.031 -8.969 1 97.88 95 SER B N 1
ATOM 3032 C CA . SER B 1 95 ? 12.156 18.938 -9.414 1 97.88 95 SER B CA 1
ATOM 3033 C C . SER B 1 95 ? 13.117 19.5 -8.367 1 97.88 95 SER B C 1
ATOM 3035 O O . SER B 1 95 ? 12.695 20.234 -7.473 1 97.88 95 SER B O 1
ATOM 3037 N N . ARG B 1 96 ? 14.375 19.172 -8.484 1 97.56 96 ARG B N 1
ATOM 3038 C CA . ARG B 1 96 ? 15.383 19.719 -7.574 1 97.56 96 ARG B CA 1
ATOM 3039 C C . ARG B 1 96 ? 15.336 21.234 -7.551 1 97.56 96 ARG B C 1
ATOM 3041 O O . ARG B 1 96 ? 15.273 21.844 -6.48 1 97.56 96 ARG B O 1
ATOM 3048 N N . GLY B 1 97 ? 15.344 21.828 -8.742 1 97.31 97 GLY B N 1
ATOM 3049 C CA . GLY B 1 97 ? 15.258 23.266 -8.82 1 97.31 97 GLY B CA 1
ATOM 3050 C C . GLY B 1 97 ? 13.977 23.828 -8.219 1 97.31 97 GLY B C 1
ATOM 3051 O O . GLY B 1 97 ? 14.008 24.844 -7.52 1 97.31 97 GLY B O 1
ATOM 3052 N N . GLY B 1 98 ? 12.875 23.141 -8.469 1 98 98 GLY B N 1
ATOM 3053 C CA . GLY B 1 98 ? 11.586 23.578 -7.949 1 98 98 GLY B CA 1
ATOM 3054 C C . GLY B 1 98 ? 11.516 23.531 -6.434 1 98 98 GLY B C 1
ATOM 3055 O O . GLY B 1 98 ? 11.055 24.484 -5.805 1 98 98 GLY B O 1
ATOM 3056 N N . LEU B 1 99 ? 11.953 22.484 -5.863 1 98.62 99 LEU B N 1
ATOM 3057 C CA . LEU B 1 99 ? 11.883 22.328 -4.414 1 98.62 99 LEU B CA 1
ATOM 3058 C C . LEU B 1 99 ? 12.812 23.297 -3.709 1 98.62 99 LEU B C 1
ATOM 3060 O O . LEU B 1 99 ? 12.445 23.891 -2.686 1 98.62 99 LEU B O 1
ATOM 3064 N N . VAL B 1 100 ? 13.984 23.5 -4.254 1 98.31 100 VAL B N 1
ATOM 3065 C CA . VAL B 1 100 ? 14.953 24.406 -3.662 1 98.31 100 VAL B CA 1
ATOM 3066 C C . VAL B 1 100 ? 14.414 25.844 -3.736 1 98.31 100 VAL B C 1
ATOM 3068 O O . VAL B 1 100 ? 14.461 26.578 -2.748 1 98.31 100 VAL B O 1
ATOM 3071 N N . ARG B 1 101 ? 13.852 26.188 -4.879 1 98.25 101 ARG B N 1
ATOM 3072 C CA . ARG B 1 101 ? 13.266 27.516 -5.016 1 98.25 101 ARG B CA 1
ATOM 3073 C C . ARG B 1 101 ? 12.094 27.703 -4.055 1 98.25 101 ARG B C 1
ATOM 3075 O O . ARG B 1 101 ? 11.945 28.766 -3.447 1 98.25 101 ARG B O 1
ATOM 3082 N N . ALA B 1 102 ? 11.312 26.688 -3.938 1 98.56 102 ALA B N 1
ATOM 3083 C CA . ALA B 1 102 ? 10.109 26.766 -3.104 1 98.56 102 ALA B CA 1
ATOM 3084 C C . ALA B 1 102 ? 10.477 27 -1.64 1 98.56 102 ALA B C 1
ATOM 3086 O O . ALA B 1 102 ? 9.898 27.859 -0.976 1 98.56 102 ALA B O 1
ATOM 3087 N N . ILE B 1 103 ? 11.469 26.234 -1.142 1 98.81 103 ILE B N 1
ATOM 3088 C CA . ILE B 1 103 ? 11.812 26.375 0.268 1 98.81 103 ILE B CA 1
ATOM 3089 C C . ILE B 1 103 ? 12.461 27.734 0.502 1 98.81 103 ILE B C 1
ATOM 3091 O O . ILE B 1 103 ? 12.227 28.375 1.533 1 98.81 103 ILE B O 1
ATOM 3095 N N . ASP B 1 104 ? 13.266 28.172 -0.427 1 98.62 104 ASP B N 1
ATOM 3096 C CA . ASP B 1 104 ? 13.875 29.5 -0.293 1 98.62 104 ASP B CA 1
ATOM 3097 C C . ASP B 1 104 ? 12.812 30.594 -0.248 1 98.62 104 ASP B C 1
ATOM 3099 O O . ASP B 1 104 ? 12.898 31.516 0.568 1 98.62 104 ASP B O 1
ATOM 3103 N N . ASP B 1 105 ? 11.875 30.469 -1.076 1 98.56 105 ASP B N 1
ATOM 3104 C CA . ASP B 1 105 ? 10.789 31.453 -1.121 1 98.56 105 ASP B CA 1
ATOM 3105 C C . ASP B 1 105 ? 9.977 31.422 0.169 1 98.56 105 ASP B C 1
ATOM 3107 O O . ASP B 1 105 ? 9.617 32.469 0.705 1 98.56 105 ASP B O 1
ATOM 3111 N N . VAL B 1 106 ? 9.664 30.234 0.647 1 98.81 106 VAL B N 1
ATOM 3112 C CA . VAL B 1 106 ? 8.898 30.094 1.882 1 98.81 106 VAL B CA 1
ATOM 3113 C C . VAL B 1 106 ? 9.656 30.734 3.039 1 98.81 106 VAL B C 1
ATOM 3115 O O . VAL B 1 106 ? 9.086 31.516 3.807 1 98.81 106 VAL B O 1
ATOM 3118 N N . LEU B 1 107 ? 10.953 30.422 3.146 1 98.81 107 LEU B N 1
ATOM 3119 C CA . LEU B 1 107 ? 11.766 30.969 4.23 1 98.81 107 LEU B CA 1
ATOM 3120 C C . LEU B 1 107 ? 11.844 32.5 4.152 1 98.81 107 LEU B C 1
ATOM 3122 O O . LEU B 1 107 ? 11.773 33.156 5.176 1 98.81 107 LEU B O 1
ATOM 3126 N N . ARG B 1 108 ? 11.969 32.969 2.947 1 98.62 108 ARG B N 1
ATOM 3127 C CA . ARG B 1 108 ? 11.992 34.406 2.756 1 98.62 108 ARG B CA 1
ATOM 3128 C C . ARG B 1 108 ? 10.68 35.031 3.211 1 98.62 108 ARG B C 1
ATOM 3130 O O . ARG B 1 108 ? 10.688 36.031 3.939 1 98.62 108 ARG B O 1
ATOM 3137 N N . GLN B 1 109 ? 9.594 34.5 2.836 1 98.62 109 GLN B N 1
ATOM 3138 C CA . GLN B 1 109 ? 8.281 35.031 3.184 1 98.62 109 GLN B CA 1
ATOM 3139 C C . GLN B 1 109 ? 8.031 34.938 4.688 1 98.62 109 GLN B C 1
ATOM 3141 O O . GLN B 1 109 ? 7.422 35.844 5.273 1 98.62 109 GLN B O 1
ATOM 3146 N N . LEU B 1 110 ? 8.461 33.875 5.254 1 98.69 110 LEU B N 1
ATOM 3147 C CA . LEU B 1 110 ? 8.266 33.688 6.688 1 98.69 110 LEU B CA 1
ATOM 3148 C C . LEU B 1 110 ? 9.219 34.562 7.492 1 98.69 110 LEU B C 1
ATOM 3150 O O . LEU B 1 110 ? 8.977 34.812 8.672 1 98.69 110 LEU B O 1
ATOM 3154 N N . GLY B 1 111 ? 10.336 34.938 6.891 1 98.19 111 GLY B N 1
ATOM 3155 C CA . GLY B 1 111 ? 11.344 35.719 7.57 1 98.19 111 GLY B CA 1
ATOM 3156 C C . GLY B 1 111 ? 12.164 34.938 8.562 1 98.19 111 GLY B C 1
ATOM 3157 O O . GLY B 1 111 ? 12.539 35.438 9.625 1 98.19 111 GLY B O 1
ATOM 3158 N N . ILE B 1 112 ? 12.336 33.656 8.273 1 98.25 112 ILE B N 1
ATOM 3159 C CA . ILE B 1 112 ? 13.094 32.781 9.172 1 98.25 112 ILE B CA 1
ATOM 3160 C C . ILE B 1 112 ? 14.109 31.969 8.359 1 98.25 112 ILE B C 1
ATOM 3162 O O . ILE B 1 112 ? 14.078 31.984 7.125 1 98.25 112 ILE B O 1
ATOM 3166 N N . ASP B 1 113 ? 14.984 31.25 9.055 1 97.88 113 ASP B N 1
ATOM 3167 C CA . ASP B 1 113 ? 16.094 30.594 8.359 1 97.88 113 ASP B CA 1
ATOM 3168 C C . ASP B 1 113 ? 15.828 29.094 8.211 1 97.88 113 ASP B C 1
ATOM 3170 O O . ASP B 1 113 ? 16.531 28.406 7.469 1 97.88 113 ASP B O 1
ATOM 3174 N N . HIS B 1 114 ? 14.867 28.547 8.961 1 98.5 114 HIS B N 1
ATOM 3175 C CA . HIS B 1 114 ? 14.523 27.141 8.828 1 98.5 114 HIS B CA 1
ATOM 3176 C C . HIS B 1 114 ? 13.078 26.875 9.242 1 98.5 114 HIS B C 1
ATOM 3178 O O . HIS B 1 114 ? 12.477 27.688 9.953 1 98.5 114 HIS B O 1
ATOM 3184 N N . VAL B 1 115 ? 12.578 25.812 8.75 1 98.81 115 VAL B N 1
ATOM 3185 C CA . VAL B 1 115 ? 11.305 25.281 9.227 1 98.81 115 VAL B CA 1
ATOM 3186 C C . VAL B 1 115 ? 11.547 23.953 9.945 1 98.81 115 VAL B C 1
ATOM 3188 O O . VAL B 1 115 ? 12.656 23.406 9.914 1 98.81 115 VAL B O 1
ATOM 3191 N N . ASP B 1 116 ? 10.547 23.484 10.617 1 98.88 116 ASP B N 1
ATOM 3192 C CA . ASP B 1 116 ? 10.719 22.281 11.438 1 98.88 116 ASP B CA 1
ATOM 3193 C C . ASP B 1 116 ? 10.477 21.016 10.609 1 98.88 116 ASP B C 1
ATOM 3195 O O . ASP B 1 116 ? 11.258 20.062 10.688 1 98.88 116 ASP B O 1
ATOM 3199 N N . ILE B 1 117 ? 9.445 20.984 9.867 1 98.88 117 ILE B N 1
ATOM 3200 C CA . ILE B 1 117 ? 9.133 19.828 9.023 1 98.88 117 ILE B CA 1
ATOM 3201 C C . ILE B 1 117 ? 8.945 20.297 7.578 1 98.88 117 ILE B C 1
ATOM 3203 O O . ILE B 1 117 ? 8.18 21.219 7.309 1 98.88 117 ILE B O 1
ATOM 3207 N N . VAL B 1 118 ? 9.633 19.734 6.664 1 98.88 118 VAL B N 1
ATOM 3208 C CA . VAL B 1 118 ? 9.336 19.875 5.238 1 98.88 118 VAL B CA 1
ATOM 3209 C C . VAL B 1 118 ? 8.688 18.594 4.723 1 98.88 118 VAL B C 1
ATOM 3211 O O . VAL B 1 118 ? 9.156 17.484 5.02 1 98.88 118 VAL B O 1
ATOM 3214 N N . GLN B 1 119 ? 7.602 18.797 4.023 1 98.69 119 GLN B N 1
ATOM 3215 C CA . GLN B 1 119 ? 6.863 17.656 3.479 1 98.69 119 GLN B CA 1
ATOM 3216 C C . GLN B 1 119 ? 6.703 17.781 1.966 1 98.69 119 GLN B C 1
ATOM 3218 O O . GLN B 1 119 ? 6.395 18.859 1.455 1 98.69 119 GLN B O 1
ATOM 3223 N N . LEU B 1 120 ? 6.945 16.703 1.239 1 98.88 120 LEU B N 1
ATOM 3224 C CA . LEU B 1 120 ? 6.484 16.656 -0.144 1 98.88 120 LEU B CA 1
ATOM 3225 C C . LEU B 1 120 ? 4.965 16.531 -0.205 1 98.88 120 LEU B C 1
ATOM 3227 O O . LEU B 1 120 ? 4.395 15.578 0.324 1 98.88 120 LEU B O 1
ATOM 3231 N N . ALA B 1 121 ? 4.34 17.453 -0.839 1 98.62 121 ALA B N 1
ATOM 3232 C CA . ALA B 1 121 ? 2.895 17.641 -0.742 1 98.62 121 ALA B CA 1
ATOM 3233 C C . ALA B 1 121 ? 2.143 16.516 -1.429 1 98.62 121 ALA B C 1
ATOM 3235 O O . ALA B 1 121 ? 0.987 16.234 -1.1 1 98.62 121 ALA B O 1
ATOM 3236 N N . ALA B 1 122 ? 2.758 15.93 -2.406 1 97.88 122 ALA B N 1
ATOM 3237 C CA . ALA B 1 122 ? 2.146 14.859 -3.191 1 97.88 122 ALA B CA 1
ATOM 3238 C C . ALA B 1 122 ? 3.205 14.055 -3.943 1 97.88 122 ALA B C 1
ATOM 3240 O O . ALA B 1 122 ? 4.324 14.531 -4.148 1 97.88 122 ALA B O 1
ATOM 3241 N N . PRO B 1 123 ? 2.775 12.852 -4.371 1 97.12 123 PRO B N 1
ATOM 3242 C CA . PRO B 1 123 ? 3.711 12.078 -5.195 1 97.12 123 PRO B CA 1
ATOM 3243 C C . PRO B 1 123 ? 4.125 12.82 -6.465 1 97.12 123 PRO B C 1
ATOM 3245 O O . PRO B 1 123 ? 3.348 13.602 -7.008 1 97.12 123 PRO B O 1
ATOM 3248 N N . ALA B 1 124 ? 5.355 12.594 -6.914 1 96.31 124 ALA B N 1
ATOM 3249 C CA . ALA B 1 124 ? 5.91 13.188 -8.125 1 96.31 124 ALA B CA 1
ATOM 3250 C C . ALA B 1 124 ? 6.312 12.109 -9.133 1 96.31 124 ALA B C 1
ATOM 3252 O O . ALA B 1 124 ? 7.5 11.914 -9.398 1 96.31 124 ALA B O 1
ATOM 3253 N N . PRO B 1 125 ? 5.367 11.492 -9.781 1 91.69 125 PRO B N 1
ATOM 3254 C CA . PRO B 1 125 ? 5.676 10.336 -10.633 1 91.69 125 PRO B CA 1
ATOM 3255 C C . PRO B 1 125 ? 6.473 10.719 -11.883 1 91.69 125 PRO B C 1
ATOM 3257 O O . PRO B 1 125 ? 7.102 9.859 -12.5 1 91.69 125 PRO B O 1
ATOM 3260 N N . ASP B 1 126 ? 6.527 12.039 -12.18 1 94 126 ASP B N 1
ATOM 3261 C CA . ASP B 1 126 ? 7.16 12.461 -13.43 1 94 126 ASP B CA 1
ATOM 3262 C C . ASP B 1 126 ? 8.609 12.867 -13.195 1 94 126 ASP B C 1
ATOM 3264 O O . ASP B 1 126 ? 9.305 13.273 -14.125 1 94 126 ASP B O 1
ATOM 3268 N N . ILE B 1 127 ? 9.008 12.859 -11.984 1 96.75 127 ILE B N 1
ATOM 3269 C CA . ILE B 1 127 ? 10.375 13.211 -11.625 1 96.75 127 ILE B CA 1
ATOM 3270 C C . ILE B 1 127 ? 11.102 11.977 -11.109 1 96.75 127 ILE B C 1
ATOM 3272 O O . ILE B 1 127 ? 10.539 11.188 -10.352 1 96.75 127 ILE B O 1
ATOM 3276 N N . PRO B 1 128 ? 12.383 11.734 -11.547 1 97 128 PRO B N 1
ATOM 3277 C CA . PRO B 1 128 ? 13.125 10.578 -11.039 1 97 128 PRO B CA 1
ATOM 3278 C C . PRO B 1 128 ? 13.141 10.516 -9.508 1 97 128 PRO B C 1
ATOM 3280 O O . PRO B 1 128 ? 13.352 11.531 -8.852 1 97 128 PRO B O 1
ATOM 3283 N N . PHE B 1 129 ? 12.984 9.344 -9 1 97.5 129 PHE B N 1
ATOM 3284 C CA . PHE B 1 129 ? 12.844 9.086 -7.574 1 97.5 129 PHE B CA 1
ATOM 3285 C C . PHE B 1 129 ? 14.016 9.672 -6.797 1 97.5 129 PHE B C 1
ATOM 3287 O O . PHE B 1 129 ? 13.82 10.445 -5.859 1 97.5 129 PHE B O 1
ATOM 3294 N N . ARG B 1 130 ? 15.203 9.406 -7.188 1 97.5 130 ARG B N 1
ATOM 3295 C CA . ARG B 1 130 ? 16.391 9.828 -6.461 1 97.5 130 ARG B CA 1
ATOM 3296 C C . ARG B 1 130 ? 16.547 11.344 -6.477 1 97.5 130 ARG B C 1
ATOM 3298 O O . ARG B 1 130 ? 17 11.938 -5.5 1 97.5 130 ARG B O 1
ATOM 3305 N N . GLU B 1 131 ? 16.125 11.977 -7.562 1 98.25 131 GLU B N 1
ATOM 3306 C CA . GLU B 1 131 ? 16.203 13.438 -7.633 1 98.25 131 GLU B CA 1
ATOM 3307 C C . GLU B 1 131 ? 15.352 14.086 -6.551 1 98.25 131 GLU B C 1
ATOM 3309 O O . GLU B 1 131 ? 15.828 14.969 -5.828 1 98.25 131 GLU B O 1
ATOM 3314 N N . VAL B 1 132 ? 14.188 13.609 -6.41 1 98.5 132 VAL B N 1
ATOM 3315 C CA . VAL B 1 132 ? 13.242 14.203 -5.473 1 98.5 132 VAL B CA 1
ATOM 3316 C C . VAL B 1 132 ? 13.711 13.961 -4.039 1 98.5 132 VAL B C 1
ATOM 3318 O O . VAL B 1 132 ? 13.852 14.898 -3.258 1 98.5 132 VAL B O 1
ATOM 3321 N N . ILE B 1 133 ? 14.039 12.68 -3.756 1 98.56 133 ILE B N 1
ATOM 3322 C CA . ILE B 1 133 ? 14.273 12.289 -2.369 1 98.56 133 ILE B CA 1
ATOM 3323 C C . ILE B 1 133 ? 15.625 12.82 -1.901 1 98.56 133 ILE B C 1
ATOM 3325 O O . ILE B 1 133 ? 15.758 13.289 -0.77 1 98.56 133 ILE B O 1
ATOM 3329 N N . ASP B 1 134 ? 16.609 12.828 -2.771 1 98.44 134 ASP B N 1
ATOM 3330 C CA . ASP B 1 134 ? 17.906 13.406 -2.424 1 98.44 134 ASP B CA 1
ATOM 3331 C C . ASP B 1 134 ? 17.797 14.906 -2.184 1 98.44 134 ASP B C 1
ATOM 3333 O O . ASP B 1 134 ? 18.5 15.461 -1.337 1 98.44 134 ASP B O 1
ATOM 3337 N N . THR B 1 135 ? 16.938 15.539 -2.961 1 98.69 135 THR B N 1
ATOM 3338 C CA . THR B 1 135 ? 16.719 16.969 -2.77 1 98.69 135 THR B CA 1
ATOM 3339 C C . THR B 1 135 ? 16.094 17.234 -1.408 1 98.69 135 THR B C 1
ATOM 3341 O O . THR B 1 135 ? 16.531 18.125 -0.679 1 98.69 135 THR B O 1
ATOM 3344 N N . LEU B 1 136 ? 15.133 16.5 -1.035 1 98.81 136 LEU B N 1
ATOM 3345 C CA . LEU B 1 136 ? 14.484 16.672 0.259 1 98.81 136 LEU B CA 1
ATOM 3346 C C . LEU B 1 136 ? 15.461 16.422 1.399 1 98.81 136 LEU B C 1
ATOM 3348 O O . LEU B 1 136 ? 15.5 17.172 2.375 1 98.81 136 LEU B O 1
ATOM 3352 N N . ALA B 1 137 ? 16.234 15.359 1.259 1 98.62 137 ALA B N 1
ATOM 3353 C CA . ALA B 1 137 ? 17.266 15.07 2.254 1 98.62 137 ALA B CA 1
ATOM 3354 C C . ALA B 1 137 ? 18.25 16.219 2.375 1 98.62 137 ALA B C 1
ATOM 3356 O O . ALA B 1 137 ? 18.672 16.578 3.48 1 98.62 137 ALA B O 1
ATOM 3357 N N . ALA B 1 138 ? 18.609 16.781 1.254 1 98.56 138 ALA B N 1
ATOM 3358 C CA . ALA B 1 138 ? 19.562 17.891 1.229 1 98.56 138 ALA B CA 1
ATOM 3359 C C . ALA B 1 138 ? 19.016 19.109 1.959 1 98.56 138 ALA B C 1
ATOM 3361 O O . ALA B 1 138 ? 19.766 19.859 2.566 1 98.56 138 ALA B O 1
ATOM 3362 N N . LEU B 1 139 ? 17.672 19.297 1.926 1 98.69 139 LEU B N 1
ATOM 3363 C CA . LEU B 1 139 ? 17.078 20.406 2.656 1 98.69 139 LEU B CA 1
ATOM 3364 C C . LEU B 1 139 ? 17.312 20.25 4.156 1 98.69 139 LEU B C 1
ATOM 3366 O O . LEU B 1 139 ? 17.484 21.25 4.863 1 98.69 139 LEU B O 1
ATOM 3370 N N . ILE B 1 140 ? 17.281 19.016 4.656 1 98.69 140 ILE B N 1
ATOM 3371 C CA . ILE B 1 140 ? 17.547 18.734 6.062 1 98.69 140 ILE B CA 1
ATOM 3372 C C . ILE B 1 140 ? 19.031 18.953 6.359 1 98.69 140 ILE B C 1
ATOM 3374 O O . ILE B 1 140 ? 19.391 19.625 7.332 1 98.69 140 ILE B O 1
ATOM 3378 N N . GLN B 1 141 ? 19.844 18.438 5.504 1 98.25 141 GLN B N 1
ATOM 3379 C CA . GLN B 1 141 ? 21.281 18.484 5.703 1 98.25 141 GLN B CA 1
ATOM 3380 C C . GLN B 1 141 ? 21.797 19.922 5.652 1 98.25 141 GLN B C 1
ATOM 3382 O O . GLN B 1 141 ? 22.75 20.281 6.344 1 98.25 141 GLN B O 1
ATOM 3387 N N . SER B 1 142 ? 21.125 20.766 4.867 1 97.5 142 SER B N 1
ATOM 3388 C CA . SER B 1 142 ? 21.531 22.156 4.73 1 97.5 142 SER B CA 1
ATOM 3389 C C . SER B 1 142 ? 21.078 22.984 5.926 1 97.5 142 SER B C 1
ATOM 3391 O O . SER B 1 142 ? 21.5 24.141 6.086 1 97.5 142 SER B O 1
ATOM 3393 N N . GLY B 1 143 ? 20.125 22.453 6.715 1 97.5 143 GLY B N 1
ATOM 3394 C CA . GLY B 1 143 ? 19.641 23.156 7.891 1 97.5 143 GLY B CA 1
ATOM 3395 C C . GLY B 1 143 ? 18.391 23.969 7.625 1 97.5 143 GLY B C 1
ATOM 3396 O O . GLY B 1 143 ? 17.828 24.578 8.547 1 97.5 143 GLY B O 1
ATOM 3397 N N . LYS B 1 144 ? 17.906 23.953 6.402 1 98.44 144 LYS B N 1
ATOM 3398 C CA . LYS B 1 144 ? 16.719 24.719 6.059 1 98.44 144 LYS B CA 1
ATOM 3399 C C . LYS B 1 144 ? 15.461 24.094 6.676 1 98.44 144 LYS B C 1
ATOM 3401 O O . LYS B 1 144 ? 14.422 24.75 6.789 1 98.44 144 LYS B O 1
ATOM 3406 N N . ALA B 1 145 ? 15.578 22.844 7.035 1 98.62 145 ALA B N 1
ATOM 3407 C CA . ALA B 1 145 ? 14.523 22.109 7.738 1 98.62 145 ALA B CA 1
ATOM 3408 C C . ALA B 1 145 ? 15.117 21.125 8.734 1 98.62 145 ALA B C 1
ATOM 3410 O O . ALA B 1 145 ? 16.297 20.781 8.648 1 98.62 145 ALA B O 1
ATOM 3411 N N . ARG B 1 146 ? 14.312 20.688 9.664 1 98.69 146 ARG B N 1
ATOM 3412 C CA . ARG B 1 146 ? 14.828 19.812 10.711 1 98.69 146 ARG B CA 1
ATOM 3413 C C . ARG B 1 146 ? 14.359 18.375 10.492 1 98.69 146 ARG B C 1
ATOM 3415 O O . ARG B 1 146 ? 15.109 17.422 10.75 1 98.69 146 ARG B O 1
ATOM 3422 N N . TYR B 1 147 ? 13.133 18.172 10.086 1 98.81 147 TYR B N 1
ATOM 3423 C CA . TYR B 1 147 ? 12.539 16.859 9.906 1 98.81 147 TYR B CA 1
ATOM 3424 C C . TYR B 1 147 ? 11.898 16.719 8.523 1 98.81 147 TYR B C 1
ATOM 3426 O O . TYR B 1 147 ? 11.555 17.734 7.898 1 98.81 147 TYR B O 1
ATOM 3434 N N . LEU B 1 148 ? 11.797 15.523 8.039 1 98.81 148 LEU B N 1
ATOM 3435 C CA . LEU B 1 148 ? 11.258 15.211 6.723 1 98.81 148 LEU B CA 1
ATOM 3436 C C . LEU B 1 148 ? 9.922 14.492 6.836 1 98.81 148 LEU B C 1
ATOM 3438 O O . LEU B 1 148 ? 9.758 13.609 7.684 1 98.81 148 LEU B O 1
ATOM 3442 N N . GLY B 1 149 ? 8.953 14.914 6.023 1 98.81 149 GLY B N 1
ATOM 3443 C CA . GLY B 1 149 ? 7.676 14.227 5.957 1 98.81 149 GLY B CA 1
ATOM 3444 C C . GLY B 1 149 ? 7.176 14.039 4.539 1 98.81 149 GLY B C 1
ATOM 3445 O O . GLY B 1 149 ? 7.77 14.555 3.588 1 98.81 149 GLY B O 1
ATOM 3446 N N . LEU B 1 150 ? 6.168 13.219 4.363 1 98.88 150 LEU B N 1
ATOM 3447 C CA . LEU B 1 150 ? 5.422 13.016 3.127 1 98.88 150 LEU B CA 1
ATOM 3448 C C . LEU B 1 150 ? 3.932 13.234 3.352 1 98.88 150 LEU B C 1
ATOM 3450 O O . LEU B 1 150 ? 3.377 12.789 4.359 1 98.88 150 LEU B O 1
ATOM 3454 N N . ALA B 1 151 ? 3.355 13.977 2.467 1 98.62 151 ALA B N 1
ATOM 3455 C CA . ALA B 1 151 ? 1.913 14.18 2.545 1 98.62 151 ALA B CA 1
ATOM 3456 C C . ALA B 1 151 ? 1.194 13.484 1.396 1 98.62 151 ALA B C 1
ATOM 3458 O O . ALA B 1 151 ? 1.645 13.539 0.248 1 98.62 151 ALA B O 1
ATOM 3459 N N . ASN B 1 152 ? 0.194 12.742 1.688 1 97.38 152 ASN B N 1
ATOM 3460 C CA . ASN B 1 152 ? -0.737 12.18 0.717 1 97.38 152 ASN B CA 1
ATOM 3461 C C . ASN B 1 152 ? -0.044 11.188 -0.212 1 97.38 152 ASN B C 1
ATOM 3463 O O . ASN B 1 152 ? -0.275 11.195 -1.423 1 97.38 152 ASN B O 1
ATOM 3467 N N . HIS B 1 153 ? 0.809 10.422 0.31 1 98.25 153 HIS B N 1
ATOM 3468 C CA . HIS B 1 153 ? 1.499 9.375 -0.434 1 98.25 153 HIS B CA 1
ATOM 3469 C C . HIS B 1 153 ? 0.929 8 -0.104 1 98.25 153 HIS B C 1
ATOM 3471 O O . HIS B 1 153 ? 0.568 7.734 1.044 1 98.25 153 HIS B O 1
ATOM 3477 N N . PRO B 1 154 ? 0.853 7.137 -1.138 1 97.44 154 PRO B N 1
ATOM 3478 C CA . PRO B 1 154 ? 0.475 5.758 -0.815 1 97.44 154 PRO B CA 1
ATOM 3479 C C . PRO B 1 154 ? 1.537 5.031 0.007 1 97.44 154 PRO B C 1
ATOM 3481 O O . PRO B 1 154 ? 2.713 5.402 -0.032 1 97.44 154 PRO B O 1
ATOM 3484 N N . ALA B 1 155 ? 1.08 4 0.708 1 98.12 155 ALA B N 1
ATOM 3485 C CA . ALA B 1 155 ? 1.932 3.283 1.652 1 98.12 155 ALA B CA 1
ATOM 3486 C C . ALA B 1 155 ? 3.197 2.768 0.971 1 98.12 155 ALA B C 1
ATOM 3488 O O . ALA B 1 155 ? 4.281 2.797 1.557 1 98.12 155 ALA B O 1
ATOM 3489 N N . TRP B 1 156 ? 3.086 2.275 -0.293 1 98.06 156 TRP B N 1
ATOM 3490 C CA . TRP B 1 156 ? 4.246 1.683 -0.95 1 98.06 156 TRP B CA 1
ATOM 3491 C C . TRP B 1 156 ? 5.312 2.736 -1.229 1 98.06 156 TRP B C 1
ATOM 3493 O O . TRP B 1 156 ? 6.512 2.455 -1.146 1 98.06 156 TRP B O 1
ATOM 3503 N N . GLN B 1 157 ? 4.949 3.992 -1.496 1 98.44 157 GLN B N 1
ATOM 3504 C CA . GLN B 1 157 ? 5.926 5.055 -1.713 1 98.44 157 GLN B CA 1
ATOM 3505 C C . GLN B 1 157 ? 6.555 5.504 -0.396 1 98.44 157 GLN B C 1
ATOM 3507 O O . GLN B 1 157 ? 7.75 5.789 -0.338 1 98.44 157 GLN B O 1
ATOM 3512 N N . ILE B 1 158 ? 5.699 5.594 0.633 1 98.75 158 ILE B N 1
ATOM 3513 C CA . ILE B 1 158 ? 6.227 5.93 1.951 1 98.75 158 ILE B CA 1
ATOM 3514 C C . ILE B 1 158 ? 7.297 4.918 2.354 1 98.75 158 ILE B C 1
ATOM 3516 O O . ILE B 1 158 ? 8.375 5.301 2.82 1 98.75 158 ILE B O 1
ATOM 3520 N N . SER B 1 159 ? 6.98 3.674 2.178 1 98.62 159 SER B N 1
ATOM 3521 C CA . SER B 1 159 ? 7.898 2.59 2.506 1 98.62 159 SER B CA 1
ATOM 3522 C C . SER B 1 159 ? 9.172 2.674 1.672 1 98.62 159 SER B C 1
ATOM 3524 O O . SER B 1 159 ? 10.273 2.516 2.197 1 98.62 159 SER B O 1
ATOM 3526 N N . ARG B 1 160 ? 9.055 2.912 0.353 1 98.5 160 ARG B N 1
ATOM 3527 C CA . ARG B 1 160 ? 10.188 3.057 -0.557 1 98.5 160 ARG B CA 1
ATOM 3528 C C . ARG B 1 160 ? 11.125 4.172 -0.1 1 98.5 160 ARG B C 1
ATOM 3530 O O . ARG B 1 160 ? 12.336 3.967 0.015 1 98.5 160 ARG B O 1
ATOM 3537 N N . VAL B 1 161 ? 10.539 5.344 0.214 1 98.75 161 VAL B N 1
ATOM 3538 C CA . VAL B 1 161 ? 11.297 6.516 0.623 1 98.75 161 VAL B CA 1
ATOM 3539 C C . VAL B 1 161 ? 11.992 6.246 1.956 1 98.75 161 VAL B C 1
ATOM 3541 O O . VAL B 1 161 ? 13.188 6.52 2.109 1 98.75 161 VAL B O 1
ATOM 3544 N N . SER B 1 162 ? 11.25 5.684 2.93 1 98.81 162 SER B N 1
ATOM 3545 C CA . SER B 1 162 ? 11.805 5.41 4.254 1 98.81 162 SER B CA 1
ATOM 3546 C C . SER B 1 162 ? 12.992 4.461 4.172 1 98.81 162 SER B C 1
ATOM 3548 O O . SER B 1 162 ? 14.039 4.723 4.762 1 98.81 162 SER B O 1
ATOM 3550 N N . GLN B 1 163 ? 12.812 3.377 3.406 1 98.5 163 GLN B N 1
ATOM 3551 C CA . GLN B 1 163 ? 13.875 2.379 3.295 1 98.5 163 GLN B CA 1
ATOM 3552 C C . GLN B 1 163 ? 15.109 2.959 2.609 1 98.5 163 GLN B C 1
ATOM 3554 O O . GLN B 1 163 ? 16.234 2.721 3.045 1 98.5 163 GLN B O 1
ATOM 3559 N N . TYR B 1 164 ? 14.938 3.768 1.521 1 98.5 164 TYR B N 1
ATOM 3560 C CA . TYR B 1 164 ? 16.031 4.418 0.791 1 98.5 164 TYR B CA 1
ATOM 3561 C C . TYR B 1 164 ? 16.844 5.316 1.711 1 98.5 164 TYR B C 1
ATOM 3563 O O . TYR B 1 164 ? 18.062 5.23 1.745 1 98.5 164 TYR B O 1
ATOM 3571 N N . LEU B 1 165 ? 16.125 6.121 2.455 1 98.81 165 LEU B N 1
ATOM 3572 C CA . LEU B 1 165 ? 16.781 7.074 3.338 1 98.81 165 LEU B CA 1
ATOM 3573 C C . LEU B 1 165 ? 17.594 6.355 4.406 1 98.81 165 LEU B C 1
ATOM 3575 O O . LEU B 1 165 ? 18.734 6.738 4.691 1 98.81 165 LEU B O 1
ATOM 3579 N N . ILE B 1 166 ? 17.047 5.305 5.008 1 97.94 166 ILE B N 1
ATOM 3580 C CA . ILE B 1 166 ? 17.703 4.531 6.043 1 97.94 166 ILE B CA 1
ATOM 3581 C C . ILE B 1 166 ? 18.953 3.855 5.465 1 97.94 166 ILE B C 1
ATOM 3583 O O . ILE B 1 166 ? 20.047 3.971 6.02 1 97.94 166 ILE B O 1
ATOM 3587 N N . ASP B 1 167 ? 18.812 3.211 4.352 1 97.44 167 ASP B N 1
ATOM 3588 C CA . ASP B 1 167 ? 19.891 2.404 3.779 1 97.44 167 ASP B CA 1
ATOM 3589 C C . ASP B 1 167 ? 21.047 3.283 3.33 1 97.44 167 ASP B C 1
ATOM 3591 O O . ASP B 1 167 ? 22.219 2.869 3.398 1 97.44 167 ASP B O 1
ATOM 3595 N N . LEU B 1 168 ? 20.766 4.52 2.854 1 97.19 168 LEU B N 1
ATOM 3596 C CA . LEU B 1 168 ? 21.812 5.41 2.35 1 97.19 168 LEU B CA 1
ATOM 3597 C C . LEU B 1 168 ? 22.297 6.344 3.449 1 97.19 168 LEU B C 1
ATOM 3599 O O . LEU B 1 168 ? 23.094 7.25 3.188 1 97.19 168 LEU B O 1
ATOM 3603 N N . HIS B 1 169 ? 21.797 6.148 4.691 1 97.56 169 HIS B N 1
ATOM 3604 C CA . HIS B 1 169 ? 22.203 6.926 5.859 1 97.56 169 HIS B CA 1
ATOM 3605 C C . HIS B 1 169 ? 21.922 8.406 5.656 1 97.56 169 HIS B C 1
ATOM 3607 O O . HIS B 1 169 ? 22.766 9.258 5.941 1 97.56 169 HIS B O 1
ATOM 3613 N N . LEU B 1 170 ? 20.812 8.711 5.051 1 97.94 170 LEU B N 1
ATOM 3614 C CA . LEU B 1 170 ? 20.281 10.062 4.883 1 97.94 170 LEU B CA 1
ATOM 3615 C C . LEU B 1 170 ? 19.297 10.406 5.992 1 97.94 170 LEU B C 1
ATOM 3617 O O . LEU B 1 170 ? 18.922 9.531 6.781 1 97.94 170 LEU B O 1
ATOM 3621 N N . PRO B 1 171 ? 18.938 11.703 6.148 1 97.88 171 PRO B N 1
ATOM 3622 C CA . PRO B 1 171 ? 17.922 12.047 7.156 1 97.88 171 PRO B CA 1
ATOM 3623 C C . PRO B 1 171 ? 16.625 11.266 6.984 1 97.88 171 PRO B C 1
ATOM 3625 O O . PRO B 1 171 ? 16 11.32 5.918 1 97.88 171 PRO B O 1
ATOM 3628 N N . GLU B 1 172 ? 16.25 10.602 8.008 1 98.25 172 GLU B N 1
ATOM 3629 C CA . GLU B 1 172 ? 15.141 9.656 7.93 1 98.25 172 GLU B CA 1
ATOM 3630 C C . GLU B 1 172 ? 13.797 10.383 7.914 1 98.25 172 GLU B C 1
ATOM 3632 O O . GLU B 1 172 ? 13.68 11.492 8.445 1 98.25 172 GLU B O 1
ATOM 3637 N N . LEU B 1 173 ? 12.867 9.719 7.254 1 98.81 173 LEU B N 1
ATOM 3638 C CA . LEU B 1 173 ? 11.484 10.195 7.277 1 98.81 173 LEU B CA 1
ATOM 3639 C C . LEU B 1 173 ? 10.93 10.18 8.695 1 98.81 173 LEU B C 1
ATOM 3641 O O . LEU B 1 173 ? 11.164 9.234 9.445 1 98.81 173 LEU B O 1
ATOM 3645 N N . THR B 1 174 ? 10.133 11.25 9.055 1 98.69 174 THR B N 1
ATOM 3646 C CA . THR B 1 174 ? 9.664 11.383 10.422 1 98.69 174 THR B CA 1
ATOM 3647 C C . THR B 1 174 ? 8.133 11.391 10.477 1 98.69 174 THR B C 1
ATOM 3649 O O . THR B 1 174 ? 7.535 10.852 11.406 1 98.69 174 THR B O 1
ATOM 3652 N N . ALA B 1 175 ? 7.492 11.938 9.438 1 98.75 175 ALA B N 1
ATOM 3653 C CA . ALA B 1 175 ? 6.066 12.227 9.562 1 98.75 175 ALA B CA 1
ATOM 3654 C C . ALA B 1 175 ? 5.32 11.898 8.273 1 98.75 175 ALA B C 1
ATOM 3656 O O . ALA B 1 175 ? 5.891 11.992 7.184 1 98.75 175 ALA B O 1
ATOM 3657 N N . ILE B 1 176 ? 4.098 11.516 8.453 1 98.81 176 ILE B N 1
ATOM 3658 C CA . ILE B 1 176 ? 3.145 11.344 7.367 1 98.81 176 ILE B CA 1
ATOM 3659 C C . ILE B 1 176 ? 1.933 12.242 7.59 1 98.81 176 ILE B C 1
ATOM 3661 O O . ILE B 1 176 ? 1.299 12.195 8.648 1 98.81 176 ILE B O 1
ATOM 3665 N N . ASN B 1 177 ? 1.74 13.117 6.664 1 98.75 177 ASN B N 1
ATOM 3666 C CA . ASN B 1 177 ? 0.513 13.906 6.637 1 98.75 177 ASN B CA 1
ATOM 3667 C C . ASN B 1 177 ? -0.52 13.305 5.688 1 98.75 177 ASN B C 1
ATOM 3669 O O . ASN B 1 177 ? -0.246 13.125 4.5 1 98.75 177 ASN B O 1
ATOM 3673 N N . THR B 1 178 ? -1.68 12.922 6.25 1 98.25 178 THR B N 1
ATOM 3674 C CA . THR B 1 178 ? -2.668 12.227 5.43 1 98.25 178 THR B CA 1
ATOM 3675 C C . THR B 1 178 ? -4.078 12.461 5.969 1 98.25 178 THR B C 1
ATOM 3677 O O . THR B 1 178 ? -4.25 12.781 7.148 1 98.25 178 THR B O 1
ATOM 3680 N N . ASP B 1 179 ? -5.062 12.312 5.027 1 97.44 179 ASP B N 1
ATOM 3681 C CA . ASP B 1 179 ? -6.465 12.406 5.418 1 97.44 179 ASP B CA 1
ATOM 3682 C C . ASP B 1 179 ? -6.852 11.266 6.359 1 97.44 179 ASP B C 1
ATOM 3684 O O . ASP B 1 179 ? -6.66 10.094 6.027 1 97.44 179 ASP B O 1
ATOM 3688 N N . TYR B 1 180 ? -7.297 11.57 7.523 1 98.06 180 TYR B N 1
ATOM 3689 C CA . TYR B 1 180 ? -7.684 10.555 8.5 1 98.06 180 TYR B CA 1
ATOM 3690 C C . TYR B 1 180 ? -8.773 11.078 9.43 1 98.06 180 TYR B C 1
ATOM 3692 O O . TYR B 1 180 ? -8.586 12.094 10.102 1 98.06 180 TYR B O 1
ATOM 3700 N N . SER B 1 181 ? -9.883 10.5 9.438 1 97.75 181 SER B N 1
ATOM 3701 C CA . SER B 1 181 ? -11.055 10.789 10.258 1 97.75 181 SER B CA 1
ATOM 3702 C C . SER B 1 181 ? -11.977 9.578 10.352 1 97.75 181 SER B C 1
ATOM 3704 O O . SER B 1 181 ? -11.719 8.547 9.727 1 97.75 181 SER B O 1
ATOM 3706 N N . LEU B 1 182 ? -13.016 9.719 11.156 1 97.12 182 LEU B 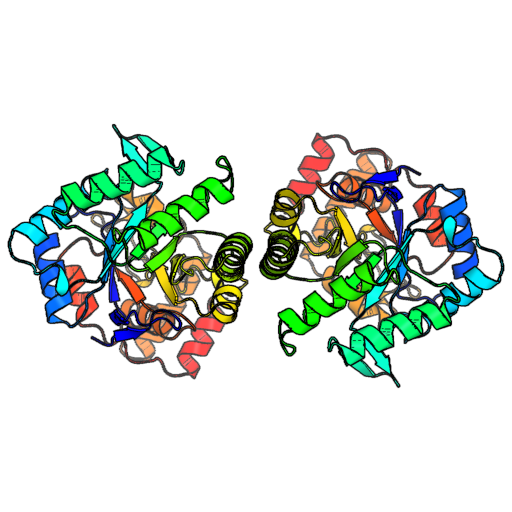N 1
ATOM 3707 C CA . LEU B 1 182 ? -13.992 8.648 11.266 1 97.12 182 LEU B CA 1
ATOM 3708 C C . LEU B 1 182 ? -14.648 8.367 9.922 1 97.12 182 LEU B C 1
ATOM 3710 O O . LEU B 1 182 ? -15.141 7.258 9.68 1 97.12 182 LEU B O 1
ATOM 3714 N N . LEU B 1 183 ? -14.609 9.383 9.055 1 96.62 183 LEU B N 1
ATOM 3715 C CA . LEU B 1 183 ? -15.273 9.219 7.77 1 96.62 183 LEU B CA 1
ATOM 3716 C C . LEU B 1 183 ? -14.266 8.844 6.684 1 96.62 183 LEU B C 1
ATOM 3718 O O . LEU B 1 183 ? -14.656 8.531 5.555 1 96.62 183 LEU B O 1
ATOM 3722 N N . GLN B 1 184 ? -13.008 8.898 6.953 1 96.44 184 GLN B N 1
ATOM 3723 C CA . GLN B 1 184 ? -11.93 8.555 6.031 1 96.44 184 GLN B CA 1
ATOM 3724 C C . GLN B 1 184 ? -10.859 7.715 6.727 1 96.44 184 GLN B C 1
ATOM 3726 O O . GLN B 1 184 ? -9.922 8.258 7.312 1 96.44 184 GLN B O 1
ATOM 3731 N N . ARG B 1 185 ? -10.922 6.43 6.582 1 95.75 185 ARG B N 1
ATOM 3732 C CA . ARG B 1 185 ? -10.078 5.523 7.355 1 95.75 185 ARG B CA 1
ATOM 3733 C C . ARG B 1 185 ? -9.25 4.633 6.438 1 95.75 185 ARG B C 1
ATOM 3735 O O . ARG B 1 185 ? -8.727 3.604 6.871 1 95.75 185 ARG B O 1
ATOM 3742 N N . GLY B 1 186 ? -9.148 5.074 5.137 1 93.38 186 GLY B N 1
ATOM 3743 C CA . GLY B 1 186 ? -8.453 4.293 4.125 1 93.38 186 GLY B CA 1
ATOM 3744 C C . GLY B 1 186 ? -7.02 3.979 4.496 1 93.38 186 GLY B C 1
ATOM 3745 O O . GLY B 1 186 ? -6.477 2.953 4.078 1 93.38 186 GLY B O 1
ATOM 3746 N N . ILE B 1 187 ? -6.398 4.777 5.332 1 94.62 187 ILE B N 1
ATOM 3747 C CA . ILE B 1 187 ? -4.98 4.648 5.652 1 94.62 187 ILE B CA 1
ATOM 3748 C C . ILE B 1 187 ? -4.77 3.471 6.598 1 94.62 187 ILE B C 1
ATOM 3750 O O . ILE B 1 187 ? -3.639 3.018 6.793 1 94.62 187 ILE B O 1
ATOM 3754 N N . GLU B 1 188 ? -5.777 2.971 7.246 1 94.44 188 GLU B N 1
ATOM 3755 C CA . GLU B 1 188 ? -5.652 1.926 8.258 1 94.44 188 GLU B CA 1
ATOM 3756 C C . GLU B 1 188 ? -5.242 0.597 7.633 1 94.44 188 GLU B C 1
ATOM 3758 O O . GLU B 1 188 ? -4.781 -0.31 8.328 1 94.44 188 GLU B O 1
ATOM 3763 N N . ASP B 1 189 ? -5.297 0.537 6.336 1 89.25 189 ASP B N 1
ATOM 3764 C CA . ASP B 1 189 ? -5 -0.714 5.645 1 89.25 189 ASP B CA 1
ATOM 3765 C C . ASP B 1 189 ? -3.496 -0.875 5.426 1 89.25 189 ASP B C 1
ATOM 3767 O O . ASP B 1 189 ? -2.982 -1.996 5.41 1 89.25 189 ASP B O 1
ATOM 3771 N N . ASP B 1 190 ? -2.859 0.22 5.262 1 94.38 190 ASP B N 1
ATOM 3772 C CA . ASP B 1 190 ? -1.478 0.012 4.836 1 94.38 190 ASP B CA 1
ATOM 3773 C C . ASP B 1 190 ? -0.567 1.117 5.367 1 94.38 190 ASP B C 1
ATOM 3775 O O . ASP B 1 190 ? 0.55 0.847 5.812 1 94.38 190 ASP B O 1
ATOM 3779 N N . VAL B 1 191 ? -1.096 2.363 5.445 1 97.19 191 VAL B N 1
ATOM 3780 C CA . VAL B 1 191 ? -0.244 3.473 5.855 1 97.19 191 VAL B CA 1
ATOM 3781 C C . VAL B 1 191 ? 0.108 3.332 7.336 1 97.19 191 VAL B C 1
ATOM 3783 O O . VAL B 1 191 ? 1.246 3.588 7.738 1 97.19 191 VAL B O 1
ATOM 3786 N N . THR B 1 192 ? -0.842 2.885 8.133 1 97.5 192 THR B N 1
ATOM 3787 C CA . THR B 1 192 ? -0.583 2.721 9.555 1 97.5 192 THR B CA 1
ATOM 3788 C C . THR B 1 192 ? 0.453 1.625 9.797 1 97.5 192 THR B C 1
ATOM 3790 O O . THR B 1 192 ? 1.28 1.732 10.703 1 97.5 192 THR B O 1
ATOM 3793 N N . ALA B 1 193 ? 0.409 0.557 8.984 1 96.81 193 ALA B N 1
ATOM 3794 C CA . ALA B 1 193 ? 1.403 -0.508 9.094 1 96.81 193 ALA B CA 1
ATOM 3795 C C . ALA B 1 193 ? 2.797 0.004 8.742 1 96.81 193 ALA B C 1
ATOM 3797 O O . ALA B 1 193 ? 3.777 -0.344 9.406 1 96.81 193 ALA B O 1
ATOM 3798 N N . THR B 1 194 ? 2.834 0.833 7.73 1 98 194 THR B N 1
ATOM 3799 C CA . THR B 1 194 ? 4.098 1.436 7.324 1 98 194 THR B CA 1
ATOM 3800 C C . THR B 1 194 ? 4.633 2.355 8.422 1 98 194 THR B C 1
ATOM 3802 O O . THR B 1 194 ? 5.828 2.33 8.727 1 98 194 THR B O 1
ATOM 3805 N N . ALA B 1 195 ? 3.699 3.156 8.992 1 98.5 195 ALA B N 1
ATOM 3806 C CA . ALA B 1 195 ? 4.082 4.051 10.078 1 98.5 195 ALA B CA 1
ATOM 3807 C C . ALA B 1 195 ? 4.668 3.264 11.25 1 98.5 195 ALA B C 1
ATOM 3809 O O . ALA B 1 195 ? 5.684 3.662 11.828 1 98.5 195 ALA B O 1
ATOM 3810 N N . LYS B 1 196 ? 4.062 2.17 11.562 1 97.62 196 LYS B N 1
ATOM 3811 C CA . LYS B 1 196 ? 4.547 1.308 12.633 1 97.62 196 LYS B CA 1
ATOM 3812 C C . LYS B 1 196 ? 5.926 0.746 12.312 1 97.62 196 LYS B C 1
ATOM 3814 O O . LYS B 1 196 ? 6.836 0.81 13.141 1 97.62 196 LYS B O 1
ATOM 3819 N N . ALA B 1 197 ? 6.09 0.239 11.148 1 97.5 197 ALA B N 1
ATOM 3820 C CA . ALA B 1 197 ? 7.316 -0.448 10.75 1 97.5 197 ALA B CA 1
ATOM 3821 C C . ALA B 1 197 ? 8.516 0.496 10.797 1 97.5 197 ALA B C 1
ATOM 3823 O O . ALA B 1 197 ? 9.625 0.083 11.133 1 97.5 197 ALA B O 1
ATOM 3824 N N . PHE B 1 198 ? 8.32 1.792 10.461 1 98.38 198 PHE B N 1
ATOM 3825 C CA . PHE B 1 198 ? 9.438 2.715 10.32 1 98.38 198 PHE B CA 1
ATOM 3826 C C . PHE B 1 198 ? 9.453 3.73 11.453 1 98.38 198 PHE B C 1
ATOM 3828 O O . PHE B 1 198 ? 10.328 4.602 11.5 1 98.38 198 PHE B O 1
ATOM 3835 N N . GLY B 1 199 ? 8.461 3.631 12.398 1 98.38 199 GLY B N 1
ATOM 3836 C CA . GLY B 1 199 ? 8.414 4.539 13.531 1 98.38 199 GLY B CA 1
ATOM 3837 C C . GLY B 1 199 ? 8 5.949 13.148 1 98.38 199 GLY B C 1
ATOM 3838 O O . GLY B 1 199 ? 8.562 6.926 13.648 1 98.38 199 GLY B O 1
ATOM 3839 N N . LEU B 1 200 ? 7.055 6.129 12.242 1 98.81 200 LEU B N 1
ATOM 3840 C CA . LEU B 1 200 ? 6.629 7.438 11.758 1 98.81 200 LEU B CA 1
ATOM 3841 C C . LEU B 1 200 ? 5.43 7.945 12.547 1 98.81 200 LEU B C 1
ATOM 3843 O O . LEU B 1 200 ? 4.664 7.152 13.094 1 98.81 200 LEU B O 1
ATOM 3847 N N . GLY B 1 201 ? 5.297 9.242 12.633 1 98.81 201 GLY B N 1
ATOM 3848 C CA . GLY B 1 201 ? 4.109 9.852 13.211 1 98.81 201 GLY B CA 1
ATOM 3849 C C . GLY B 1 201 ? 3.129 10.352 12.172 1 98.81 201 GLY B C 1
ATOM 3850 O O . GLY B 1 201 ? 3.535 10.883 11.133 1 98.81 201 GLY B O 1
ATOM 3851 N N . ILE B 1 202 ? 1.867 10.227 12.461 1 98.88 202 ILE B N 1
ATOM 3852 C CA . ILE B 1 202 ? 0.826 10.664 11.539 1 98.88 202 ILE B CA 1
ATOM 3853 C C . ILE B 1 202 ? 0.27 12.016 11.992 1 98.88 202 ILE B C 1
ATOM 3855 O O . ILE B 1 202 ? -0.098 12.188 13.156 1 98.88 202 ILE B O 1
ATOM 3859 N N . ILE B 1 203 ? 0.309 12.961 11.133 1 98.88 203 ILE B N 1
ATOM 3860 C CA . ILE B 1 203 ? -0.401 14.227 11.273 1 98.88 203 ILE B CA 1
ATOM 3861 C C . ILE B 1 203 ? -1.663 14.203 10.414 1 98.88 203 ILE B C 1
ATOM 3863 O O . ILE B 1 203 ? -1.584 14.227 9.18 1 98.88 203 ILE B O 1
ATOM 3867 N N . ALA B 1 204 ? -2.799 14.141 11.062 1 98.69 204 ALA B N 1
ATOM 3868 C CA . ALA B 1 204 ? -4.066 13.914 10.375 1 98.69 204 ALA B CA 1
ATOM 3869 C C . ALA B 1 204 ? -4.609 15.219 9.789 1 98.69 204 ALA B C 1
ATOM 3871 O O . ALA B 1 204 ? -4.75 16.219 10.508 1 98.69 204 ALA B O 1
ATOM 3872 N N . GLN B 1 205 ? -4.867 15.148 8.508 1 97.44 205 GLN B N 1
ATOM 3873 C CA . GLN B 1 205 ? -5.562 16.234 7.82 1 97.44 205 GLN B CA 1
ATOM 3874 C C . GLN B 1 205 ? -7.062 15.953 7.734 1 97.44 205 GLN B C 1
ATOM 3876 O O . GLN B 1 205 ? -7.48 14.797 7.68 1 97.44 205 GLN B O 1
ATOM 3881 N N . SER B 1 206 ? -7.844 17.016 7.773 1 97.06 206 SER B N 1
ATOM 3882 C CA . SER B 1 206 ? -9.305 16.953 7.691 1 97.06 206 SER B CA 1
ATOM 3883 C C . SER B 1 206 ? -9.875 16.031 8.758 1 97.06 206 SER B C 1
ATOM 3885 O O . SER B 1 206 ? -10.672 15.141 8.461 1 97.06 206 SER B O 1
ATOM 3887 N N . PRO B 1 207 ? -9.5 16.266 9.969 1 97.38 207 PRO B N 1
ATOM 3888 C CA . PRO B 1 207 ? -9.906 15.359 11.039 1 97.38 207 PRO B CA 1
ATOM 3889 C C . PRO B 1 207 ? -11.406 15.383 11.297 1 97.38 207 PRO B C 1
ATOM 3891 O O . PRO B 1 207 ? -11.953 14.453 11.898 1 97.38 207 PRO B O 1
ATOM 3894 N N . LEU B 1 208 ? -12.094 16.453 10.898 1 96.94 208 LEU B N 1
ATOM 3895 C CA . LEU B 1 208 ? -13.539 16.562 11.062 1 96.94 208 LEU B CA 1
ATOM 3896 C C . LEU B 1 208 ? -14.258 16.438 9.727 1 96.94 208 LEU B C 1
ATOM 3898 O O . LEU B 1 208 ? -15.43 16.781 9.609 1 96.94 208 LEU B O 1
ATOM 3902 N N . ALA B 1 209 ? -13.555 16.016 8.703 1 96.62 209 ALA B N 1
ATOM 3903 C CA . ALA B 1 209 ? -14.109 15.758 7.375 1 96.62 209 ALA B CA 1
ATOM 3904 C C . ALA B 1 209 ? -14.828 16.984 6.824 1 96.62 209 ALA B C 1
ATOM 3906 O O . ALA B 1 209 ? -15.992 16.906 6.43 1 96.62 209 ALA B O 1
ATOM 3907 N N . GLY B 1 210 ? -14.07 18.094 6.844 1 93.62 210 GLY B N 1
ATOM 3908 C CA . GLY B 1 210 ? -14.656 19.312 6.324 1 93.62 210 GLY B CA 1
ATOM 3909 C C . GLY B 1 210 ? -15.797 19.844 7.176 1 93.62 210 GLY B C 1
ATOM 3910 O O . GLY B 1 210 ? -16.641 20.594 6.691 1 93.62 210 GLY B O 1
ATOM 3911 N N . GLY B 1 211 ? -15.961 19.391 8.352 1 94.5 211 GLY B N 1
ATOM 3912 C CA . GLY B 1 211 ? -17.016 19.828 9.25 1 94.5 211 GLY B CA 1
ATOM 3913 C C . GLY B 1 211 ? -18.188 18.875 9.312 1 94.5 211 GLY B C 1
ATOM 3914 O O . GLY B 1 211 ? -19.062 19.016 10.164 1 94.5 211 GLY B O 1
ATOM 3915 N N . VAL B 1 212 ? -18.203 17.859 8.523 1 96.12 212 VAL B N 1
ATOM 3916 C CA . VAL B 1 212 ? -19.312 16.922 8.461 1 96.12 212 VAL B CA 1
ATOM 3917 C C . VAL B 1 212 ? -19.438 16.188 9.797 1 96.12 212 VAL B C 1
ATOM 3919 O O . VAL B 1 212 ? -20.547 15.969 10.281 1 96.12 212 VAL B O 1
ATOM 3922 N N . LEU B 1 213 ? -18.391 15.961 10.492 1 96.75 213 LEU B N 1
ATOM 3923 C CA . LEU B 1 213 ? -18.375 15.188 11.727 1 96.75 213 LEU B CA 1
ATOM 3924 C C . LEU B 1 213 ? -18.797 16.047 12.914 1 96.75 213 LEU B C 1
ATOM 3926 O O . LEU B 1 213 ? -18.969 15.539 14.023 1 96.75 213 LEU B O 1
ATOM 3930 N N . THR B 1 214 ? -18.984 17.328 12.734 1 94 214 THR B N 1
ATOM 3931 C CA . THR B 1 214 ? -19.547 18.188 13.773 1 94 214 THR B CA 1
ATOM 3932 C C . THR B 1 214 ? -21.062 18 13.859 1 94 214 THR B C 1
ATOM 3934 O O . THR B 1 214 ? -21.672 18.422 14.836 1 94 214 THR B O 1
ATOM 3937 N N . GLY B 1 215 ? -21.656 17.453 12.773 1 93.88 215 GLY B N 1
ATOM 3938 C CA . GLY B 1 215 ? -23.094 17.281 12.695 1 93.88 215 GLY B CA 1
ATOM 3939 C C . GLY B 1 215 ? -23.812 18.469 12.094 1 93.88 215 GLY B C 1
ATOM 3940 O O . GLY B 1 215 ? -25.047 18.453 11.938 1 93.88 215 GLY B O 1
ATOM 3941 N N . LYS B 1 216 ? -23.094 19.422 11.625 1 91.56 216 LYS B N 1
ATOM 3942 C CA . LYS B 1 216 ? -23.734 20.672 11.227 1 91.56 216 LYS B CA 1
ATOM 3943 C C . LYS B 1 216 ? -24.438 20.516 9.883 1 91.56 216 LYS B C 1
ATOM 3945 O O . LYS B 1 216 ? -25.297 21.344 9.523 1 91.56 216 LYS B O 1
ATOM 3950 N N . TYR B 1 217 ? -24.156 19.469 9.18 1 92.44 217 TYR B N 1
ATOM 3951 C CA . TYR B 1 217 ? -24.75 19.297 7.859 1 92.44 217 TYR B CA 1
ATOM 3952 C C . TYR B 1 217 ? -25.859 18.25 7.887 1 92.44 217 TYR B C 1
ATOM 3954 O O . TYR B 1 217 ? -26.328 17.812 6.84 1 92.44 217 TYR B O 1
ATOM 3962 N N . ARG B 1 218 ? -26.234 17.719 9.047 1 89 218 ARG B N 1
ATOM 3963 C CA . ARG B 1 218 ? -27.188 16.625 9.188 1 89 218 ARG B CA 1
ATOM 3964 C C . ARG B 1 218 ? -28.547 17.016 8.609 1 89 218 ARG B C 1
ATOM 3966 O O . ARG B 1 218 ? -29.234 16.172 8.023 1 89 218 ARG B O 1
ATOM 3973 N N . ARG B 1 219 ? -28.953 18.297 8.75 1 86.62 219 ARG B N 1
ATOM 3974 C CA . ARG B 1 219 ? -30.312 18.672 8.375 1 86.62 219 ARG B CA 1
ATOM 3975 C C . ARG B 1 219 ? -30.297 19.719 7.27 1 86.62 219 ARG B C 1
ATOM 3977 O O . ARG B 1 219 ? -31.25 19.812 6.48 1 86.62 219 ARG B O 1
ATOM 3984 N N . THR B 1 220 ? -29.203 20.516 7.25 1 89.44 220 THR B N 1
ATOM 3985 C CA . THR B 1 220 ? -29.078 21.594 6.285 1 89.44 220 THR B CA 1
ATOM 3986 C C . THR B 1 220 ? -27.609 21.906 6.004 1 89.44 220 THR B C 1
ATOM 3988 O O . THR B 1 220 ? -26.719 21.344 6.656 1 89.44 220 THR B O 1
ATOM 3991 N N . ILE B 1 221 ? -27.469 22.672 4.941 1 91.94 221 ILE B N 1
ATOM 3992 C CA . ILE B 1 221 ? -26.156 23.25 4.664 1 91.94 221 ILE B CA 1
ATOM 3993 C C . ILE B 1 221 ? -26.141 24.719 5.035 1 91.94 221 ILE B C 1
ATOM 3995 O O . ILE B 1 221 ? -26.719 25.562 4.324 1 91.94 221 ILE B O 1
ATOM 3999 N N . PRO B 1 222 ? -25.547 25.031 6.145 1 90.62 222 PRO B N 1
ATOM 4000 C CA . PRO B 1 222 ? -25.531 26.438 6.559 1 90.62 222 PRO B CA 1
ATOM 4001 C C . PRO B 1 222 ? -24.891 27.359 5.52 1 90.62 222 PRO B C 1
ATOM 4003 O O . PRO B 1 222 ? -23.891 27 4.91 1 90.62 222 PRO B O 1
ATOM 4006 N N . ALA B 1 223 ? -25.312 28.516 5.344 1 89 223 ALA B N 1
ATOM 4007 C CA . ALA B 1 223 ? -24.922 29.438 4.285 1 89 223 ALA B CA 1
ATOM 4008 C C . ALA B 1 223 ? -23.469 29.859 4.441 1 89 223 ALA B C 1
ATOM 4010 O O . ALA B 1 223 ? -22.766 30.078 3.445 1 89 223 ALA B O 1
ATOM 4011 N N . SER B 1 224 ? -22.953 29.938 5.598 1 85.38 224 SER B N 1
ATOM 4012 C CA . SER B 1 224 ? -21.594 30.406 5.836 1 85.38 224 SER B CA 1
ATOM 4013 C C . SER B 1 224 ? -20.609 29.25 5.969 1 85.38 224 SER B C 1
ATOM 4015 O O . SER B 1 224 ? -19.422 29.453 6.238 1 85.38 224 SER B O 1
ATOM 4017 N N . SER B 1 225 ? -21.172 28.141 5.625 1 88.94 225 SER B N 1
ATOM 4018 C CA . SER B 1 225 ? -20.344 26.953 5.812 1 88.94 225 SER B CA 1
ATOM 4019 C C . SER B 1 225 ? -19.5 26.672 4.57 1 88.94 225 SER B C 1
ATOM 4021 O O . SER B 1 225 ? -19.719 27.266 3.514 1 88.94 225 SER B O 1
ATOM 4023 N N . ARG B 1 226 ? -18.469 25.734 4.719 1 90.81 226 ARG B N 1
ATOM 4024 C CA . ARG B 1 226 ? -17.609 25.312 3.609 1 90.81 226 ARG B CA 1
ATOM 4025 C C . ARG B 1 226 ? -18.438 24.688 2.492 1 90.81 226 ARG B C 1
ATOM 4027 O O . ARG B 1 226 ? -18.219 24.984 1.314 1 90.81 226 ARG B O 1
ATOM 4034 N N . ALA B 1 227 ? -19.406 23.922 2.867 1 90.44 227 ALA B N 1
ATOM 4035 C CA . ALA B 1 227 ? -20.203 23.188 1.882 1 90.44 227 ALA B CA 1
ATOM 4036 C C . ALA B 1 227 ? -21 24.156 0.994 1 90.44 227 ALA B C 1
ATOM 4038 O O . ALA B 1 227 ? -21.328 23.812 -0.146 1 90.44 227 AL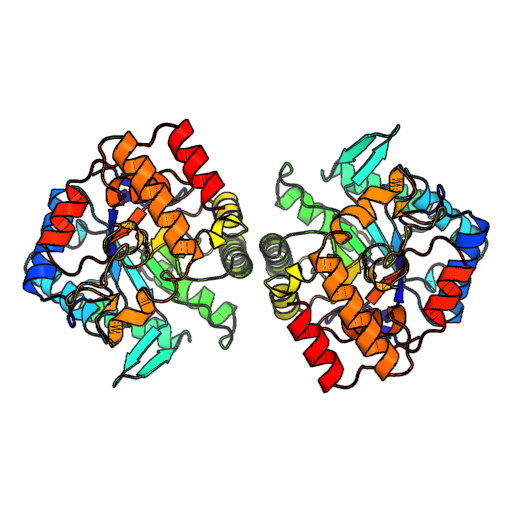A B O 1
ATOM 4039 N N . ALA B 1 228 ? -21.25 25.359 1.541 1 91.94 228 ALA B N 1
ATOM 4040 C CA . ALA B 1 228 ? -22.062 26.344 0.828 1 91.94 228 ALA B CA 1
ATOM 4041 C C . ALA B 1 228 ? -21.188 27.297 0.014 1 91.94 228 ALA B C 1
ATOM 4043 O O . ALA B 1 228 ? -21.688 28.156 -0.706 1 91.94 228 ALA B O 1
ATOM 4044 N N . THR B 1 229 ? -19.906 27.203 0.167 1 90.5 229 THR B N 1
ATOM 4045 C CA . THR B 1 229 ? -18.953 28.078 -0.513 1 90.5 229 THR B CA 1
ATOM 4046 C C . THR B 1 229 ? -18.344 27.375 -1.714 1 90.5 229 THR B C 1
ATOM 4048 O O . THR B 1 229 ? -17.672 26.344 -1.561 1 90.5 229 THR B O 1
ATOM 4051 N N . ASP B 1 230 ? -18.359 27.953 -2.889 1 90.25 230 ASP B N 1
ATOM 4052 C CA . ASP B 1 230 ? -18.031 27.297 -4.148 1 90.25 230 ASP B CA 1
ATOM 4053 C C . ASP B 1 230 ? -16.594 26.75 -4.117 1 90.25 230 ASP B C 1
ATOM 4055 O O . ASP B 1 230 ? -16.359 25.578 -4.43 1 90.25 230 ASP B O 1
ATOM 4059 N N . HIS B 1 231 ? -15.695 27.578 -3.719 1 89.69 231 HIS B N 1
ATOM 4060 C CA . HIS B 1 231 ? -14.297 27.172 -3.816 1 89.69 231 HIS B CA 1
ATOM 4061 C C . HIS B 1 231 ? -13.906 26.266 -2.654 1 89.69 231 HIS B C 1
ATOM 4063 O O . HIS B 1 231 ? -12.844 25.641 -2.688 1 89.69 231 HIS B O 1
ATOM 4069 N N . LEU B 1 232 ? -14.812 26.156 -1.645 1 92.12 232 LEU B N 1
ATOM 4070 C CA . LEU B 1 232 ? -14.492 25.297 -0.5 1 92.12 232 LEU B CA 1
ATOM 4071 C C . LEU B 1 232 ? -15.32 24.016 -0.521 1 92.12 232 LEU B C 1
ATOM 4073 O O . LEU B 1 232 ? -14.984 23.047 0.167 1 92.12 232 LEU B O 1
ATOM 4077 N N . SER B 1 233 ? -16.344 23.922 -1.293 1 93 233 SER B N 1
ATOM 4078 C CA . SER B 1 233 ? -17.297 22.828 -1.27 1 93 233 SER B CA 1
ATOM 4079 C C . SER B 1 233 ? -16.625 21.5 -1.611 1 93 233 SER B C 1
ATOM 4081 O O . SER B 1 233 ? -16.984 20.453 -1.074 1 93 233 SER B O 1
ATOM 4083 N N . PRO B 1 234 ? -15.586 21.531 -2.447 1 90.38 234 PRO B N 1
ATOM 4084 C CA . PRO B 1 234 ? -14.93 20.266 -2.771 1 90.38 234 PRO B CA 1
ATOM 4085 C C . PRO B 1 234 ? -14.289 19.609 -1.552 1 90.38 234 PRO B C 1
ATOM 4087 O O . PRO B 1 234 ? -14.117 18.391 -1.525 1 90.38 234 PRO B O 1
ATOM 4090 N N . THR B 1 235 ? -13.898 20.328 -0.507 1 91.44 235 THR B N 1
ATOM 4091 C CA . THR B 1 235 ? -13.297 19.781 0.7 1 91.44 235 THR B CA 1
ATOM 4092 C C . THR B 1 235 ? -14.344 19.078 1.558 1 91.44 235 THR B C 1
ATOM 4094 O O . THR B 1 235 ? -14 18.359 2.502 1 91.44 235 THR B O 1
ATOM 4097 N N . VAL B 1 236 ? -15.68 19.188 1.164 1 93.75 236 VAL B N 1
ATOM 4098 C CA . VAL B 1 236 ? -16.766 18.672 1.988 1 93.75 236 VAL B CA 1
ATOM 4099 C C . VAL B 1 236 ? -17.578 17.641 1.198 1 93.75 236 VAL B C 1
ATOM 4101 O O . VAL B 1 236 ? -18.047 16.656 1.755 1 93.75 236 VAL B O 1
ATOM 4104 N N . ASP B 1 237 ? -17.672 17.859 -0.045 1 93.31 237 ASP B N 1
ATOM 4105 C CA . ASP B 1 237 ? -18.609 17.125 -0.908 1 93.31 237 ASP B CA 1
ATOM 4106 C C . ASP B 1 237 ? -18.391 15.625 -0.819 1 93.31 237 ASP B C 1
ATOM 4108 O O . ASP B 1 237 ? -19.344 14.844 -0.794 1 93.31 237 ASP B O 1
ATOM 4112 N N . ARG B 1 238 ? -17.234 15.188 -0.686 1 90.62 238 ARG B N 1
ATOM 4113 C CA . ARG B 1 238 ? -16.875 13.766 -0.701 1 90.62 238 ARG B CA 1
ATOM 4114 C C . ARG B 1 238 ? -17.391 13.062 0.55 1 90.62 238 ARG B C 1
ATOM 4116 O O . ARG B 1 238 ? -17.438 11.836 0.604 1 90.62 238 ARG B O 1
ATOM 4123 N N . TYR B 1 239 ? -17.828 13.883 1.544 1 94.06 239 TYR B N 1
ATOM 4124 C CA . TYR B 1 239 ? -18.281 13.312 2.809 1 94.06 239 TYR B CA 1
ATOM 4125 C C . TYR B 1 239 ? -19.797 13.438 2.953 1 94.06 239 TYR B C 1
ATOM 4127 O O . TYR B 1 239 ? -20.344 13.172 4.023 1 94.06 239 TYR B O 1
ATOM 4135 N N . LEU B 1 240 ? -20.453 13.852 1.958 1 92.44 240 LEU B N 1
ATOM 4136 C CA . LEU B 1 240 ? -21.875 14.141 2.1 1 92.44 240 LEU B CA 1
ATOM 4137 C C . LEU B 1 240 ? -22.719 13.047 1.453 1 92.44 240 LEU B C 1
ATOM 4139 O O . LEU B 1 240 ? -23.906 13.242 1.193 1 92.44 240 LEU B O 1
ATOM 4143 N N . ASP B 1 241 ? -22.219 11.93 1.271 1 90.56 241 ASP B N 1
ATOM 4144 C CA . ASP B 1 241 ? -22.969 10.82 0.705 1 90.56 241 ASP B CA 1
ATOM 4145 C C . ASP B 1 241 ? -23.797 10.117 1.777 1 90.56 241 ASP B C 1
ATOM 4147 O O . ASP B 1 241 ? -23.734 10.484 2.953 1 90.56 241 ASP B O 1
ATOM 4151 N N . ALA B 1 242 ? -24.672 9.203 1.387 1 89.56 242 ALA B N 1
ATOM 4152 C CA . ALA B 1 242 ? -25.641 8.547 2.273 1 89.56 242 ALA B CA 1
ATOM 4153 C C . ALA B 1 242 ? -24.922 7.75 3.359 1 89.56 242 ALA B C 1
ATOM 4155 O O . ALA B 1 242 ? -25.344 7.742 4.516 1 89.56 242 ALA B O 1
ATOM 4156 N N . ASP B 1 243 ? -23.844 7.176 3.064 1 90.44 243 ASP B N 1
ATOM 4157 C CA . ASP B 1 243 ? -23.094 6.391 4.035 1 90.44 243 ASP B CA 1
ATOM 4158 C C . ASP B 1 243 ? -22.5 7.285 5.125 1 90.44 243 ASP B C 1
ATOM 4160 O O . ASP B 1 243 ? -22.594 6.969 6.312 1 90.44 243 ASP B O 1
ATOM 4164 N N . SER B 1 244 ? -21.969 8.344 4.723 1 92.44 244 SER B N 1
ATOM 4165 C CA . SER B 1 244 ? -21.406 9.297 5.672 1 92.44 244 SER B CA 1
ATOM 4166 C C . SER B 1 244 ? -22.469 9.844 6.613 1 92.44 244 SER B C 1
ATOM 4168 O O . SER B 1 244 ? -22.219 10.023 7.805 1 92.44 244 SER B O 1
ATOM 4170 N N . ARG B 1 245 ? -23.672 10.047 6.07 1 92.19 245 ARG B N 1
ATOM 4171 C CA . ARG B 1 245 ? -24.75 10.57 6.895 1 92.19 245 ARG B CA 1
ATOM 4172 C C . ARG B 1 245 ? -25.125 9.578 7.996 1 92.19 245 ARG B C 1
ATOM 4174 O O . ARG B 1 245 ? -25.328 9.969 9.148 1 92.19 245 ARG B O 1
ATOM 4181 N N . ARG B 1 246 ? -25.172 8.367 7.598 1 92.62 246 ARG B N 1
ATOM 4182 C CA . ARG B 1 246 ? -25.469 7.32 8.578 1 92.62 246 ARG B CA 1
ATOM 4183 C C . ARG B 1 246 ? -24.391 7.262 9.656 1 92.62 246 ARG B C 1
ATOM 4185 O O . ARG B 1 246 ? -24.688 7.125 10.844 1 92.62 246 ARG B O 1
ATOM 4192 N N . LEU B 1 247 ? -23.172 7.438 9.258 1 94.56 247 LEU B N 1
ATOM 4193 C CA . LEU B 1 247 ? -22.047 7.379 10.188 1 94.56 247 LEU B CA 1
ATOM 4194 C C . LEU B 1 247 ? -22.062 8.578 11.133 1 94.56 247 LEU B C 1
ATOM 4196 O O . LEU B 1 247 ? -21.766 8.445 12.32 1 94.56 247 LEU B O 1
ATOM 4200 N N . VAL B 1 248 ? -22.438 9.703 10.617 1 95.88 248 VAL B N 1
ATOM 4201 C CA . VAL B 1 248 ? -22.5 10.906 11.43 1 95.88 248 VAL B CA 1
ATOM 4202 C C . VAL B 1 248 ? -23.578 10.742 12.5 1 95.88 248 VAL B C 1
ATOM 4204 O O . VAL B 1 248 ? -23.406 11.172 13.648 1 95.88 248 VAL B O 1
ATOM 4207 N N . GLU B 1 249 ? -24.688 10.078 12.117 1 95.38 249 GLU B N 1
ATOM 4208 C CA . GLU B 1 249 ? -25.75 9.836 13.094 1 95.38 249 GLU B CA 1
ATOM 4209 C C . GLU B 1 249 ? -25.266 8.945 14.234 1 95.38 249 GLU B C 1
ATOM 4211 O O . GLU B 1 249 ? -25.625 9.164 15.391 1 95.38 249 GLU B O 1
ATOM 4216 N N . ALA B 1 250 ? -24.469 8.023 13.852 1 95.06 250 ALA B N 1
ATOM 4217 C CA . ALA B 1 250 ? -23.875 7.164 14.875 1 95.06 250 ALA B CA 1
ATOM 4218 C C . ALA B 1 250 ? -22.984 7.965 15.812 1 95.06 250 ALA B C 1
ATOM 4220 O O . ALA B 1 250 ? -23 7.766 17.031 1 95.06 250 ALA B O 1
ATOM 4221 N N . VAL B 1 251 ? -22.188 8.875 15.328 1 96.69 251 VAL B N 1
ATOM 4222 C CA . VAL B 1 251 ? -21.297 9.727 16.109 1 96.69 251 VAL B CA 1
ATOM 4223 C C . VAL B 1 251 ? -22.109 10.633 17.031 1 96.69 251 VAL B C 1
ATOM 4225 O O . VAL B 1 251 ? -21.797 10.789 18.203 1 96.69 251 VAL B O 1
ATOM 4228 N N . VAL B 1 252 ? -23.188 11.164 16.469 1 96.38 252 VAL B N 1
ATOM 4229 C CA . VAL B 1 252 ? -24.062 12.055 17.234 1 96.38 252 VAL B CA 1
ATOM 4230 C C . VAL B 1 252 ? -24.703 11.297 18.391 1 96.38 252 VAL B C 1
ATOM 4232 O O . VAL B 1 252 ? -24.766 11.789 19.516 1 96.38 252 VAL B O 1
ATOM 4235 N N . LYS B 1 253 ? -25.141 10.102 18.062 1 95.69 253 LYS B N 1
ATOM 4236 C CA . LYS B 1 253 ? -25.75 9.266 19.094 1 95.69 253 LYS B CA 1
ATOM 4237 C C . LYS B 1 253 ? -24.75 8.953 20.203 1 95.69 253 LYS B C 1
ATOM 4239 O O . LYS B 1 253 ? -25.078 9.016 21.391 1 95.69 253 LYS B O 1
ATOM 4244 N N . ALA B 1 254 ? -23.578 8.594 19.844 1 95.44 254 ALA B N 1
ATOM 4245 C CA . ALA B 1 254 ? -22.531 8.32 20.828 1 95.44 254 ALA B CA 1
ATOM 4246 C C . ALA B 1 254 ? -22.234 9.555 21.672 1 95.44 254 ALA B C 1
ATOM 4248 O O . ALA B 1 254 ? -22.062 9.461 22.891 1 95.44 254 ALA B O 1
ATOM 4249 N N . ALA B 1 255 ? -22.109 10.719 21.016 1 96.06 255 ALA B N 1
ATOM 4250 C CA . ALA B 1 255 ? -21.828 11.977 21.703 1 96.06 255 ALA B CA 1
ATOM 4251 C C . ALA B 1 255 ? -22.922 12.289 22.734 1 96.06 255 ALA B C 1
ATOM 4253 O O . ALA B 1 255 ? -22.625 12.633 23.875 1 96.06 255 ALA B O 1
ATOM 4254 N N . ASP B 1 256 ? -24.156 12.094 22.344 1 96 256 ASP B N 1
ATOM 4255 C CA . ASP B 1 256 ? -25.281 12.32 23.234 1 96 256 ASP B CA 1
ATOM 4256 C C . ASP B 1 256 ? -25.203 11.422 24.469 1 96 256 ASP B C 1
ATOM 4258 O O . ASP B 1 256 ? -25.422 11.883 25.594 1 96 256 ASP B O 1
ATOM 4262 N N . GLY B 1 257 ? -24.906 10.258 24.172 1 95.06 257 GLY B N 1
ATOM 4263 C CA . GLY B 1 257 ? -24.797 9.297 25.266 1 95.06 257 GLY B CA 1
ATOM 4264 C C . GLY B 1 257 ? -23.703 9.641 26.266 1 95.06 257 GLY B C 1
ATOM 4265 O O . GLY B 1 257 ? -23.812 9.32 27.438 1 95.06 257 GLY B O 1
ATOM 4266 N N . LEU B 1 258 ? -22.703 10.352 25.875 1 95.06 258 LEU B N 1
ATOM 4267 C CA . LEU B 1 258 ? -21.562 10.672 26.719 1 95.06 258 LEU B CA 1
ATOM 4268 C C . LEU B 1 258 ? -21.688 12.086 27.281 1 95.06 258 LEU B C 1
ATOM 4270 O O . LEU B 1 258 ? -20.859 12.5 28.109 1 95.06 258 LEU B O 1
ATOM 4274 N N . GLY B 1 259 ? -22.688 12.867 26.797 1 95.06 259 GLY B N 1
ATOM 4275 C CA . GLY B 1 259 ? -22.781 14.273 27.156 1 95.06 259 GLY B CA 1
ATOM 4276 C C . GLY B 1 259 ? -21.672 15.117 26.547 1 95.06 259 GLY B C 1
ATOM 4277 O O . GLY B 1 259 ? -21.203 16.078 27.156 1 95.06 259 GLY B O 1
ATOM 4278 N N . ARG B 1 260 ? -21.156 14.68 25.422 1 95.62 260 ARG B N 1
ATOM 4279 C CA . ARG B 1 260 ? -20.125 15.375 24.672 1 95.62 260 ARG B CA 1
ATOM 4280 C C . ARG B 1 260 ? -20.625 15.836 23.312 1 95.62 260 ARG B C 1
ATOM 4282 O O . ARG B 1 260 ? -21.797 15.602 22.969 1 95.62 260 ARG B O 1
ATOM 4289 N N . THR B 1 261 ? -19.875 16.516 22.594 1 95.88 261 THR B N 1
ATOM 4290 C CA . THR B 1 261 ? -20.25 16.938 21.25 1 95.88 261 THR B CA 1
ATOM 4291 C C . THR B 1 261 ? -19.703 15.969 20.203 1 95.88 261 THR B C 1
ATOM 4293 O O . THR B 1 261 ? -18.719 15.266 20.469 1 95.88 261 THR B O 1
ATOM 4296 N N . PRO B 1 262 ? -20.328 15.953 19.031 1 96.38 262 PRO B N 1
ATOM 4297 C CA . PRO B 1 262 ? -19.766 15.117 17.969 1 96.38 262 PRO B CA 1
ATOM 4298 C C . PRO B 1 262 ? -18.328 15.5 17.625 1 96.38 262 PRO B C 1
ATOM 4300 O O . PRO B 1 262 ? -17.5 14.633 17.297 1 96.38 262 PRO B O 1
ATOM 4303 N N . THR B 1 263 ? -18.062 16.766 17.719 1 96.56 263 THR B N 1
ATOM 4304 C CA . THR B 1 263 ? -16.719 17.25 17.453 1 96.56 263 THR B CA 1
ATOM 4305 C C . THR B 1 263 ? -15.711 16.641 18.438 1 96.56 263 THR B C 1
ATOM 4307 O O . THR B 1 263 ? -14.688 16.094 18.031 1 96.56 263 THR B O 1
ATOM 4310 N N . ASP B 1 264 ? -16.125 16.688 19.688 1 95 264 ASP B N 1
ATOM 4311 C CA . ASP B 1 264 ? -15.273 16.141 20.734 1 95 264 ASP B CA 1
ATOM 4312 C C . ASP B 1 264 ? -15.055 14.641 20.547 1 95 264 ASP B C 1
ATOM 4314 O O . ASP B 1 264 ? -13.93 14.156 20.656 1 95 264 ASP B O 1
ATOM 4318 N N . VAL B 1 265 ? -16.078 13.961 20.297 1 96.69 265 VAL B N 1
ATOM 4319 C CA . VAL B 1 265 ? -16.062 12.508 20.156 1 96.69 265 VAL B CA 1
ATOM 4320 C C . VAL B 1 265 ? -15.219 12.109 18.953 1 96.69 265 VAL B C 1
ATOM 4322 O O . VAL B 1 265 ? -14.391 11.195 19.031 1 96.69 265 VAL B O 1
ATOM 4325 N N . SER B 1 266 ? -15.359 12.812 17.859 1 97.62 266 SER B N 1
ATOM 4326 C CA . SER B 1 266 ? -14.625 12.508 16.625 1 97.62 266 SER B CA 1
ATOM 4327 C C . SER B 1 266 ? -13.125 12.727 16.812 1 97.62 266 SER B C 1
ATOM 4329 O O . SER B 1 266 ? -12.32 11.883 16.422 1 97.62 266 SER B O 1
ATOM 4331 N N . LEU B 1 267 ? -12.789 13.805 17.375 1 97.75 267 LEU B N 1
ATOM 4332 C CA . LEU B 1 267 ? -11.375 14.141 17.562 1 97.75 267 LEU B CA 1
ATOM 4333 C C . LEU B 1 267 ? -10.727 13.234 18.594 1 97.75 267 LEU B C 1
ATOM 4335 O O . LEU B 1 267 ? -9.586 12.797 18.422 1 97.75 267 LEU B O 1
ATOM 4339 N N . ALA B 1 268 ? -11.445 12.969 19.672 1 97.25 268 ALA B N 1
ATOM 4340 C CA . ALA B 1 268 ? -10.922 12.07 20.703 1 97.25 268 ALA B CA 1
ATOM 4341 C C . ALA B 1 268 ? -10.641 10.68 20.125 1 97.25 268 ALA B C 1
ATOM 4343 O O . ALA B 1 268 ? -9.609 10.078 20.422 1 97.25 268 ALA B O 1
ATOM 4344 N N . TRP B 1 269 ? -11.578 10.219 19.328 1 97.69 269 TRP B N 1
ATOM 4345 C CA . TRP B 1 269 ? -11.383 8.938 18.672 1 97.69 269 TRP B CA 1
ATOM 4346 C C . TRP B 1 269 ? -10.109 8.945 17.812 1 97.69 269 TRP B C 1
ATOM 4348 O O . TRP B 1 269 ? -9.281 8.039 17.922 1 97.69 269 TRP B O 1
ATOM 4358 N N . LEU B 1 270 ? -9.984 9.961 17.016 1 97.94 270 LEU B N 1
ATOM 4359 C CA . LEU B 1 270 ? -8.867 10.062 16.078 1 97.94 270 LEU B CA 1
ATOM 4360 C C . LEU B 1 270 ? -7.539 10.133 16.828 1 97.94 270 LEU B C 1
ATOM 4362 O O . LEU B 1 270 ? -6.586 9.43 16.484 1 97.94 270 LEU B O 1
ATOM 4366 N N . LEU B 1 271 ? -7.496 10.93 17.875 1 97.5 271 LEU B N 1
ATOM 4367 C CA . LEU B 1 271 ? -6.262 11.18 18.609 1 97.5 271 LEU B CA 1
ATOM 4368 C C . LEU B 1 271 ? -5.84 9.945 19.406 1 97.5 271 LEU B C 1
ATOM 4370 O O . LEU B 1 271 ? -4.699 9.852 19.859 1 97.5 271 LEU B O 1
ATOM 4374 N N . ASP B 1 272 ? -6.758 9.016 19.516 1 96.5 272 ASP B N 1
ATOM 4375 C CA . ASP B 1 272 ? -6.457 7.781 20.234 1 96.5 272 ASP B CA 1
ATOM 4376 C C . ASP B 1 272 ? -5.941 6.699 19.281 1 96.5 272 ASP B C 1
ATOM 4378 O O . ASP B 1 272 ? -5.586 5.602 19.719 1 96.5 272 ASP B O 1
ATOM 4382 N N . GLN B 1 273 ? -5.934 6.969 18.047 1 96.75 273 GLN B N 1
ATOM 4383 C CA . GLN B 1 273 ? -5.457 5.984 17.078 1 96.75 273 GLN B CA 1
ATOM 4384 C C . GLN B 1 273 ? -3.936 5.859 17.125 1 96.75 273 GLN B C 1
ATOM 4386 O O . GLN B 1 273 ? -3.234 6.832 17.406 1 96.75 273 GLN B O 1
ATOM 4391 N N . ASN B 1 274 ? -3.516 4.676 16.719 1 95.06 274 ASN B N 1
ATOM 4392 C CA . ASN B 1 274 ? -2.082 4.406 16.734 1 95.06 274 ASN B CA 1
ATOM 4393 C C . ASN B 1 274 ? -1.327 5.348 15.797 1 95.06 274 ASN B C 1
ATOM 4395 O O . ASN B 1 274 ? -1.789 5.629 14.688 1 95.06 274 ASN B O 1
ATOM 4399 N N . HIS B 1 275 ? -0.237 5.941 16.281 1 97.62 275 HIS B N 1
ATOM 4400 C CA . HIS B 1 275 ? 0.771 6.672 15.523 1 97.62 275 HIS B CA 1
ATOM 4401 C C . HIS B 1 275 ? 0.3 8.086 15.203 1 97.62 275 HIS B C 1
ATOM 4403 O O . HIS B 1 275 ? 1.044 8.875 14.617 1 97.62 275 HIS B O 1
ATOM 4409 N N . VAL B 1 276 ? -0.931 8.438 15.625 1 98.56 276 VAL B N 1
ATOM 4410 C CA . VAL B 1 276 ? -1.414 9.797 15.375 1 98.56 276 VAL B CA 1
ATOM 4411 C C . VAL B 1 276 ? -0.782 10.758 16.375 1 98.56 276 VAL B C 1
ATOM 4413 O O . VAL B 1 276 ? -0.96 10.609 17.594 1 98.56 276 VAL B O 1
ATOM 4416 N N . ALA B 1 277 ? -0.076 11.688 15.797 1 98.62 277 ALA B N 1
ATOM 4417 C CA . ALA B 1 277 ? 0.599 12.664 16.641 1 98.62 277 ALA B CA 1
ATOM 4418 C C . ALA B 1 277 ? -0.251 13.922 16.828 1 98.62 277 ALA B C 1
ATOM 4420 O O . ALA B 1 277 ? -0.208 14.562 17.875 1 98.62 277 ALA B O 1
ATOM 4421 N N . ALA B 1 278 ? -0.993 14.25 15.789 1 98.69 278 ALA B N 1
ATOM 4422 C CA . ALA B 1 278 ? -1.743 15.5 15.836 1 98.69 278 ALA B CA 1
ATOM 4423 C C . ALA B 1 278 ? -2.889 15.492 14.828 1 98.69 278 ALA B C 1
ATOM 4425 O O . ALA B 1 278 ? -2.848 14.758 13.836 1 98.69 278 ALA B O 1
ATOM 4426 N N . ALA B 1 279 ? -3.9 16.234 15.133 1 98.44 279 ALA B N 1
ATOM 4427 C CA . ALA B 1 279 ? -4.996 16.562 14.227 1 98.44 279 ALA B CA 1
ATOM 4428 C C . ALA B 1 279 ? -4.949 18.031 13.812 1 98.44 279 ALA B C 1
ATOM 4430 O O . ALA B 1 279 ? -4.922 18.922 14.664 1 98.44 279 ALA B O 1
ATOM 4431 N N . LEU B 1 280 ? -4.941 18.281 12.516 1 98.31 280 LEU B N 1
ATOM 4432 C CA . LEU B 1 280 ? -4.879 19.656 12.023 1 98.31 280 LEU B CA 1
ATOM 4433 C C . LEU B 1 280 ? -6.277 20.266 11.93 1 98.31 280 LEU B C 1
ATOM 4435 O O . LEU B 1 280 ? -7.16 19.688 11.289 1 98.31 280 LEU B O 1
ATOM 4439 N N . SER B 1 281 ? -6.422 21.359 12.547 1 95.44 281 SER B N 1
ATOM 4440 C CA . SER B 1 281 ? -7.68 22.094 12.484 1 95.44 281 SER B CA 1
ATOM 4441 C C . SER B 1 281 ? -7.629 23.188 11.422 1 95.44 281 SER B C 1
ATOM 4443 O O . SER B 1 281 ? -6.711 24.016 11.414 1 95.44 281 SER B O 1
ATOM 4445 N N . GLY B 1 282 ? -8.602 23.172 10.57 1 94.69 282 GLY B N 1
ATOM 4446 C CA . GLY B 1 282 ? -8.719 24.219 9.562 1 94.69 282 GLY B CA 1
ATOM 4447 C C . GLY B 1 282 ? -9.789 25.25 9.898 1 94.69 282 GLY B C 1
ATOM 4448 O O . GLY B 1 282 ? -10.547 25.672 9.016 1 94.69 282 GLY B O 1
ATOM 4449 N N . ALA B 1 283 ? -9.883 25.688 11.125 1 93.19 283 ALA B N 1
ATOM 4450 C CA . ALA B 1 283 ? -10.859 26.688 11.539 1 93.19 283 ALA B CA 1
ATOM 4451 C C . ALA B 1 283 ? -10.719 27.969 10.703 1 93.19 283 ALA B C 1
ATOM 4453 O O . ALA B 1 283 ? -9.609 28.391 10.398 1 93.19 283 ALA B O 1
ATOM 4454 N N . ARG B 1 284 ? -11.82 28.562 10.391 1 92.06 284 ARG B N 1
ATOM 4455 C CA . ARG B 1 284 ? -11.797 29.766 9.562 1 92.06 284 ARG B CA 1
ATOM 4456 C C . ARG B 1 284 ? -11.805 31.016 10.43 1 92.06 284 ARG B C 1
ATOM 4458 O O . ARG B 1 284 ? -11.438 32.094 9.961 1 92.06 284 ARG B O 1
ATOM 4465 N N . THR B 1 285 ? -12.32 30.859 11.664 1 94.06 285 THR B N 1
ATOM 4466 C CA . THR B 1 285 ? -12.391 32 12.57 1 94.06 285 THR B CA 1
ATOM 4467 C C . THR B 1 285 ? -11.75 31.672 13.914 1 94.06 285 THR B C 1
ATOM 4469 O O . THR B 1 285 ? -11.656 30.5 14.281 1 94.06 285 THR B O 1
ATOM 4472 N N . ALA B 1 286 ? -11.297 32.75 14.57 1 96.5 286 ALA B N 1
ATOM 4473 C CA . ALA B 1 286 ? -10.727 32.594 15.898 1 96.5 286 ALA B CA 1
ATOM 4474 C C . ALA B 1 286 ? -11.742 31.984 16.859 1 96.5 286 ALA B C 1
ATOM 4476 O O . ALA B 1 286 ? -11.391 31.156 17.719 1 96.5 286 ALA B O 1
ATOM 4477 N N . ALA B 1 287 ? -12.961 32.344 16.719 1 95.25 287 ALA B N 1
ATOM 4478 C CA . ALA B 1 287 ? -14.016 31.828 17.578 1 95.25 287 ALA B CA 1
ATOM 4479 C C . ALA B 1 287 ? -14.164 30.312 17.406 1 95.25 287 ALA B C 1
ATOM 4481 O O . ALA B 1 287 ? -14.297 29.594 18.406 1 95.25 287 ALA B O 1
ATOM 4482 N N . GLN B 1 288 ? -14.18 29.875 16.188 1 92.88 288 GLN B N 1
ATOM 4483 C CA . GLN B 1 288 ? -14.25 28.438 15.922 1 92.88 288 GLN B CA 1
ATOM 4484 C C . GLN B 1 288 ? -13.078 27.703 16.562 1 92.88 288 GLN B C 1
ATOM 4486 O O . GLN B 1 288 ? -13.258 26.625 17.141 1 92.88 288 GLN B O 1
ATOM 4491 N N . PHE B 1 289 ? -11.906 28.297 16.453 1 96.5 289 PHE B N 1
ATOM 4492 C CA . PHE B 1 289 ? -10.703 27.672 16.969 1 96.5 289 PHE B CA 1
ATOM 4493 C 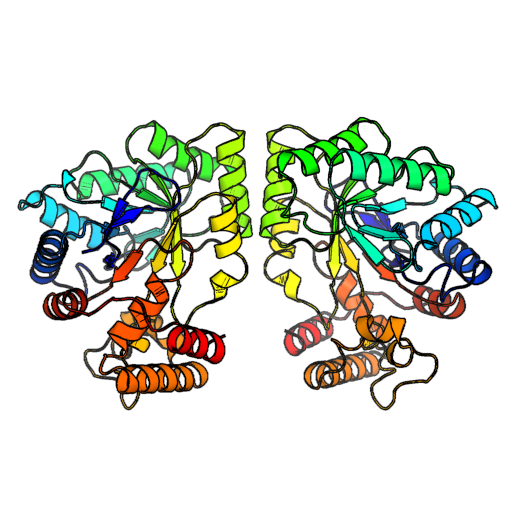C . PHE B 1 289 ? -10.734 27.625 18.5 1 96.5 289 PHE B C 1
ATOM 4495 O O . PHE B 1 289 ? -10.344 26.625 19.109 1 96.5 289 PHE B O 1
ATOM 4502 N N . ASP B 1 290 ? -11.242 28.688 19.094 1 96.12 290 ASP B N 1
ATOM 4503 C CA . ASP B 1 290 ? -11.398 28.719 20.547 1 96.12 290 ASP B CA 1
ATOM 4504 C C . ASP B 1 290 ? -12.32 27.609 21.031 1 96.12 290 ASP B C 1
ATOM 4506 O O . ASP B 1 290 ? -12.055 26.984 22.062 1 96.12 290 ASP B O 1
ATOM 4510 N N . GLN B 1 291 ? -13.32 27.391 20.312 1 93.69 291 GLN B N 1
ATOM 4511 C CA . GLN B 1 291 ? -14.258 26.328 20.656 1 93.69 291 GLN B CA 1
ATOM 4512 C C . GLN B 1 291 ? -13.578 24.969 20.594 1 93.69 291 GLN B C 1
ATOM 4514 O O . GLN B 1 291 ? -13.82 24.109 21.453 1 93.69 291 GLN B O 1
ATOM 4519 N N . LEU B 1 292 ? -12.797 24.797 19.578 1 94.38 292 LEU B 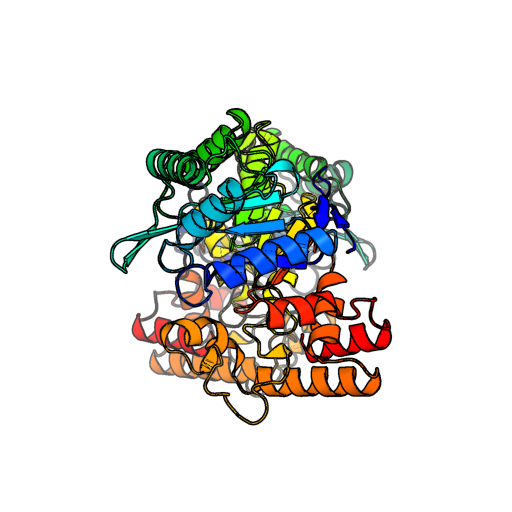N 1
ATOM 4520 C CA . LEU B 1 292 ? -12.086 23.531 19.422 1 94.38 292 LEU B CA 1
ATOM 4521 C C . LEU B 1 292 ? -11.109 23.312 20.578 1 94.38 292 LEU B C 1
ATOM 4523 O O . LEU B 1 292 ? -11.031 22.219 21.125 1 94.38 292 LEU B O 1
ATOM 4527 N N . LEU B 1 293 ? -10.391 24.359 20.984 1 95.44 293 LEU B N 1
ATOM 4528 C CA . LEU B 1 293 ? -9.383 24.266 22.031 1 95.44 293 LEU B CA 1
ATOM 4529 C C . LEU B 1 293 ? -10.031 24 23.391 1 95.44 293 LEU B C 1
ATOM 4531 O O . LEU B 1 293 ? -9.383 23.5 24.312 1 95.44 293 LEU B O 1
ATOM 4535 N N . ALA B 1 294 ? -11.297 24.312 23.484 1 93.75 294 ALA B N 1
ATOM 4536 C CA . ALA B 1 294 ? -12.016 24.172 24.75 1 93.75 294 ALA B CA 1
ATOM 4537 C C . ALA B 1 294 ? -12.625 22.781 24.891 1 93.75 294 ALA B C 1
ATOM 4539 O O . ALA B 1 294 ? -13.148 22.422 25.953 1 93.75 294 ALA B O 1
ATOM 4540 N N . LEU B 1 295 ? -12.516 21.984 23.891 1 91.88 295 LEU B N 1
ATOM 4541 C CA . LEU B 1 295 ? -13.156 20.672 23.875 1 91.88 295 LEU B CA 1
ATOM 4542 C C . LEU B 1 295 ? -12.484 19.734 24.859 1 91.88 295 LEU B C 1
ATOM 4544 O O . LEU B 1 295 ? -11.281 19.844 25.125 1 91.88 295 LEU B O 1
ATOM 4548 N N . ASP B 1 296 ? -13.312 18.844 25.375 1 87.69 296 ASP B N 1
ATOM 4549 C CA . ASP B 1 296 ? -12.805 17.703 26.125 1 87.69 296 ASP B CA 1
ATOM 4550 C C . ASP B 1 296 ? -12.281 16.609 25.203 1 87.69 296 ASP B C 1
ATOM 4552 O O . ASP B 1 296 ? -13.055 15.883 24.594 1 87.69 296 ASP B O 1
ATOM 4556 N N . LEU B 1 297 ? -11.008 16.484 25.172 1 93.38 297 LEU B N 1
ATOM 4557 C CA . LEU B 1 297 ? -10.422 15.508 24.266 1 93.38 297 LEU B CA 1
ATOM 4558 C C . LEU B 1 297 ? -9.875 14.305 25.047 1 93.38 297 LEU B C 1
ATOM 4560 O O . LEU B 1 297 ? -8.961 13.633 24.578 1 93.38 297 LEU B O 1
ATOM 4564 N N . SER B 1 298 ? -10.508 14.109 26.234 1 92.94 298 SER B N 1
ATOM 4565 C CA . SER B 1 298 ? -10.156 12.906 26.984 1 92.94 298 SER B CA 1
ATOM 4566 C C . SER B 1 298 ? -10.523 11.648 26.219 1 92.94 298 SER B C 1
ATOM 4568 O O . SER B 1 298 ? -11.453 11.648 25.406 1 92.94 298 SER B O 1
ATOM 4570 N N . PRO B 1 299 ? -9.828 10.57 26.438 1 94.75 299 PRO B N 1
ATOM 4571 C CA . PRO B 1 299 ? -10.102 9.328 25.703 1 94.75 299 PRO B CA 1
ATOM 4572 C C . PRO B 1 299 ? -11.539 8.844 25.891 1 94.75 299 PRO B C 1
ATOM 4574 O O . PRO B 1 299 ? -12.117 9 26.969 1 94.75 299 PRO B O 1
ATOM 4577 N N . LEU B 1 300 ? -12.039 8.266 24.844 1 96.62 300 LEU B N 1
ATOM 4578 C CA . LEU B 1 300 ? -13.375 7.684 24.891 1 96.62 300 LEU B CA 1
ATOM 4579 C C . LEU B 1 300 ? -13.367 6.371 25.672 1 96.62 300 LEU B C 1
ATOM 4581 O O . LEU B 1 300 ? -12.352 5.664 25.688 1 96.62 300 LEU B O 1
ATOM 4585 N N . PRO B 1 301 ? -14.531 6.133 26.297 1 95.81 301 PRO B N 1
ATOM 4586 C CA . PRO B 1 301 ? -14.648 4.766 26.797 1 95.81 301 PRO B CA 1
ATOM 4587 C C . PRO B 1 301 ? -14.414 3.711 25.719 1 95.81 301 PRO B C 1
ATOM 4589 O O . PRO B 1 301 ? -14.852 3.877 24.578 1 95.81 301 PRO B O 1
ATOM 4592 N N . SER B 1 302 ? -13.711 2.637 26.156 1 95.44 302 SER B N 1
ATOM 4593 C CA . SER B 1 302 ? -13.273 1.62 25.203 1 95.44 302 SER B CA 1
ATOM 4594 C C . SER B 1 302 ? -14.445 1.064 24.406 1 95.44 302 SER B C 1
ATOM 4596 O O . SER B 1 302 ? -14.344 0.873 23.188 1 95.44 302 SER B O 1
ATOM 4598 N N . GLN B 1 303 ? -15.523 0.84 25.047 1 94.56 303 GLN B N 1
ATOM 4599 C CA . GLN B 1 303 ? -16.703 0.268 24.375 1 94.56 303 GLN B CA 1
ATOM 4600 C C . GLN B 1 303 ? -17.234 1.203 23.297 1 94.56 303 GLN B C 1
ATOM 4602 O O . GLN B 1 303 ? -17.609 0.754 22.203 1 94.56 303 GLN B O 1
ATOM 4607 N N . VAL B 1 304 ? -17.25 2.514 23.641 1 94.25 304 VAL B N 1
ATOM 4608 C CA . VAL B 1 304 ? -17.766 3.502 22.703 1 94.25 304 VAL B CA 1
ATOM 4609 C C . VAL B 1 304 ? -16.797 3.613 21.516 1 94.25 304 VAL B C 1
ATOM 4611 O O . VAL B 1 304 ? -17.234 3.633 20.359 1 94.25 304 VAL B O 1
ATOM 4614 N N . ALA B 1 305 ? -15.508 3.67 21.828 1 95.44 305 ALA B N 1
ATOM 4615 C CA . ALA B 1 305 ? -14.5 3.744 20.781 1 95.44 305 ALA B CA 1
ATOM 4616 C C . ALA B 1 305 ? -14.594 2.543 19.844 1 95.44 305 ALA B C 1
ATOM 4618 O O . ALA B 1 305 ? -14.516 2.689 18.625 1 95.44 305 ALA B O 1
ATOM 4619 N N . GLU B 1 306 ? -14.852 1.396 20.391 1 94.62 306 GLU B N 1
ATOM 4620 C CA . GLU B 1 306 ? -14.945 0.161 19.609 1 94.62 306 GLU B CA 1
ATOM 4621 C C . GLU B 1 306 ? -16.172 0.157 18.719 1 94.62 306 GLU B C 1
ATOM 4623 O O . GLU B 1 306 ? -16.109 -0.237 17.547 1 94.62 306 GLU B O 1
ATOM 4628 N N . VAL B 1 307 ? -17.281 0.577 19.25 1 92.81 307 VAL B N 1
ATOM 4629 C CA . VAL B 1 307 ? -18.531 0.62 18.484 1 92.81 307 VAL B CA 1
ATOM 4630 C C . VAL B 1 307 ? -18.391 1.605 17.328 1 92.81 307 VAL B C 1
ATOM 4632 O O . VAL B 1 307 ? -18.797 1.312 16.203 1 92.81 307 VAL B O 1
ATOM 4635 N N . LEU B 1 308 ? -17.781 2.76 17.609 1 94.44 308 LEU B N 1
ATOM 4636 C CA . LEU B 1 308 ? -17.562 3.748 16.562 1 94.44 308 LEU B CA 1
ATOM 4637 C C . LEU B 1 308 ? -16.672 3.188 15.461 1 94.44 308 LEU B C 1
ATOM 4639 O O . LEU B 1 308 ? -16.938 3.389 14.273 1 94.44 308 LEU B O 1
ATOM 4643 N N . SER B 1 309 ? -15.641 2.465 15.906 1 94.06 309 SER B N 1
ATOM 4644 C CA . SER B 1 309 ? -14.727 1.861 14.945 1 94.06 309 SER B CA 1
ATOM 4645 C C . SER B 1 309 ? -15.43 0.805 14.102 1 94.06 309 SER B C 1
ATOM 4647 O O . SER B 1 309 ? -15.227 0.73 12.891 1 94.06 309 SER B O 1
ATOM 4649 N N . GLU B 1 310 ? -16.25 0.055 14.68 1 92 310 GLU B N 1
ATOM 4650 C CA . GLU B 1 310 ? -16.953 -1.022 13.992 1 92 310 GLU B CA 1
ATOM 4651 C C . GLU B 1 310 ? -17.984 -0.471 13.008 1 92 310 GLU B C 1
ATOM 4653 O O . GLU B 1 310 ? -18.078 -0.936 11.867 1 92 310 GLU B O 1
ATOM 4658 N N . VAL B 1 311 ? -18.672 0.563 13.406 1 88.75 311 VAL B N 1
ATOM 4659 C CA . VAL B 1 311 ? -19.781 1.065 12.609 1 88.75 311 VAL B CA 1
ATOM 4660 C C . VAL B 1 311 ? -19.234 1.885 11.438 1 88.75 311 VAL B C 1
ATOM 4662 O O . VAL B 1 311 ? -19.938 2.074 10.438 1 88.75 311 VAL B O 1
ATOM 4665 N N . THR B 1 312 ? -18.047 2.35 11.648 1 84.88 312 THR B N 1
ATOM 4666 C CA . THR B 1 312 ? -17.5 3.215 10.609 1 84.88 312 THR B CA 1
ATOM 4667 C C . THR B 1 312 ? -16.469 2.467 9.766 1 84.88 312 THR B C 1
ATOM 4669 O O . THR B 1 312 ? -15.805 3.062 8.922 1 84.88 312 THR B O 1
ATOM 4672 N N . ALA B 1 313 ? -16.281 1.145 9.922 1 78.5 313 ALA B N 1
ATOM 4673 C CA . ALA B 1 313 ? -15.305 0.351 9.18 1 78.5 313 ALA B CA 1
ATOM 4674 C C . ALA B 1 313 ? -15.82 0.003 7.789 1 78.5 313 ALA B C 1
ATOM 4676 O O . ALA B 1 313 ? -17.031 -0.118 7.582 1 78.5 313 ALA B O 1
#

Foldseek 3Di:
DDWDAFFPDPDIFDQEEAEQQQPPNLFDLVQVLLLCVVCVVLVGAEYEEECAGNQRCRLLSLLVSCVVDDPPVSHQYEYEAQWHHDPNDIGGHLALVRRVVRLVVSCVSNVHQAHAEYEHAEDDPPYDPCRNLVSQLVCCVVPNYPAYEYEPDDLVVLLVSQVVCVVVVTHGHAEYEYADWLQDHVCVVHVLVSCVVNRGAYEHECHCQQVVQQVPPLPHDDCSGLCNDDVRVVSRVVQPDPLNSVLSVLLCVLCVVVVFTSLLSTSLLRSPDPRYRHYYDHDRGNVVSVVSSPGDSPHDDPVSSVVSNVSSD/DDWDAFFPDPDIFDQEEAEQQQPPNLFDLVQVLLLCVVCVVLVGAEYEEECAGNQRCRLLSLLVSCVVDDPPVSHQYEYEAQWHHDPNDIGGHLALVRRVVRLVVSCVSNVHQAHAEYEHAEDDPPYDPCRNLVSQLVCCVVVNYPAYEYEPDDLVVLLVSQVVCVVVVTHGHAEYEYADWLQDHVCVVHVLVSCVVRRGAYEHECHCQQVVQQVPPLPHDDCSGLCNDDVRVVSRVVQPDPLNSVLSVLLCVLCVVVVFTSLLSTSLLRSPDPRYRHYYDHDRGNVVSVVSSPGDSPHDDPVSSVVSNVSSD

Nearest PDB structures (foldseek):
  8hwn-assembly2_A  TM=9.348E-01  e=1.316E-25  Devosia
  8hw0-assembly1_A  TM=9.399E-01  e=1.575E-25  Devosia
  8hwn-assembly1_B  TM=8.982E-01  e=2.322E-26  Devosia
  3eb4-assembly1_A  TM=9.136E-01  e=8.659E-26  Rattus norvegicus
  3eb3-assembly1_A  TM=9.105E-01  e=6.622E-25  Rattus norvegicus